Protein AF-A0AAU1T7H5-F1 (afdb_monomer)

Solvent-accessible surface area (backbone atoms only — not comparable to full-atom values): 35877 Å² total; per-residue (Å²): 131,88,78,77,80,84,74,78,75,76,86,79,74,74,98,67,82,86,80,87,73,86,80,72,76,73,95,60,88,75,62,69,75,72,75,48,65,89,85,39,67,64,57,60,46,50,55,52,50,68,73,51,89,50,63,81,63,54,71,76,54,83,81,91,70,89,78,82,84,77,79,57,66,58,42,55,48,49,48,50,42,55,31,32,59,74,33,50,77,49,42,64,56,51,27,52,34,24,74,72,37,68,67,47,19,53,57,41,71,68,42,65,62,46,34,64,58,51,48,47,50,54,64,75,43,34,80,54,32,59,56,52,31,50,54,53,46,36,42,36,14,47,44,72,46,61,45,34,45,39,29,21,41,50,76,46,78,30,30,40,55,43,61,75,84,42,56,42,46,62,67,59,52,52,52,51,49,51,50,52,53,48,50,48,50,52,48,51,51,52,50,49,74,72,50,58,90,84,69,78,69,67,84,86,78,69,88,47,76,68,64,49,54,56,46,52,51,52,53,49,51,52,49,52,51,51,50,66,72,65,65,73,56,67,64,62,57,50,51,54,47,52,54,52,43,53,44,38,34,72,57,53,91,78,71,70,82,79,65,92,84,61,61,64,46,63,52,27,50,24,42,28,51,24,25,48,53,49,30,52,51,43,30,50,55,40,42,54,54,40,52,55,51,50,49,47,50,52,37,32,77,73,73,48,74,73,82,78,83,80,65,100,71,64,84,47,54,81,56,48,76,62,34,50,50,30,48,52,46,29,55,52,25,52,53,48,32,53,50,34,50,51,50,54,50,49,49,58,53,45,77,74,52,74,97,75,90,82,84,88,86,80,84,78,84,77,77,91,72,91,75,77,93,82,70,78,84,80,74,63,38,22,77,67,21,63,61,40,28,80,28,73,37,95,87,71,44,85,34,43,15,38,24,36,36,38,32,18,14,60,79,43,33,66,62,34,76,49,70,40,61,56,70,64,47,55,73,46,58,75,68,47,46,62,52,41,50,51,35,50,48,49,34,43,61,52,58,55,85,41,77,37,92,79,69,73,31,61,76,64,72,72,70,72,52,95,87,61,95,64,82,79,82,74,81,79,50,82,74,88,74,45,69,65,70,70,55,31,76,47,40,36,36,42,48,37,54,42,56,44,74,69,58,65,69,48,88,76,78,52,73,48,60,34,85,41,55,84,88,60,49,60,68,73,38,95,78,67,73,84,73,62,92,84,54,52,63,65,60,53,47,49,53,44,39,14,29,62,69,38,37,57,56,54,60,45,37,63,73,18,35,52,56,46,54,46,41,45,36,65,46,40,45,50,55,45,43,87,47,60,45,63,69,51,38,36,30,51,49,38,48,52,48,38,35,54,42,48,58,52,50,72,70,46,59,68,68,44,49,49,56,24,74,75,103

Mean predicted aligned error: 17.88 Å

Sequence (615 aa):
MEFAPLELLDESMAKGFRRIDRDQQFLLPVDMREWLPQDHVVWTLLEVVDHLDLSTIESRYALGGTGRRAYDPRMMLALLIYAYADGVRSSRQIERLCRTDVAMRVISGLQVADHTAIARFRQLHQDSVKDLFTQVLLVCAKAGLGRLGTIAIDGTKIAANASRFASCRREWLQEQVAAITAEAAAADEAEDATFTAKDAETPHQLRGRQDRERRLRKALEEVLAEEAARGLDATAITAKHEEFLERTRRGDNTVGTRPVGADPVAVAEARLEAAQDRLAREKAAKREQIDAMRERIRLFEAGHGPKPVLGPFSFDENRGREVARARRWVVRAEDELAKARSAQANAKDQATATTVQVIPGGGKRGSRGNSVKGRLPQVRRNVTDPDSRQMQGADGGALQGYNAQLAVGADGLIMACELVQDSNDRRQLKPMMPVTVAAALAVHQARCLRQCPDLGGCCIEAFTSPKGAGILSTSECSQTSCPCTLDWIGTLLFDSGYWSEENLNAPGPDRLIAPGKARDLPQVDHNVKPPPEDADAATRMLYRLATEDGSATYKRRAATVEPVNGQLKDRTRLRRFARRGRTACQSELELAALVLNLRKFCRLDPRLRATALAA

Foldseek 3Di:
DDDDDPPPPPPPDDPDDDDDDPPDDDPDDDDLCVLDDPLDLLVVLLLVLVLDDCVVVVVVDDPDDDDDDAQDPSLLLSLCLVCLLQLHDQLQVSLVCCQVPSSNVSSRVSDRQHSVSSVVSLVVCLVVLLVRLLVLLLLLLLLVDDQQQEKEKDKAWFFAPFDPQQWAFPVVVVVVVVVVVVVVVVVVVVVCVVDDPVPPDDPPPDPDPVVVVVVVVVVVVVVVVVVVVVPPPPVVLVVVLVVLLVCLLCVDPPRDDHDPPRQQLSSLVSNLNNLVVQLVVQLVVLQVVLVVVVVVCVCVVVVHDDDDDDDVRDSDSCDDPSNVVSVVSNVVSVVSNVVSVVVVVVVVVVVVDDDDDDDDDDDDDDDDDDDDDDDDPRDIAGPGFRLWDWAQHPVRDTHTGWMKMFIWGLLQQTQDIATHRDNFCQVVLVVVQVSNQVSQVSSLVSHDPQPFPQPSGQPCVVVPDPPDPDDDPVPRHPPPDGPSNVSHNNEYAYECSNDDLCSLPPGHHHYAYAVHPPVSQADADCPQDQDPPPDRSVVNNSSQCNHPVSVVSNVSNCVHHVVSSVCLCPSSVRSYDPDHYRSSSRSVSSSSSSSVSSVVLSPDDPVSSVSSSVD

Radius of gyration: 40.02 Å; Cα contacts (8 Å, |Δi|>4): 675; chains: 1; bounding box: 100×105×100 Å

pLDDT: mean 78.82, std 17.07, range [28.41, 96.94]

Nearest PDB structures (foldseek):
  7nhk-assembly1_0  TM=4.123E-01  e=9.732E+00  Enterococcus faecalis

Structure (mmCIF, N/CA/C/O backbone):
data_AF-A0AAU1T7H5-F1
#
_entry.id   AF-A0AAU1T7H5-F1
#
loop_
_atom_site.group_PDB
_atom_site.id
_atom_site.type_symbol
_atom_site.label_atom_id
_atom_site.label_alt_id
_atom_site.label_comp_id
_atom_site.label_asym_id
_atom_site.label_entity_id
_atom_site.label_seq_id
_atom_site.pdbx_PDB_ins_code
_atom_site.Cartn_x
_atom_site.Cartn_y
_atom_site.Cartn_z
_atom_site.occupancy
_atom_site.B_iso_or_equiv
_atom_site.auth_seq_id
_atom_site.auth_comp_id
_atom_site.auth_asym_id
_atom_site.auth_atom_id
_atom_site.pdbx_PDB_model_num
ATOM 1 N N . MET A 1 1 ? -52.836 -31.425 -33.448 1.00 40.25 1 MET A N 1
ATOM 2 C CA . MET A 1 1 ? -51.955 -31.959 -32.390 1.00 40.25 1 MET A CA 1
ATOM 3 C C . MET A 1 1 ? -51.704 -30.823 -31.428 1.00 40.25 1 MET A C 1
ATOM 5 O O . MET A 1 1 ? -51.452 -29.719 -31.889 1.00 40.25 1 MET A O 1
ATOM 9 N N . GLU A 1 2 ? -51.965 -31.071 -30.152 1.00 40.12 2 GLU A N 1
ATOM 10 C CA . GLU A 1 2 ? -52.226 -30.081 -29.104 1.00 40.12 2 GLU A CA 1
ATOM 11 C C . GLU A 1 2 ? -51.127 -29.021 -28.968 1.00 40.12 2 GLU A C 1
ATOM 13 O O . GLU A 1 2 ? -49.978 -29.320 -28.654 1.00 40.12 2 GLU A O 1
ATOM 18 N N . PHE A 1 3 ? -51.518 -27.764 -29.177 1.00 39.91 3 PHE A N 1
ATOM 19 C CA . PHE A 1 3 ? -50.788 -26.602 -28.692 1.00 39.91 3 PHE A CA 1
ATOM 20 C C . PHE A 1 3 ? -51.186 -26.399 -27.227 1.00 39.91 3 PHE A C 1
ATOM 22 O O . PHE A 1 3 ? -52.323 -26.021 -26.944 1.00 39.91 3 PHE A O 1
ATOM 29 N N . ALA A 1 4 ? -50.266 -26.670 -26.302 1.00 44.03 4 ALA A N 1
ATOM 30 C CA . ALA A 1 4 ? -50.397 -26.219 -24.921 1.00 44.03 4 ALA A CA 1
ATOM 31 C C . ALA A 1 4 ? -50.389 -24.676 -24.902 1.00 44.03 4 ALA A C 1
ATOM 33 O O . ALA A 1 4 ? -49.576 -24.077 -25.619 1.00 44.03 4 ALA A O 1
ATOM 34 N N . PRO A 1 5 ? -51.264 -24.004 -24.134 1.00 49.88 5 PRO A N 1
ATOM 35 C CA . PRO A 1 5 ? -51.245 -22.552 -24.069 1.00 49.88 5 PRO A CA 1
ATOM 36 C C . PRO A 1 5 ? -49.965 -22.107 -23.360 1.00 49.88 5 PRO A C 1
ATOM 38 O O . PRO A 1 5 ? -49.646 -22.606 -22.282 1.00 49.88 5 PRO A O 1
ATOM 41 N N . LEU A 1 6 ? -49.249 -21.147 -23.955 1.00 46.12 6 LEU A N 1
ATOM 42 C CA . LEU A 1 6 ? -48.311 -20.308 -23.217 1.00 46.12 6 LEU A CA 1
ATOM 43 C C . LEU A 1 6 ? -49.109 -19.584 -22.123 1.00 46.12 6 LEU A C 1
ATOM 45 O O . LEU A 1 6 ? -49.749 -18.565 -22.388 1.00 46.12 6 LEU A O 1
ATOM 49 N N . GLU A 1 7 ? -49.074 -20.105 -20.900 1.00 50.06 7 GLU A N 1
ATOM 50 C CA . GLU A 1 7 ? -49.359 -19.304 -19.719 1.00 50.06 7 GLU A CA 1
ATOM 51 C C . GLU A 1 7 ? -48.282 -18.219 -19.651 1.00 50.06 7 GLU A C 1
ATOM 53 O O . GLU A 1 7 ? -47.129 -18.466 -19.295 1.00 50.06 7 GLU A O 1
ATOM 58 N N . LEU A 1 8 ? -48.661 -17.007 -20.064 1.00 47.88 8 LEU A N 1
ATOM 59 C CA . LEU A 1 8 ? -47.991 -15.790 -19.638 1.00 47.88 8 LEU A CA 1
ATOM 60 C C . LEU A 1 8 ? -47.968 -15.811 -18.108 1.00 47.88 8 LEU A C 1
ATOM 62 O O . LEU A 1 8 ? -48.976 -15.517 -17.465 1.00 47.88 8 LEU A O 1
ATOM 66 N N . LEU A 1 9 ? -46.827 -16.189 -17.533 1.00 51.69 9 LEU A N 1
ATOM 67 C CA . LEU A 1 9 ? -46.554 -15.970 -16.125 1.00 51.69 9 LEU A CA 1
ATOM 68 C C . LEU A 1 9 ? -46.645 -14.463 -15.884 1.00 51.69 9 LEU A C 1
ATOM 70 O O . LEU A 1 9 ? -45.842 -13.670 -16.374 1.00 51.69 9 LEU A O 1
ATOM 74 N N . ASP A 1 10 ? -47.686 -14.090 -15.156 1.00 51.94 10 ASP A N 1
ATOM 75 C CA . ASP A 1 10 ? -47.907 -12.784 -14.560 1.00 51.94 10 ASP A CA 1
ATOM 76 C C . ASP A 1 10 ? -46.806 -12.533 -13.504 1.00 51.94 10 ASP A C 1
ATOM 78 O O . ASP A 1 10 ? -47.009 -12.654 -12.297 1.00 51.94 10 ASP A O 1
ATOM 82 N N . GLU A 1 11 ? -45.573 -12.274 -13.956 1.00 55.88 11 GLU A N 1
ATOM 83 C CA . GLU A 1 11 ? -44.368 -12.173 -13.114 1.00 55.88 11 GLU A CA 1
ATOM 84 C C . GLU A 1 11 ? -44.259 -10.849 -12.327 1.00 55.88 11 GLU A C 1
ATOM 86 O O . GLU A 1 11 ? -43.172 -10.461 -11.899 1.00 55.88 11 GLU A O 1
ATOM 91 N N . SER A 1 12 ? -45.364 -10.135 -12.074 1.00 60.72 12 SER A N 1
ATOM 92 C CA . SER A 1 12 ? -45.313 -8.869 -11.317 1.00 60.72 12 SER A CA 1
ATOM 93 C C . SER A 1 12 ? -46.315 -8.712 -10.171 1.00 60.72 12 SER A C 1
ATOM 95 O O . SER A 1 12 ? -46.511 -7.601 -9.681 1.00 60.72 12 SER A O 1
ATOM 97 N N . MET A 1 13 ? -46.894 -9.800 -9.656 1.00 59.72 13 MET A N 1
ATOM 98 C CA . MET A 1 13 ? -47.844 -9.723 -8.536 1.00 59.72 13 MET A CA 1
ATOM 99 C C . MET A 1 13 ? -47.262 -10.302 -7.238 1.00 59.72 13 MET A C 1
ATOM 101 O O . MET A 1 13 ? -47.417 -11.479 -6.910 1.00 59.72 13 MET A O 1
ATOM 105 N N . ALA A 1 14 ? -46.604 -9.453 -6.443 1.00 66.88 14 ALA A N 1
ATOM 106 C CA . ALA A 1 14 ? -46.238 -9.801 -5.071 1.00 66.88 14 ALA A CA 1
ATOM 107 C C . ALA A 1 14 ? -47.497 -9.838 -4.179 1.00 66.88 14 ALA A C 1
ATOM 109 O O . ALA A 1 14 ? -48.196 -8.835 -4.058 1.00 66.88 14 ALA A O 1
ATOM 110 N N . LYS A 1 15 ? -47.759 -10.962 -3.486 1.00 82.69 15 LYS A N 1
ATOM 111 C CA . LYS A 1 15 ? -48.906 -11.118 -2.551 1.00 82.69 15 LYS A CA 1
ATOM 112 C C . LYS A 1 15 ? -48.931 -10.097 -1.396 1.00 82.69 15 LYS A C 1
ATOM 114 O O . LYS A 1 15 ? -49.948 -9.966 -0.724 1.00 82.69 15 LYS A O 1
ATOM 119 N N . GLY A 1 16 ? -47.821 -9.406 -1.136 1.00 86.00 16 GLY A N 1
ATOM 120 C CA . GLY A 1 16 ? -47.691 -8.377 -0.107 1.00 86.00 16 GLY A CA 1
ATOM 121 C C . GLY A 1 16 ? -46.231 -8.108 0.259 1.00 86.00 16 GLY A C 1
ATOM 122 O O . GLY A 1 16 ? -45.316 -8.767 -0.236 1.00 86.00 16 GLY A O 1
ATOM 123 N N . PHE A 1 17 ? -46.006 -7.145 1.152 1.00 88.56 17 PHE A N 1
ATOM 124 C CA . PHE A 1 17 ? -44.670 -6.826 1.657 1.00 88.56 17 PHE A CA 1
ATOM 125 C C . PHE A 1 17 ? -44.297 -7.710 2.851 1.00 88.56 17 PHE A C 1
ATOM 127 O O . PHE A 1 17 ? -45.099 -7.908 3.766 1.00 88.56 17 PHE A O 1
ATOM 134 N N . ARG A 1 18 ? -43.045 -8.183 2.896 1.00 88.00 18 ARG A N 1
ATOM 135 C CA . ARG A 1 18 ? -42.468 -8.751 4.123 1.00 88.00 18 ARG A CA 1
ATOM 136 C C . ARG A 1 18 ? -42.312 -7.620 5.143 1.00 88.00 18 ARG A C 1
ATOM 138 O O . ARG A 1 18 ? -41.555 -6.681 4.901 1.00 88.00 18 ARG A O 1
ATOM 145 N N . ARG A 1 19 ? -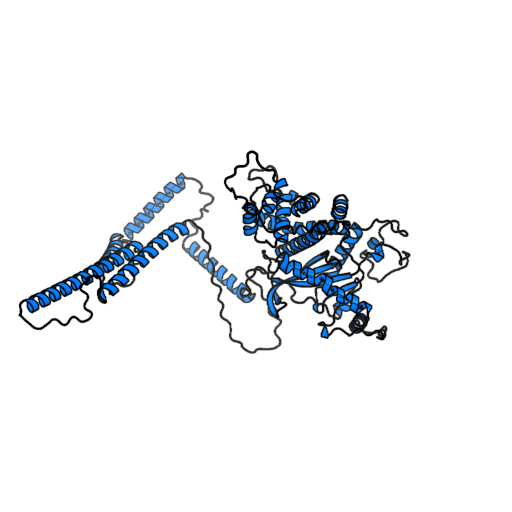43.047 -7.681 6.259 1.00 90.50 19 ARG A N 1
ATOM 146 C CA . ARG A 1 19 ? -42.912 -6.695 7.343 1.00 90.50 19 ARG A CA 1
ATOM 147 C C . ARG A 1 19 ? -41.518 -6.796 7.959 1.00 90.50 19 ARG A C 1
ATOM 149 O O . ARG A 1 19 ? -41.013 -7.892 8.175 1.00 90.50 19 ARG A O 1
ATOM 156 N N . ILE A 1 20 ? -40.911 -5.643 8.222 1.00 92.00 20 ILE A N 1
ATOM 157 C CA . ILE A 1 20 ? -39.599 -5.551 8.860 1.00 92.00 20 ILE A CA 1
ATOM 158 C C . ILE A 1 20 ? -39.832 -5.415 10.361 1.00 92.00 20 ILE A C 1
ATOM 160 O O . ILE A 1 20 ? -40.339 -4.383 10.798 1.00 92.00 20 ILE A O 1
ATOM 164 N N . ASP A 1 21 ? -39.442 -6.429 11.125 1.00 91.69 21 ASP A N 1
ATOM 165 C CA . ASP A 1 21 ? -39.413 -6.384 12.585 1.00 91.69 21 ASP A CA 1
ATOM 166 C C . ASP A 1 21 ? -37.960 -6.234 13.054 1.00 91.69 21 ASP A C 1
ATOM 168 O O . ASP A 1 21 ? -37.114 -7.079 12.761 1.00 91.69 21 ASP A O 1
ATOM 172 N N . ARG A 1 22 ? -37.655 -5.111 13.711 1.00 90.50 22 ARG A N 1
ATOM 173 C CA . ARG A 1 22 ? -36.318 -4.812 14.255 1.00 90.50 22 ARG A CA 1
ATOM 174 C C . ARG A 1 22 ? -36.213 -5.123 15.745 1.00 90.50 22 ARG A C 1
ATOM 176 O O . ARG A 1 22 ? -35.098 -5.162 16.256 1.00 90.50 22 ARG A O 1
ATOM 183 N N . ASP A 1 23 ? -37.349 -5.332 16.403 1.00 92.31 23 ASP A N 1
ATOM 184 C CA . ASP A 1 23 ? -37.444 -5.613 17.833 1.00 92.31 23 ASP A CA 1
ATOM 185 C C . ASP A 1 23 ? -37.504 -7.127 18.103 1.00 92.31 23 ASP A C 1
ATOM 187 O O . ASP A 1 23 ? -37.412 -7.556 19.255 1.00 92.31 23 ASP A O 1
ATOM 191 N N . GLN A 1 24 ? -37.596 -7.946 17.043 1.00 90.00 24 GLN A N 1
ATOM 192 C CA . GLN A 1 24 ? -37.485 -9.402 17.098 1.00 90.00 24 GLN A CA 1
ATOM 193 C C . GLN A 1 24 ? -36.207 -9.828 17.833 1.00 90.00 24 GLN A C 1
ATOM 195 O O . GLN A 1 24 ? -35.086 -9.693 17.339 1.00 90.00 24 GLN A O 1
ATOM 200 N N . GLN A 1 25 ? -36.394 -10.403 19.017 1.00 89.06 25 GLN A N 1
ATOM 201 C CA . GLN A 1 25 ? -35.307 -10.932 19.830 1.00 89.06 25 GLN A CA 1
ATOM 202 C C . GLN A 1 25 ? -34.851 -12.297 19.304 1.00 89.06 25 GLN A C 1
ATOM 204 O O . GLN A 1 25 ? -35.659 -13.099 18.825 1.00 89.06 25 GLN A O 1
ATOM 209 N N . PHE A 1 26 ? -33.552 -12.574 19.424 1.00 85.94 26 PHE A N 1
ATOM 210 C CA . PHE A 1 26 ? -33.007 -13.910 19.202 1.00 85.94 26 PHE A CA 1
ATOM 211 C C . PHE A 1 26 ? -33.243 -14.777 20.444 1.00 85.94 26 PHE A C 1
ATOM 213 O O . PHE A 1 26 ? -32.910 -14.363 21.552 1.00 85.94 26 PHE A O 1
ATOM 220 N N . LEU A 1 27 ? -33.789 -15.986 20.262 1.00 92.62 27 LEU A N 1
ATOM 221 C CA . LEU A 1 27 ? -33.991 -16.943 21.360 1.00 92.62 27 LEU A CA 1
ATOM 222 C C . LEU A 1 27 ? -32.658 -17.502 21.890 1.00 92.62 27 LEU A C 1
ATOM 224 O O . LEU A 1 27 ? -32.509 -17.721 23.089 1.00 92.62 27 LEU A O 1
ATOM 228 N N . LEU A 1 28 ? -31.688 -17.709 20.995 1.00 90.06 28 LEU A N 1
ATOM 229 C CA . LEU A 1 28 ? -30.314 -18.118 21.291 1.00 90.06 28 LEU A CA 1
ATOM 230 C C . LEU A 1 28 ? -29.338 -17.190 20.548 1.00 90.06 28 LEU A C 1
ATOM 232 O O . LEU A 1 28 ? -29.697 -16.690 19.479 1.00 90.06 28 LEU A O 1
ATOM 236 N N . PRO A 1 29 ? -28.114 -16.957 21.061 1.00 85.38 29 PRO A N 1
ATOM 237 C CA . PRO A 1 29 ? -27.096 -16.222 20.319 1.00 85.38 29 PRO A CA 1
ATOM 238 C C . PRO A 1 29 ? -26.821 -16.881 18.961 1.00 85.38 29 PRO A C 1
ATOM 240 O O . PRO A 1 29 ? -26.561 -18.080 18.898 1.00 85.38 29 PRO A O 1
ATOM 243 N N . VAL A 1 30 ? -26.871 -16.092 17.887 1.00 88.38 30 VAL A N 1
ATOM 244 C CA . VAL A 1 30 ? -26.541 -16.559 16.531 1.00 88.38 30 VAL A CA 1
ATOM 245 C C . VAL A 1 30 ? -25.038 -16.813 16.433 1.00 88.38 30 VAL A C 1
ATOM 247 O O . VAL A 1 30 ? -24.250 -15.993 16.916 1.00 88.38 30 VAL A O 1
ATOM 250 N N . ASP A 1 31 ? -24.636 -17.902 15.775 1.00 90.31 31 ASP A N 1
ATOM 251 C CA . ASP A 1 31 ? -23.228 -18.151 15.463 1.00 90.31 31 ASP A CA 1
ATOM 252 C C . ASP A 1 31 ? -22.702 -17.044 14.531 1.00 90.31 31 ASP A C 1
ATOM 254 O O . ASP A 1 31 ? -23.284 -16.741 13.489 1.00 90.31 31 ASP A O 1
ATOM 258 N N . MET A 1 32 ? -21.575 -16.430 14.895 1.00 89.94 32 MET A N 1
ATOM 259 C CA . MET A 1 32 ? -20.915 -15.409 14.077 1.00 89.94 32 MET A CA 1
ATOM 260 C C . MET A 1 32 ? -20.532 -15.922 12.683 1.00 89.94 32 MET A C 1
ATOM 262 O O . MET A 1 32 ? -20.422 -15.127 11.750 1.00 89.94 32 MET A O 1
ATOM 266 N N . ARG A 1 33 ? -20.347 -17.238 12.525 1.00 90.44 33 ARG A N 1
ATOM 267 C CA . ARG A 1 33 ? -20.083 -17.888 11.232 1.00 90.44 33 ARG A CA 1
ATOM 268 C C . ARG A 1 33 ? -21.252 -17.770 10.261 1.00 90.44 33 ARG A C 1
ATOM 270 O O . ARG A 1 33 ? -21.031 -17.787 9.058 1.00 90.44 33 ARG A O 1
ATOM 277 N N . GLU A 1 34 ? -22.470 -17.594 10.766 1.00 90.94 34 GLU A N 1
ATOM 278 C CA . GLU A 1 34 ? -23.676 -17.420 9.950 1.00 90.94 34 GLU A CA 1
ATOM 279 C C . GLU A 1 34 ? -23.907 -15.958 9.539 1.00 90.94 34 GLU A C 1
ATOM 281 O O . GLU A 1 34 ? -24.786 -15.667 8.729 1.00 90.94 34 GLU A O 1
ATOM 286 N N . TRP A 1 35 ? -23.125 -15.010 10.072 1.00 93.50 35 TRP A N 1
ATOM 287 C CA . TRP A 1 35 ? -23.296 -13.584 9.770 1.00 93.50 35 TRP A CA 1
ATOM 288 C C . TRP A 1 35 ? -22.785 -13.202 8.380 1.00 93.50 35 TRP A C 1
ATOM 290 O O . TRP A 1 35 ? -23.175 -12.164 7.842 1.00 93.50 35 TRP A O 1
ATOM 300 N N . LEU A 1 36 ? -21.890 -14.014 7.817 1.00 95.06 36 LEU A N 1
ATOM 301 C CA . LEU A 1 36 ? -21.326 -13.837 6.487 1.00 95.06 36 LEU A CA 1
ATOM 302 C C . LEU A 1 36 ? -21.555 -15.110 5.663 1.00 95.06 36 LEU A C 1
ATOM 304 O O . LEU A 1 36 ? -21.460 -16.207 6.210 1.00 95.06 36 LEU A O 1
ATOM 308 N N . PRO A 1 37 ? -21.778 -14.991 4.345 1.00 93.62 37 PRO A N 1
ATOM 309 C CA . PRO A 1 37 ? -21.763 -16.139 3.442 1.00 93.62 37 PRO A CA 1
ATOM 310 C C . PRO A 1 37 ? -20.461 -16.952 3.547 1.00 93.62 37 PRO A C 1
ATOM 312 O O . PRO A 1 37 ? -19.397 -16.396 3.834 1.00 93.62 37 PRO A O 1
ATOM 315 N N . GLN A 1 38 ? -20.520 -18.260 3.281 1.00 88.69 38 GLN A N 1
ATOM 316 C CA . GLN A 1 38 ? -19.343 -19.146 3.346 1.00 88.69 38 GLN A CA 1
ATOM 317 C C . GLN A 1 38 ? -18.266 -18.789 2.309 1.00 88.69 38 GLN A C 1
ATOM 319 O O . GLN A 1 38 ? -17.082 -19.011 2.539 1.00 88.69 38 GLN A O 1
ATOM 324 N N . ASP A 1 39 ? -18.657 -18.199 1.181 1.00 87.44 39 ASP A N 1
ATOM 325 C CA . ASP A 1 39 ? -17.769 -17.731 0.114 1.00 87.44 39 ASP A CA 1
ATOM 326 C C . ASP A 1 39 ? -17.210 -16.316 0.364 1.00 87.44 39 ASP A C 1
ATOM 328 O O . ASP A 1 39 ? -16.486 -15.764 -0.471 1.00 87.44 39 ASP A O 1
ATOM 332 N N . HIS A 1 40 ? -17.507 -15.713 1.520 1.00 91.56 40 HIS A N 1
ATOM 333 C CA . HIS A 1 40 ? -17.006 -14.390 1.862 1.00 91.56 40 HIS A CA 1
ATOM 334 C C . HIS A 1 40 ? -15.476 -14.386 2.036 1.00 91.56 40 HIS A C 1
ATOM 336 O O . HIS A 1 40 ? -14.896 -15.214 2.736 1.00 91.56 40 HIS A O 1
ATOM 342 N N . VAL A 1 41 ? -14.808 -13.375 1.469 1.00 90.44 41 VAL A N 1
ATOM 343 C CA . VAL A 1 41 ? -13.332 -13.259 1.417 1.00 90.44 41 VAL A CA 1
ATOM 344 C C . VAL A 1 41 ? -12.636 -13.273 2.786 1.00 90.44 41 VAL A C 1
ATOM 346 O O . VAL A 1 41 ? -11.455 -13.598 2.876 1.00 90.44 41 VAL A O 1
ATOM 349 N N . VAL A 1 42 ? -13.357 -12.914 3.851 1.00 93.56 42 VAL A N 1
ATOM 350 C CA . VAL A 1 42 ? -12.844 -12.905 5.231 1.00 93.56 42 VAL A CA 1
ATOM 351 C C . VAL A 1 42 ? -12.405 -14.293 5.672 1.00 93.56 42 VAL A C 1
ATOM 353 O O . VAL A 1 42 ? -11.375 -14.399 6.323 1.00 93.56 42 VAL A O 1
ATOM 356 N N . TRP A 1 43 ? -13.126 -15.347 5.288 1.00 92.38 43 TRP A N 1
ATOM 357 C CA . TRP A 1 43 ? -12.780 -16.709 5.692 1.00 92.38 43 TRP A CA 1
ATOM 358 C C . TRP A 1 43 ? -11.446 -17.140 5.089 1.00 92.38 43 TRP A C 1
ATOM 360 O O . TRP A 1 43 ? -10.541 -17.522 5.821 1.00 92.38 43 TRP A O 1
ATOM 370 N N . THR A 1 44 ? -11.262 -16.915 3.784 1.00 90.12 44 THR A N 1
ATOM 371 C CA . THR A 1 44 ? -9.966 -17.138 3.124 1.00 90.12 44 THR A CA 1
ATOM 372 C C . THR A 1 44 ? -8.861 -16.271 3.730 1.00 90.12 44 THR A C 1
ATOM 374 O O . THR A 1 44 ? -7.726 -16.715 3.851 1.00 90.12 44 THR A O 1
ATOM 377 N N . LEU A 1 45 ? -9.158 -15.026 4.112 1.00 92.38 45 LEU A N 1
ATOM 378 C CA . LEU A 1 45 ? -8.169 -14.167 4.762 1.00 92.38 45 LEU A CA 1
ATOM 379 C C . LEU A 1 45 ? -7.726 -14.728 6.120 1.00 92.38 45 LEU A C 1
ATOM 381 O O . LEU A 1 45 ? -6.531 -14.718 6.399 1.00 92.38 45 LEU A O 1
ATOM 385 N N . LEU A 1 46 ? -8.665 -15.185 6.951 1.00 93.00 46 LEU A N 1
ATOM 386 C CA . LEU A 1 46 ? -8.359 -15.766 8.258 1.00 93.00 46 LEU A CA 1
ATOM 387 C C . LEU A 1 46 ? -7.524 -17.041 8.104 1.00 93.00 46 LEU A C 1
ATOM 389 O O . LEU A 1 46 ? -6.481 -17.138 8.738 1.00 93.00 46 LEU A O 1
ATOM 393 N N . GLU A 1 47 ? -7.902 -17.930 7.181 1.00 90.75 47 GLU A N 1
ATOM 394 C CA . GLU A 1 47 ? -7.114 -19.124 6.839 1.00 90.75 47 GLU A CA 1
ATOM 395 C C . GLU A 1 47 ? -5.682 -18.757 6.431 1.00 90.75 47 GLU A C 1
ATOM 397 O O . GLU A 1 47 ? -4.720 -19.302 6.961 1.00 90.75 47 GLU A O 1
ATOM 402 N N . VAL A 1 48 ? -5.513 -17.788 5.524 1.00 90.00 48 VAL A N 1
ATOM 403 C CA . VAL A 1 48 ? -4.176 -17.360 5.088 1.00 90.00 48 VAL A CA 1
ATOM 404 C C . VAL A 1 48 ? -3.367 -16.799 6.255 1.00 90.00 48 VAL A C 1
ATOM 406 O O . VAL A 1 48 ? -2.205 -17.164 6.404 1.00 90.00 48 VAL A O 1
ATOM 409 N N . VAL A 1 49 ? -3.957 -15.924 7.077 1.00 92.75 49 VAL A N 1
ATOM 410 C CA . VAL A 1 49 ? -3.278 -15.346 8.248 1.00 92.75 49 VAL A CA 1
ATOM 411 C C . VAL A 1 49 ? -2.905 -16.428 9.258 1.00 92.75 49 VAL A C 1
ATOM 413 O O . VAL A 1 49 ? -1.859 -16.307 9.894 1.00 92.75 49 VAL A O 1
ATOM 416 N N . ASP A 1 50 ? -3.692 -17.499 9.361 1.00 91.31 50 ASP A N 1
ATOM 417 C CA . ASP A 1 50 ? -3.381 -18.612 10.249 1.00 91.31 50 ASP A CA 1
ATOM 418 C C . ASP A 1 50 ? -2.124 -19.389 9.839 1.00 91.31 50 ASP A C 1
ATOM 420 O O . ASP A 1 50 ? -1.395 -19.882 10.706 1.00 91.31 50 ASP A O 1
ATOM 424 N N . HIS A 1 51 ? -1.822 -19.413 8.541 1.00 89.56 51 HIS A N 1
ATOM 425 C CA . HIS A 1 51 ? -0.620 -20.028 7.979 1.00 89.56 51 HIS A CA 1
ATOM 426 C C . HIS A 1 51 ? 0.608 -19.102 7.935 1.00 89.56 51 HIS A C 1
ATOM 428 O O . HIS A 1 51 ? 1.697 -19.568 7.600 1.00 89.56 51 HIS A O 1
ATOM 434 N N . LEU A 1 52 ? 0.472 -17.812 8.264 1.00 91.00 52 LEU A N 1
ATOM 435 C CA . LEU A 1 52 ? 1.621 -16.905 8.336 1.00 91.00 52 LEU A CA 1
ATOM 436 C C . LEU A 1 52 ? 2.412 -17.123 9.631 1.00 91.00 52 LEU A C 1
ATOM 438 O O . LEU A 1 52 ? 1.846 -17.267 10.717 1.00 91.00 52 LEU A O 1
ATOM 442 N N . ASP A 1 53 ? 3.738 -17.080 9.522 1.00 91.88 53 ASP A N 1
ATOM 443 C CA . ASP A 1 53 ? 4.625 -17.074 10.678 1.00 91.88 53 ASP A CA 1
ATOM 444 C C . ASP A 1 53 ? 4.648 -15.676 11.308 1.00 91.88 53 ASP A C 1
ATOM 446 O O . ASP A 1 53 ? 5.164 -14.710 10.731 1.00 91.88 53 ASP A O 1
ATOM 450 N N . LEU A 1 54 ? 4.077 -15.586 12.511 1.00 93.69 54 LEU A N 1
ATOM 451 C CA . LEU A 1 54 ? 3.997 -14.372 13.319 1.00 93.69 54 LEU A CA 1
ATOM 452 C C . LEU A 1 54 ? 4.969 -14.376 14.506 1.00 93.69 54 LEU A C 1
ATOM 454 O O . LEU A 1 54 ? 4.906 -13.464 15.331 1.00 93.69 54 LEU A O 1
ATOM 458 N N . SER A 1 55 ? 5.898 -15.334 14.586 1.00 91.94 55 SER A N 1
ATOM 459 C CA . SER A 1 55 ? 6.865 -15.467 15.689 1.00 91.94 55 SER A CA 1
ATOM 460 C C . SER A 1 55 ? 7.635 -14.168 15.977 1.00 91.94 55 SER A C 1
ATOM 462 O O . SER A 1 55 ? 7.807 -13.759 17.129 1.00 91.94 55 SER A O 1
ATOM 464 N N . THR A 1 56 ? 8.031 -13.442 14.927 1.00 90.88 56 THR A N 1
ATOM 465 C CA . THR A 1 56 ? 8.724 -12.147 15.051 1.00 90.88 56 THR A CA 1
ATOM 466 C C . THR A 1 56 ? 7.842 -11.073 15.699 1.00 90.88 56 THR A C 1
ATOM 468 O O . THR A 1 56 ? 8.334 -10.229 16.446 1.00 90.88 56 THR A O 1
ATOM 471 N N . ILE A 1 57 ? 6.531 -11.108 15.458 1.00 92.00 57 ILE A N 1
ATOM 472 C CA . ILE A 1 57 ? 5.562 -10.175 16.047 1.00 92.00 57 ILE A CA 1
ATOM 473 C C . ILE A 1 57 ? 5.250 -10.578 17.491 1.00 92.00 57 ILE A C 1
ATOM 475 O O . ILE A 1 57 ? 5.238 -9.725 18.380 1.00 92.00 57 ILE A O 1
ATOM 479 N N . GLU A 1 58 ? 5.031 -11.870 17.730 1.00 91.38 58 GLU A N 1
ATOM 480 C CA . GLU A 1 58 ? 4.712 -12.443 19.040 1.00 91.38 58 GLU A CA 1
ATOM 481 C C . GLU A 1 58 ? 5.855 -12.247 20.045 1.00 91.38 58 GLU A C 1
ATOM 483 O O . GLU A 1 58 ? 5.611 -11.834 21.178 1.00 91.38 58 GLU A O 1
ATOM 488 N N . SER A 1 59 ? 7.109 -12.427 19.616 1.00 89.69 59 SER A N 1
ATOM 489 C CA . SER A 1 59 ? 8.299 -12.258 20.468 1.00 89.69 59 SER A CA 1
ATOM 490 C C . SER A 1 59 ? 8.486 -10.843 21.029 1.00 89.69 59 SER A C 1
ATOM 492 O O . SER A 1 59 ? 9.183 -10.667 22.029 1.00 89.69 59 SER A O 1
ATOM 494 N N . ARG A 1 60 ? 7.842 -9.820 20.444 1.00 87.19 60 ARG A N 1
ATOM 495 C CA . ARG A 1 60 ? 7.867 -8.447 20.980 1.00 87.19 60 ARG A CA 1
ATOM 496 C C . ARG A 1 60 ? 6.935 -8.242 22.178 1.00 87.19 60 ARG A C 1
ATOM 498 O O . ARG A 1 60 ? 6.959 -7.166 22.778 1.00 87.19 60 ARG A O 1
ATOM 505 N N . TYR A 1 61 ? 6.118 -9.233 22.534 1.00 86.31 61 TYR A N 1
ATOM 506 C CA . TYR A 1 61 ? 5.210 -9.164 23.674 1.00 86.31 61 TYR A CA 1
ATOM 507 C C . TYR A 1 61 ? 5.734 -9.987 24.854 1.00 86.31 61 TYR A C 1
ATOM 509 O O . TYR A 1 61 ? 5.913 -11.196 24.764 1.00 86.31 61 TYR A O 1
ATOM 517 N N . ALA A 1 62 ? 5.901 -9.336 26.007 1.00 80.38 62 ALA A N 1
ATOM 518 C CA . ALA A 1 62 ? 6.130 -10.022 27.274 1.00 80.38 62 ALA A CA 1
ATOM 519 C C . ALA A 1 62 ? 4.781 -10.457 27.872 1.00 80.38 62 ALA A C 1
ATOM 521 O O . ALA A 1 62 ? 4.037 -9.642 28.425 1.00 80.38 62 ALA A O 1
ATOM 522 N N . LEU A 1 63 ? 4.442 -11.738 27.728 1.00 83.62 63 LEU A N 1
ATOM 523 C CA . LEU A 1 63 ? 3.228 -12.324 28.302 1.00 83.62 63 LEU A CA 1
ATOM 524 C C . LEU A 1 63 ? 3.459 -12.705 29.778 1.00 83.62 63 LEU A C 1
ATOM 526 O O . LEU A 1 63 ? 4.550 -13.124 30.148 1.00 83.62 63 LEU A O 1
ATOM 530 N N . GLY A 1 64 ? 2.430 -12.567 30.624 1.00 74.81 64 GLY A N 1
ATOM 531 C CA . GLY A 1 64 ? 2.469 -12.990 32.038 1.00 74.81 64 GLY A CA 1
ATOM 532 C C . GLY A 1 64 ? 2.710 -11.888 33.083 1.00 74.81 64 GLY A C 1
ATOM 533 O O . GLY A 1 64 ? 2.793 -12.194 34.268 1.00 74.81 64 GLY A O 1
ATOM 534 N N . GLY A 1 65 ? 2.800 -10.617 32.671 1.00 75.75 65 GLY A N 1
ATOM 535 C CA . GLY A 1 65 ? 2.914 -9.461 33.574 1.00 75.75 65 GLY A CA 1
ATOM 536 C C . GLY A 1 65 ? 1.573 -8.868 34.042 1.00 75.75 65 GLY A C 1
ATOM 537 O O . GLY A 1 65 ? 0.495 -9.367 33.719 1.00 75.75 65 GLY A O 1
ATOM 538 N N . THR A 1 66 ? 1.636 -7.758 34.785 1.00 69.19 66 THR A N 1
ATOM 539 C CA . THR A 1 66 ? 0.460 -6.968 35.187 1.00 69.19 66 THR A CA 1
ATOM 540 C C . THR A 1 66 ? 0.019 -6.023 34.062 1.00 69.19 66 THR A C 1
ATOM 542 O O . THR A 1 66 ? 0.841 -5.399 33.395 1.00 69.19 66 THR A O 1
ATOM 545 N N . GLY A 1 67 ? -1.291 -5.902 33.832 1.00 77.94 67 GLY A N 1
ATOM 546 C CA . GLY A 1 67 ? -1.853 -5.016 32.807 1.00 77.94 67 GLY A CA 1
ATOM 547 C C . GLY A 1 67 ? -3.000 -5.643 32.017 1.00 77.94 67 GLY A C 1
ATOM 548 O O . GLY A 1 67 ? -3.466 -6.743 32.313 1.00 77.94 67 GLY A O 1
ATOM 549 N N . ARG A 1 68 ? -3.485 -4.921 31.001 1.00 80.81 68 ARG A N 1
ATOM 550 C CA . ARG A 1 68 ? -4.527 -5.419 30.092 1.00 80.81 68 ARG A CA 1
ATOM 551 C C . ARG A 1 68 ? -3.932 -6.460 29.140 1.00 80.81 68 ARG A C 1
ATOM 553 O O . ARG A 1 68 ? -2.833 -6.265 28.628 1.00 80.81 68 ARG A O 1
ATOM 560 N N . ARG A 1 69 ? -4.690 -7.524 28.852 1.00 86.44 69 ARG A N 1
ATOM 561 C CA . ARG A 1 69 ? -4.335 -8.503 27.813 1.00 86.44 69 ARG A CA 1
ATOM 562 C C . ARG A 1 69 ? -4.163 -7.806 26.460 1.00 86.44 69 ARG A C 1
ATOM 564 O O . ARG A 1 69 ? -4.982 -6.960 26.094 1.00 86.44 69 ARG A O 1
ATOM 571 N N . ALA A 1 70 ? -3.103 -8.163 25.742 1.00 88.75 70 ALA A N 1
ATOM 572 C CA . ALA A 1 70 ? -2.891 -7.704 24.377 1.00 88.75 70 ALA A CA 1
ATOM 573 C C . ALA A 1 70 ? -3.934 -8.326 23.433 1.00 88.75 70 ALA A C 1
ATOM 575 O O . ALA A 1 70 ? -4.460 -9.407 23.701 1.00 88.75 70 ALA A O 1
ATOM 576 N N . TYR A 1 71 ? -4.227 -7.629 22.337 1.00 93.06 71 TYR A N 1
ATOM 577 C CA . TYR A 1 71 ? -4.974 -8.213 21.226 1.00 93.06 71 TYR A CA 1
ATOM 578 C C . TYR A 1 71 ? -4.131 -9.286 20.538 1.00 93.06 71 TYR A C 1
ATOM 580 O O . TYR A 1 71 ? -2.910 -9.145 20.454 1.00 93.06 71 TYR A O 1
ATOM 588 N N . ASP A 1 72 ? -4.795 -10.316 20.020 1.00 93.19 72 ASP A N 1
ATOM 589 C CA . ASP A 1 72 ? -4.141 -11.355 19.231 1.00 93.19 72 ASP A CA 1
ATOM 590 C C . ASP A 1 72 ? -3.495 -10.741 17.965 1.00 93.19 72 ASP A C 1
ATOM 592 O O . ASP A 1 72 ? -4.182 -10.030 17.214 1.00 93.19 72 ASP A O 1
ATOM 596 N N . PRO A 1 73 ? -2.191 -10.972 17.709 1.00 94.81 73 PRO A N 1
ATOM 597 C CA . PRO A 1 73 ? -1.517 -10.500 16.505 1.00 94.81 73 PRO A CA 1
ATOM 598 C C . PRO A 1 73 ? -2.169 -10.939 15.190 1.00 94.81 73 PRO A C 1
ATOM 600 O O . PRO A 1 73 ? -2.200 -10.141 14.251 1.00 94.81 73 PRO A O 1
ATOM 603 N N . ARG A 1 74 ? -2.728 -12.157 15.127 1.00 95.44 74 ARG A N 1
ATOM 604 C CA . ARG A 1 74 ? -3.438 -12.700 13.954 1.00 95.44 74 ARG A CA 1
ATOM 605 C C . ARG A 1 74 ? -4.668 -11.861 13.657 1.00 95.44 74 ARG A C 1
ATOM 607 O O . ARG A 1 74 ? -4.841 -11.376 12.541 1.00 95.44 74 ARG A O 1
ATOM 614 N N . MET A 1 75 ? -5.465 -11.591 14.690 1.00 95.62 75 MET A N 1
ATOM 615 C CA . MET A 1 75 ? -6.647 -10.737 14.580 1.00 95.62 75 MET A CA 1
ATOM 616 C C . MET A 1 75 ? -6.273 -9.321 14.130 1.00 95.62 75 MET A C 1
ATOM 618 O O . MET A 1 75 ? -6.871 -8.791 13.194 1.00 95.62 75 MET A O 1
ATOM 622 N N . MET A 1 76 ? -5.251 -8.717 14.746 1.00 96.44 76 MET A N 1
ATOM 623 C CA . MET A 1 76 ? -4.806 -7.363 14.396 1.00 96.44 76 MET A CA 1
ATOM 624 C C . MET A 1 76 ? -4.285 -7.273 12.956 1.00 96.44 76 MET A C 1
ATOM 626 O O . MET A 1 76 ? -4.564 -6.292 12.260 1.00 96.44 76 MET A O 1
ATOM 630 N N . LEU A 1 77 ? -3.553 -8.290 12.493 1.00 96.19 77 LEU A N 1
ATOM 631 C CA . LEU A 1 77 ? -3.057 -8.370 11.123 1.00 96.19 77 LEU A CA 1
ATOM 632 C C . LEU A 1 77 ? -4.204 -8.558 10.123 1.00 96.19 77 LEU A C 1
ATOM 634 O O . LEU A 1 77 ? -4.296 -7.789 9.164 1.00 96.19 77 LEU A O 1
ATOM 638 N N . ALA A 1 78 ? -5.110 -9.509 10.367 1.00 96.81 78 ALA A N 1
ATOM 639 C CA . ALA A 1 78 ? -6.287 -9.742 9.531 1.00 96.81 78 ALA A CA 1
ATOM 640 C C . ALA A 1 78 ? -7.157 -8.480 9.422 1.00 96.81 78 ALA A C 1
ATOM 642 O O . ALA A 1 78 ? -7.568 -8.094 8.326 1.00 96.81 78 ALA A O 1
ATOM 643 N N . LEU A 1 79 ? -7.358 -7.772 10.538 1.00 96.44 79 LEU A N 1
ATOM 644 C CA . LEU A 1 79 ? -8.101 -6.516 10.581 1.00 96.44 79 LEU A CA 1
ATOM 645 C C . LEU A 1 79 ? -7.454 -5.445 9.691 1.00 96.44 79 LEU A C 1
ATOM 647 O O . LEU A 1 79 ? -8.140 -4.779 8.915 1.00 96.44 79 LEU A O 1
ATOM 651 N N . LEU A 1 80 ? -6.129 -5.284 9.773 1.00 95.25 80 LEU A N 1
ATOM 652 C CA . LEU A 1 80 ? -5.390 -4.327 8.949 1.00 95.25 80 LEU A CA 1
ATOM 653 C C . LEU A 1 80 ? -5.432 -4.688 7.463 1.00 95.25 80 LEU A C 1
ATOM 655 O O . LEU A 1 80 ? -5.651 -3.801 6.636 1.00 95.25 80 LEU A O 1
ATOM 659 N N . ILE A 1 81 ? -5.247 -5.965 7.124 1.00 95.94 81 ILE A N 1
ATOM 660 C CA . ILE A 1 81 ? -5.289 -6.439 5.738 1.00 95.94 81 ILE A CA 1
ATOM 661 C C . ILE A 1 81 ? -6.679 -6.198 5.145 1.00 95.94 81 ILE A C 1
ATOM 663 O O . ILE A 1 81 ? -6.787 -5.605 4.069 1.00 95.94 81 ILE A O 1
ATOM 667 N N . TYR A 1 82 ? -7.743 -6.593 5.852 1.00 96.12 82 TYR A N 1
ATOM 668 C CA . TYR A 1 82 ? -9.117 -6.407 5.388 1.00 96.12 82 TYR A CA 1
ATOM 669 C C . TYR A 1 82 ? -9.469 -4.919 5.250 1.00 96.12 82 TYR A C 1
ATOM 671 O O . TYR A 1 82 ? -10.005 -4.498 4.224 1.00 96.12 82 TYR A O 1
ATOM 679 N N . ALA A 1 83 ? -9.072 -4.086 6.218 1.00 93.81 83 ALA A N 1
ATOM 680 C CA . ALA A 1 83 ? -9.286 -2.642 6.147 1.00 93.81 83 ALA A CA 1
ATOM 681 C C . ALA A 1 83 ? -8.578 -2.009 4.944 1.00 93.81 83 ALA A C 1
ATOM 683 O O . ALA A 1 83 ? -9.186 -1.236 4.205 1.00 93.81 83 ALA A O 1
ATOM 684 N N . TYR A 1 84 ? -7.320 -2.371 4.686 1.00 93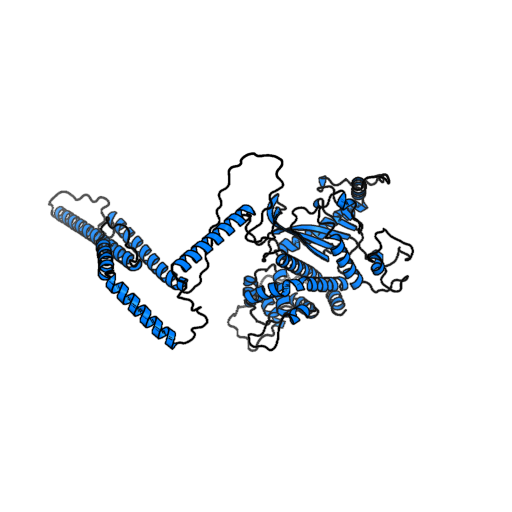.62 84 TYR A N 1
ATOM 685 C CA . TYR A 1 84 ? -6.590 -1.879 3.516 1.00 93.62 84 TYR A CA 1
ATOM 686 C C . TYR A 1 84 ? -7.192 -2.398 2.209 1.00 93.62 84 TYR A C 1
ATOM 688 O O . TYR A 1 84 ? -7.201 -1.665 1.218 1.00 93.62 84 TYR A O 1
ATOM 696 N N . ALA A 1 85 ? -7.725 -3.623 2.201 1.00 93.06 85 ALA A N 1
ATOM 697 C CA . ALA A 1 85 ? -8.405 -4.189 1.044 1.00 93.06 85 ALA A CA 1
ATOM 698 C C . ALA A 1 85 ? -9.674 -3.402 0.683 1.00 93.06 85 ALA A C 1
ATOM 700 O O . ALA A 1 85 ? -9.964 -3.274 -0.507 1.00 93.06 85 ALA A O 1
ATOM 701 N N . ASP A 1 86 ? -10.378 -2.851 1.674 1.00 90.69 86 ASP A N 1
ATOM 702 C CA . ASP A 1 86 ? -11.538 -1.962 1.498 1.00 90.69 86 ASP A CA 1
ATOM 703 C C . ASP A 1 86 ? -11.149 -0.474 1.307 1.00 90.69 86 ASP A C 1
ATOM 705 O O . ASP A 1 86 ? -11.981 0.412 1.109 1.00 90.69 86 ASP A O 1
ATOM 709 N N . GLY A 1 87 ? -9.848 -0.161 1.340 1.00 87.50 87 GLY A N 1
ATOM 710 C CA . GLY A 1 87 ? -9.334 1.205 1.199 1.00 87.50 87 GLY A CA 1
ATOM 711 C C . GLY A 1 87 ? -9.453 2.056 2.470 1.00 87.50 87 GLY A C 1
ATOM 712 O O . GLY A 1 87 ? -9.309 3.283 2.424 1.00 87.50 87 GLY A O 1
ATOM 713 N N . VAL A 1 88 ? -9.691 1.425 3.619 1.00 90.06 88 VAL A N 1
ATOM 714 C CA . VAL A 1 88 ? -9.766 2.051 4.938 1.00 90.06 88 VAL A CA 1
ATOM 715 C C . VAL A 1 88 ? -8.405 1.985 5.630 1.00 90.06 88 VAL A C 1
ATOM 717 O O . VAL A 1 88 ? -7.977 0.949 6.123 1.00 90.06 88 VAL A O 1
ATOM 720 N N . ARG A 1 89 ? -7.715 3.128 5.718 1.00 89.81 89 ARG A N 1
ATOM 721 C CA . ARG A 1 89 ? -6.356 3.209 6.306 1.00 89.81 89 ARG A CA 1
ATOM 722 C C . ARG A 1 89 ? -6.269 3.999 7.612 1.00 89.81 89 ARG A C 1
ATOM 724 O O . ARG A 1 89 ? -5.242 3.976 8.289 1.00 89.81 89 ARG A O 1
ATOM 731 N N . SER A 1 90 ? -7.326 4.730 7.963 1.00 86.81 90 SER A N 1
ATOM 732 C CA . SER A 1 90 ? -7.381 5.516 9.198 1.00 86.81 90 SER A CA 1
ATOM 733 C C . SER A 1 90 ? -7.690 4.615 10.387 1.00 86.81 90 SER A C 1
ATOM 735 O O . SER A 1 90 ? -8.772 4.037 10.435 1.00 86.81 90 SER A O 1
ATOM 737 N N . SER A 1 91 ? -6.808 4.565 11.390 1.00 89.25 91 SER A N 1
ATOM 738 C CA . SER A 1 91 ? -7.033 3.768 12.606 1.00 89.25 91 SER A CA 1
ATOM 739 C C . SER A 1 91 ? -8.356 4.107 13.305 1.00 89.25 91 SER A C 1
ATOM 741 O O . SER A 1 91 ? -9.020 3.217 13.819 1.00 89.25 91 SER A O 1
ATOM 743 N N . ARG A 1 92 ? -8.790 5.378 13.274 1.00 86.56 92 ARG A N 1
ATOM 744 C CA . ARG A 1 92 ? -10.090 5.809 13.833 1.00 86.56 92 ARG A CA 1
ATOM 745 C C . ARG A 1 92 ? -11.278 5.297 13.024 1.00 86.56 92 ARG A C 1
ATOM 747 O O . ARG A 1 92 ? -12.341 5.032 13.573 1.00 86.56 92 ARG A O 1
ATOM 754 N N . GLN A 1 93 ? -11.120 5.201 11.705 1.00 88.00 93 GLN A N 1
ATOM 755 C CA . GLN A 1 93 ? -12.157 4.626 10.857 1.00 88.00 93 GLN A CA 1
ATOM 756 C C . GLN A 1 93 ? -12.236 3.114 11.056 1.00 88.00 93 GLN A C 1
ATOM 758 O O . GLN A 1 93 ? -13.346 2.611 11.158 1.00 88.00 93 GLN A O 1
ATOM 763 N N . ILE A 1 94 ? -11.096 2.430 11.184 1.00 90.19 94 ILE A N 1
ATOM 764 C CA . ILE A 1 94 ? -11.050 0.999 11.504 1.00 90.19 94 ILE A CA 1
ATOM 765 C C . ILE A 1 94 ? -11.747 0.740 12.846 1.00 90.19 94 ILE A C 1
ATOM 767 O O . ILE A 1 94 ? -12.674 -0.055 12.879 1.00 90.19 94 ILE A O 1
ATOM 771 N N . GLU A 1 95 ? -11.416 1.489 13.908 1.00 90.88 95 GLU A N 1
ATOM 772 C CA . GLU A 1 95 ? -12.092 1.376 15.216 1.00 90.88 95 GLU A CA 1
ATOM 773 C C . GLU A 1 95 ? -13.621 1.500 15.097 1.00 90.88 95 GLU A C 1
ATOM 775 O O . GLU A 1 95 ? -14.370 0.718 15.682 1.00 90.88 95 GLU A O 1
ATOM 780 N N . ARG A 1 96 ? -14.103 2.483 14.326 1.00 91.56 96 ARG A N 1
ATOM 781 C CA . ARG A 1 96 ? -15.540 2.669 14.086 1.00 91.56 96 ARG A CA 1
ATOM 782 C C . ARG A 1 96 ? -16.144 1.479 13.337 1.00 91.56 96 ARG A C 1
ATOM 784 O O . ARG A 1 96 ? -17.226 1.036 13.711 1.00 91.56 96 ARG A O 1
ATOM 791 N N . LEU A 1 97 ? -15.459 0.957 12.320 1.00 92.50 97 LEU A N 1
ATOM 792 C CA . LEU A 1 97 ? -15.932 -0.198 11.558 1.00 92.50 97 LEU A CA 1
ATOM 793 C C . LEU A 1 97 ? -15.937 -1.482 12.391 1.00 92.50 97 LEU A C 1
ATOM 795 O O . LEU A 1 97 ? -16.861 -2.267 12.231 1.00 92.50 97 LEU A O 1
ATOM 799 N N . CYS A 1 98 ? -15.038 -1.647 13.365 1.00 93.12 98 CYS A N 1
ATOM 800 C CA . CYS A 1 98 ? -15.115 -2.752 14.329 1.00 93.12 98 CYS A CA 1
ATOM 801 C C . CYS A 1 98 ? -16.429 -2.766 15.135 1.00 93.12 98 CYS A C 1
ATOM 803 O O . CYS A 1 98 ? -16.756 -3.779 15.743 1.00 93.12 98 CYS A O 1
ATOM 805 N N . ARG A 1 99 ? -17.190 -1.660 15.164 1.00 91.94 99 ARG A N 1
ATOM 806 C CA . ARG A 1 99 ? -18.520 -1.595 15.796 1.00 91.94 99 ARG A CA 1
ATOM 807 C C . ARG A 1 99 ? -19.666 -1.823 14.816 1.00 91.94 99 ARG A C 1
ATOM 809 O O . ARG A 1 99 ? -20.700 -2.347 15.216 1.00 91.94 99 ARG A O 1
ATOM 816 N N . THR A 1 100 ? -19.520 -1.387 13.567 1.00 92.81 100 THR A N 1
ATOM 817 C CA . THR A 1 100 ? -20.643 -1.294 12.619 1.00 92.81 100 THR A CA 1
ATOM 818 C C . THR A 1 100 ? -20.591 -2.323 11.501 1.00 92.81 100 THR A C 1
ATOM 820 O O . THR A 1 100 ? -21.638 -2.765 11.043 1.00 92.81 100 THR A O 1
ATOM 823 N N . ASP A 1 101 ? -19.395 -2.680 11.043 1.00 95.75 101 ASP A N 1
ATOM 824 C CA . ASP A 1 101 ? -19.197 -3.572 9.908 1.00 95.75 101 ASP A CA 1
ATOM 825 C C . ASP A 1 101 ? -19.178 -5.034 10.363 1.00 95.75 101 ASP A C 1
ATOM 827 O O . ASP A 1 101 ? -18.458 -5.406 11.292 1.00 95.75 101 ASP A O 1
ATOM 831 N N . VAL A 1 102 ? -19.993 -5.865 9.715 1.00 95.12 102 VAL A N 1
ATOM 832 C CA . VAL A 1 102 ? -20.167 -7.274 10.092 1.00 95.12 102 VAL A CA 1
ATOM 833 C C . VAL A 1 102 ? -18.868 -8.054 9.894 1.00 95.12 102 VAL A C 1
ATOM 835 O O . VAL A 1 102 ? -18.482 -8.819 10.772 1.00 95.12 102 VAL A O 1
ATOM 838 N N . ALA A 1 103 ? -18.146 -7.813 8.799 1.00 95.50 103 ALA A N 1
ATOM 839 C CA . ALA A 1 103 ? -16.896 -8.504 8.507 1.00 95.50 103 ALA A CA 1
ATOM 840 C C . ALA A 1 103 ? -15.783 -8.151 9.501 1.00 95.50 103 ALA A C 1
ATOM 842 O O . ALA A 1 103 ? -15.122 -9.045 10.026 1.00 95.50 103 ALA A O 1
ATOM 843 N N . MET A 1 104 ? -15.625 -6.869 9.839 1.00 95.62 104 MET A N 1
ATOM 844 C CA . MET A 1 104 ? -14.676 -6.432 10.871 1.00 95.62 104 MET A CA 1
ATOM 845 C C . MET A 1 104 ? -15.009 -7.023 12.243 1.00 95.62 104 MET A C 1
ATOM 847 O O . MET A 1 104 ? -14.102 -7.414 12.972 1.00 95.62 104 MET A O 1
ATOM 851 N N . ARG A 1 105 ? -16.302 -7.119 12.584 1.00 95.94 105 ARG A N 1
ATOM 852 C CA . ARG A 1 105 ? -16.773 -7.735 13.835 1.00 95.94 105 ARG A CA 1
ATOM 853 C C . ARG A 1 105 ? -16.505 -9.233 13.891 1.00 95.94 105 ARG 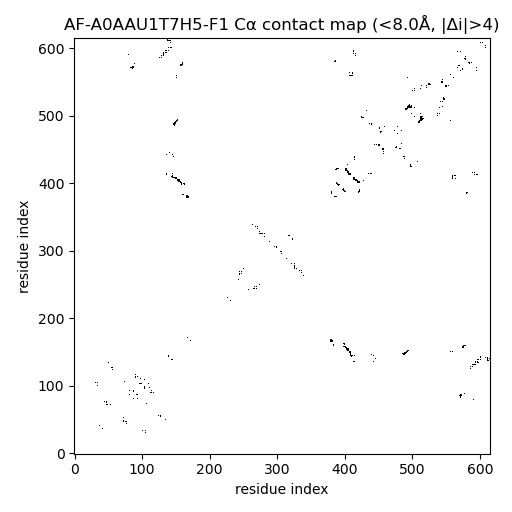A C 1
ATOM 855 O O . ARG A 1 105 ? -16.198 -9.734 14.971 1.00 95.94 105 ARG A O 1
ATOM 862 N N . VAL A 1 106 ? -16.625 -9.930 12.759 1.00 96.19 106 VAL A N 1
ATOM 863 C CA . VAL A 1 106 ? -16.257 -11.347 12.632 1.00 96.19 106 VAL A CA 1
ATOM 864 C C . VAL A 1 106 ? -14.758 -11.524 12.848 1.00 96.19 106 VAL A C 1
ATOM 866 O O . VAL A 1 106 ? -14.374 -12.302 13.715 1.00 96.19 106 VAL A O 1
ATOM 869 N N . ILE A 1 107 ? -13.921 -10.742 12.157 1.00 96.25 107 ILE A N 1
ATOM 870 C CA . ILE A 1 107 ? -12.458 -10.785 12.320 1.00 96.25 107 ILE A CA 1
ATOM 871 C C . ILE A 1 107 ? -12.057 -10.521 13.775 1.00 96.25 107 ILE A C 1
ATOM 873 O O . ILE A 1 107 ? -11.212 -11.221 14.323 1.00 96.25 107 ILE A O 1
ATOM 877 N N . SER A 1 108 ? -12.656 -9.510 14.407 1.00 95.00 108 SER A N 1
ATOM 878 C CA . SER A 1 108 ? -12.290 -9.105 15.763 1.00 95.00 108 SER A CA 1
ATOM 879 C C . SER A 1 108 ? -12.948 -9.928 16.871 1.00 95.00 108 SER A C 1
ATOM 881 O O . SER A 1 108 ? -12.682 -9.670 18.046 1.00 95.00 108 SER A O 1
ATOM 883 N N . GLY A 1 109 ? -13.829 -10.879 16.544 1.00 93.69 109 GLY A N 1
ATOM 884 C CA . GLY A 1 109 ? -14.587 -11.635 17.544 1.00 93.69 109 GLY A CA 1
ATOM 885 C C . GLY A 1 109 ? -15.398 -10.727 18.476 1.00 93.69 109 GLY A C 1
ATOM 886 O O . GLY A 1 109 ? -15.382 -10.915 19.690 1.00 93.69 109 GLY A O 1
ATOM 887 N N . LEU A 1 110 ? -16.040 -9.686 17.927 1.00 92.81 110 LEU A N 1
ATOM 888 C CA . LEU A 1 110 ? -16.757 -8.618 18.654 1.00 92.81 110 LEU A CA 1
ATOM 889 C C . LEU A 1 110 ? -15.894 -7.700 19.527 1.00 92.81 110 LEU A C 1
ATOM 891 O O . LEU A 1 110 ? -16.424 -6.787 20.167 1.00 92.81 110 LEU A O 1
ATOM 895 N N . GLN A 1 111 ? -14.574 -7.871 19.531 1.00 93.31 111 GLN A N 1
ATOM 896 C CA . GLN A 1 111 ? -13.686 -6.937 20.205 1.00 93.31 111 GLN A CA 1
ATOM 897 C C . GLN A 1 111 ? -13.574 -5.637 19.402 1.00 93.31 111 GLN A C 1
ATOM 899 O O . GLN A 1 111 ? -13.535 -5.632 18.171 1.00 93.31 111 GLN A O 1
ATOM 904 N N . VAL A 1 112 ? -13.486 -4.508 20.101 1.00 92.50 112 VAL A N 1
ATOM 905 C CA . VAL A 1 112 ? -13.298 -3.197 19.470 1.00 92.50 112 VAL A CA 1
ATOM 906 C C . VAL A 1 112 ? -11.876 -2.731 19.736 1.00 92.50 112 VAL A C 1
ATOM 908 O O . VAL A 1 112 ? -11.593 -2.117 20.766 1.00 92.50 112 VAL A O 1
ATOM 911 N N . ALA A 1 113 ? -10.984 -3.024 18.790 1.00 89.25 113 ALA A N 1
ATOM 912 C CA . ALA A 1 113 ? -9.632 -2.488 18.798 1.00 89.25 113 ALA A CA 1
ATOM 913 C C . ALA A 1 113 ? -9.685 -0.960 18.666 1.00 89.25 113 ALA A C 1
ATOM 915 O O . ALA A 1 113 ? -10.158 -0.419 17.664 1.00 89.25 113 ALA A O 1
ATOM 916 N N . ASP A 1 114 ? -9.214 -0.261 19.695 1.00 88.31 114 ASP A N 1
ATOM 917 C CA . ASP A 1 114 ? -9.172 1.192 19.692 1.00 88.31 114 ASP A CA 1
ATOM 918 C C . ASP A 1 114 ? -8.103 1.706 18.715 1.00 88.31 114 ASP A C 1
ATOM 920 O O . ASP A 1 114 ? -7.100 1.045 18.421 1.00 88.31 114 ASP A O 1
ATOM 924 N N . HIS A 1 115 ? -8.295 2.922 18.207 1.00 83.38 115 HIS A N 1
ATOM 925 C CA . HIS A 1 115 ? -7.378 3.506 17.233 1.00 83.38 115 HIS A CA 1
ATOM 926 C C . HIS A 1 115 ? -5.938 3.622 17.750 1.00 83.38 115 HIS A C 1
ATOM 928 O O . HIS A 1 115 ? -5.014 3.616 16.930 1.00 83.38 115 HIS A O 1
ATOM 934 N N . THR A 1 116 ? -5.727 3.732 19.069 1.00 87.12 116 THR A N 1
ATOM 935 C CA . THR A 1 116 ? -4.380 3.812 19.647 1.00 87.12 116 THR A CA 1
ATOM 936 C C . THR A 1 116 ? -3.699 2.450 19.641 1.00 87.12 116 THR A C 1
ATOM 938 O O . THR A 1 116 ? -2.531 2.379 19.266 1.00 87.12 116 THR A O 1
ATOM 941 N N . ALA A 1 117 ? -4.421 1.366 19.934 1.00 90.31 117 ALA A N 1
ATOM 942 C CA . ALA A 1 117 ? -3.932 -0.002 19.814 1.00 90.31 117 ALA A CA 1
ATOM 943 C C . ALA A 1 117 ? -3.557 -0.333 18.364 1.00 90.31 117 ALA A C 1
ATOM 945 O O . ALA A 1 117 ? -2.455 -0.817 18.114 1.00 90.31 117 ALA A O 1
ATOM 946 N N . ILE A 1 118 ? -4.408 0.024 17.395 1.00 89.44 118 ILE A N 1
ATOM 947 C CA . ILE A 1 118 ? -4.127 -0.167 15.961 1.00 89.44 118 ILE A CA 1
ATOM 948 C C . ILE A 1 118 ? -2.894 0.638 15.528 1.00 89.44 118 ILE A C 1
ATOM 950 O O . ILE A 1 118 ? -2.017 0.126 14.831 1.00 89.44 118 ILE A O 1
ATOM 954 N N . ALA A 1 119 ? -2.800 1.908 15.935 1.00 88.81 119 ALA A N 1
ATOM 955 C CA . ALA A 1 119 ? -1.652 2.750 15.602 1.00 88.81 119 ALA A CA 1
ATOM 956 C C . ALA A 1 119 ? -0.347 2.223 16.223 1.00 88.81 119 ALA A C 1
ATOM 958 O O . ALA A 1 119 ? 0.666 2.149 15.526 1.00 88.81 119 ALA A O 1
ATOM 959 N N . ARG A 1 120 ? -0.384 1.811 17.497 1.00 89.50 120 ARG A N 1
ATOM 960 C CA . ARG A 1 120 ? 0.759 1.221 18.205 1.00 89.50 120 ARG A CA 1
ATOM 961 C C . ARG A 1 120 ? 1.193 -0.095 17.576 1.00 89.50 120 ARG A C 1
ATOM 963 O O . ARG A 1 120 ? 2.384 -0.266 17.362 1.00 89.50 120 ARG A O 1
ATOM 970 N N . PHE A 1 121 ? 0.257 -0.970 17.206 1.00 92.81 121 PHE A N 1
ATOM 971 C CA . PHE A 1 121 ? 0.564 -2.227 16.519 1.00 92.81 121 PHE A CA 1
ATOM 972 C C . PHE A 1 121 ? 1.314 -1.973 15.205 1.00 92.81 121 PHE A C 1
ATOM 974 O O . PHE A 1 121 ? 2.384 -2.531 14.979 1.00 92.81 121 PHE A O 1
ATOM 981 N N . ARG A 1 122 ? 0.822 -1.042 14.373 1.00 91.62 122 ARG A N 1
ATOM 982 C CA . ARG A 1 122 ? 1.499 -0.660 13.120 1.00 91.62 122 ARG A CA 1
ATOM 983 C C . ARG A 1 122 ? 2.897 -0.092 13.351 1.00 91.62 122 ARG A C 1
ATOM 985 O O . ARG A 1 122 ? 3.776 -0.314 12.526 1.00 91.62 122 ARG A O 1
ATOM 992 N N . GLN A 1 123 ? 3.080 0.711 14.398 1.00 89.69 123 GLN A N 1
ATOM 993 C CA . GLN A 1 123 ? 4.368 1.329 14.719 1.00 89.69 123 GLN A CA 1
ATOM 994 C C . GLN A 1 123 ? 5.366 0.298 15.251 1.00 89.69 123 GLN A C 1
ATOM 996 O O . GLN A 1 123 ? 6.510 0.286 14.810 1.00 89.69 123 GLN A O 1
ATOM 1001 N N . LEU A 1 124 ? 4.925 -0.561 16.170 1.00 90.94 124 LEU A N 1
ATOM 1002 C CA . LEU A 1 124 ? 5.762 -1.564 16.819 1.00 90.94 124 LEU A CA 1
ATOM 1003 C C . LEU A 1 124 ? 6.255 -2.622 15.831 1.00 90.94 124 LEU A C 1
ATOM 1005 O O . LEU A 1 124 ? 7.398 -3.044 15.943 1.00 90.94 124 LEU A O 1
ATOM 1009 N N . HIS A 1 125 ? 5.425 -3.015 14.863 1.00 92.06 125 HIS A N 1
ATOM 1010 C CA . HIS A 1 125 ? 5.708 -4.138 13.957 1.00 92.06 125 HIS A CA 1
ATOM 1011 C C . HIS A 1 125 ? 6.038 -3.708 12.529 1.00 92.06 125 HIS A C 1
ATOM 1013 O O . HIS A 1 125 ? 5.960 -4.510 11.605 1.00 92.06 125 HIS A O 1
ATOM 1019 N N . GLN A 1 126 ? 6.393 -2.437 12.321 1.00 91.56 126 GLN A N 1
ATOM 1020 C CA . GLN A 1 126 ? 6.671 -1.913 10.981 1.00 91.56 126 GLN A CA 1
ATOM 1021 C C . GLN A 1 126 ? 7.824 -2.640 10.274 1.00 91.56 126 GLN A C 1
ATOM 1023 O O . GLN A 1 126 ? 7.775 -2.784 9.058 1.00 91.56 126 GLN A O 1
ATOM 1028 N N . ASP A 1 127 ? 8.816 -3.124 11.026 1.00 90.06 127 ASP A N 1
ATOM 1029 C CA . ASP A 1 127 ? 9.980 -3.819 10.465 1.00 90.06 127 ASP A CA 1
ATOM 1030 C C . ASP A 1 127 ? 9.633 -5.250 10.017 1.00 90.06 127 ASP A C 1
ATOM 1032 O O . ASP A 1 127 ? 10.244 -5.771 9.093 1.00 90.06 127 ASP A O 1
ATOM 1036 N N . SER A 1 128 ? 8.609 -5.862 10.623 1.00 93.12 128 SER A N 1
ATOM 1037 C CA . SER A 1 128 ? 8.168 -7.234 10.333 1.00 93.12 128 SER A CA 1
ATOM 1038 C C . SER A 1 128 ? 7.268 -7.336 9.097 1.00 93.12 128 SER A C 1
ATOM 1040 O O . SER A 1 128 ? 7.019 -8.431 8.600 1.00 93.12 128 SER A O 1
ATOM 1042 N N . VAL A 1 129 ? 6.758 -6.211 8.577 1.00 92.06 129 VAL A N 1
ATOM 1043 C CA . VAL A 1 129 ? 5.849 -6.213 7.414 1.00 92.06 129 VAL A CA 1
ATOM 1044 C C . VAL A 1 129 ? 6.547 -6.732 6.157 1.00 92.06 129 VAL A C 1
ATOM 1046 O O . VAL A 1 129 ? 5.914 -7.417 5.354 1.00 92.06 129 VAL A O 1
ATOM 1049 N N . LYS A 1 130 ? 7.846 -6.462 6.003 1.00 91.75 130 LYS A N 1
ATOM 1050 C CA . LYS A 1 130 ? 8.646 -6.961 4.881 1.00 91.75 130 LYS A CA 1
ATOM 1051 C C . LYS A 1 130 ? 8.717 -8.490 4.859 1.00 91.75 130 LYS A C 1
ATOM 1053 O O . LYS A 1 130 ? 8.581 -9.099 3.794 1.00 91.75 130 LYS A O 1
ATOM 1058 N N . ASP A 1 131 ? 8.874 -9.104 6.026 1.00 92.62 131 ASP A N 1
ATOM 1059 C CA . ASP A 1 131 ? 8.919 -10.560 6.156 1.00 92.62 131 ASP A CA 1
ATOM 1060 C C . ASP A 1 131 ? 7.548 -11.163 5.832 1.00 92.62 131 ASP A C 1
ATOM 1062 O O . ASP A 1 131 ? 7.459 -12.088 5.027 1.00 92.62 131 ASP A O 1
ATOM 1066 N N . LEU A 1 132 ? 6.463 -10.567 6.342 1.00 94.06 132 LEU A N 1
ATOM 1067 C CA . LEU A 1 132 ? 5.092 -10.974 6.001 1.00 94.06 132 LEU A CA 1
ATOM 1068 C C . LEU A 1 132 ? 4.793 -10.836 4.502 1.00 94.06 132 LEU A C 1
ATOM 1070 O O . LEU A 1 132 ? 4.166 -11.713 3.909 1.00 94.06 132 LEU A O 1
ATOM 1074 N N . PHE A 1 133 ? 5.247 -9.750 3.869 1.00 95.06 133 PHE A N 1
ATOM 1075 C CA . PHE A 1 133 ? 5.114 -9.555 2.423 1.00 95.06 133 PHE A CA 1
ATOM 1076 C C . PHE A 1 133 ? 5.826 -10.670 1.655 1.00 95.06 133 PHE A C 1
ATOM 1078 O O . PHE A 1 133 ? 5.262 -11.216 0.706 1.00 95.06 133 PHE A O 1
ATOM 1085 N N . THR A 1 134 ? 7.024 -11.048 2.102 1.00 92.75 134 THR A N 1
ATOM 1086 C CA . THR A 1 134 ? 7.803 -12.139 1.508 1.00 92.75 134 THR A CA 1
ATOM 1087 C C . THR A 1 134 ? 7.090 -13.482 1.671 1.00 92.75 134 THR A C 1
ATOM 1089 O O . THR A 1 134 ? 6.954 -14.213 0.695 1.00 92.75 134 THR A O 1
ATOM 1092 N N . GLN A 1 135 ? 6.550 -13.792 2.853 1.00 93.06 135 GLN A N 1
ATOM 1093 C CA . GLN A 1 135 ? 5.772 -15.019 3.072 1.00 93.06 135 GLN A CA 1
ATOM 1094 C C . GLN A 1 135 ? 4.549 -15.094 2.144 1.00 93.06 135 GLN A C 1
ATOM 1096 O O . GLN A 1 135 ? 4.345 -16.094 1.458 1.00 93.06 135 GLN A O 1
ATOM 1101 N N . VAL A 1 136 ? 3.772 -14.009 2.045 1.00 93.50 136 VAL A N 1
ATOM 1102 C CA . VAL A 1 136 ? 2.612 -13.939 1.141 1.00 93.50 136 VAL A CA 1
ATOM 1103 C C . VAL A 1 136 ? 3.026 -14.087 -0.323 1.00 93.50 136 VAL A C 1
ATOM 1105 O O . VAL A 1 136 ? 2.326 -14.747 -1.093 1.00 93.50 136 VAL A O 1
ATOM 1108 N N . LEU A 1 137 ? 4.158 -13.501 -0.721 1.00 93.12 137 LEU A N 1
ATOM 1109 C CA . LEU A 1 137 ? 4.708 -13.660 -2.066 1.00 93.12 137 LEU A CA 1
ATOM 1110 C C . LEU A 1 137 ? 5.004 -15.136 -2.376 1.00 93.12 137 LEU A C 1
ATOM 1112 O O . LEU A 1 137 ? 4.644 -15.606 -3.454 1.00 93.12 137 LEU A O 1
ATOM 1116 N N . LEU A 1 138 ? 5.592 -15.872 -1.429 1.00 90.88 138 LEU A N 1
ATOM 1117 C CA . LEU A 1 138 ? 5.886 -17.302 -1.575 1.00 90.88 138 LEU A CA 1
ATOM 1118 C C . LEU A 1 138 ? 4.610 -18.150 -1.659 1.00 90.88 138 LEU A C 1
ATOM 1120 O O . LEU A 1 138 ? 4.524 -19.032 -2.511 1.00 90.88 138 LEU A O 1
ATOM 1124 N N . VAL A 1 139 ? 3.591 -17.851 -0.845 1.00 90.69 139 VAL A N 1
ATOM 1125 C CA . VAL A 1 139 ? 2.279 -18.523 -0.926 1.00 90.69 139 VAL A CA 1
ATOM 1126 C C . VAL A 1 139 ? 1.626 -18.276 -2.290 1.00 90.69 139 VAL A C 1
ATOM 1128 O O . VAL A 1 139 ? 1.128 -19.204 -2.927 1.00 90.69 139 VAL A O 1
ATOM 1131 N N . CYS A 1 140 ? 1.683 -17.039 -2.794 1.00 91.69 140 CYS A N 1
ATOM 1132 C CA . CYS A 1 140 ? 1.201 -16.717 -4.138 1.00 91.69 140 CYS A CA 1
ATOM 1133 C C . CYS A 1 140 ? 1.979 -17.492 -5.213 1.00 91.69 140 CYS A C 1
ATOM 1135 O O . CYS A 1 140 ? 1.368 -18.018 -6.143 1.00 91.69 140 CYS A O 1
ATOM 1137 N N . ALA A 1 141 ? 3.304 -17.595 -5.072 1.00 89.44 141 ALA A N 1
ATOM 1138 C CA . ALA A 1 141 ? 4.154 -18.345 -5.990 1.00 89.44 141 ALA A CA 1
ATOM 1139 C C . ALA A 1 141 ? 3.782 -19.835 -6.032 1.00 89.44 141 ALA A C 1
ATOM 1141 O O . ALA A 1 141 ? 3.578 -20.380 -7.117 1.00 89.44 141 ALA A O 1
ATOM 1142 N N . LYS A 1 142 ? 3.597 -20.476 -4.870 1.00 86.81 142 LYS A N 1
ATOM 1143 C CA . LYS A 1 142 ? 3.133 -21.874 -4.777 1.00 86.81 142 LYS A CA 1
ATOM 1144 C C . LYS A 1 142 ? 1.755 -22.086 -5.406 1.00 86.81 142 LYS A C 1
ATOM 1146 O O . LYS A 1 142 ? 1.506 -23.132 -5.995 1.00 86.81 142 LYS A O 1
ATOM 1151 N N . ALA A 1 143 ? 0.882 -21.081 -5.350 1.00 87.81 143 ALA A N 1
ATOM 1152 C CA . ALA A 1 143 ? -0.427 -21.111 -6.004 1.00 87.81 143 ALA A CA 1
ATOM 1153 C C . ALA A 1 143 ? -0.374 -20.926 -7.535 1.00 87.81 143 ALA A C 1
ATOM 1155 O O . ALA A 1 143 ? -1.420 -20.912 -8.186 1.00 87.81 143 ALA A O 1
ATOM 1156 N N . GLY A 1 144 ? 0.820 -20.760 -8.118 1.00 86.69 144 GLY A N 1
ATOM 1157 C CA . GLY A 1 144 ? 1.031 -20.588 -9.557 1.00 86.69 144 GLY A CA 1
ATOM 1158 C C . GLY A 1 144 ? 1.010 -19.135 -10.047 1.00 86.69 144 GLY A C 1
ATOM 1159 O O . GLY A 1 144 ? 0.985 -18.907 -11.259 1.00 86.69 144 GLY A O 1
ATOM 1160 N N . LEU A 1 145 ? 1.020 -18.149 -9.140 1.00 89.19 145 LEU A N 1
ATOM 1161 C CA . LEU A 1 145 ? 1.246 -16.739 -9.483 1.00 89.19 145 LEU A CA 1
ATOM 1162 C C . LEU A 1 145 ? 2.755 -16.438 -9.594 1.00 89.19 145 LEU A C 1
ATOM 1164 O O . LEU A 1 145 ? 3.601 -17.219 -9.170 1.00 89.19 145 LEU A O 1
ATOM 1168 N N . GLY A 1 146 ? 3.107 -15.282 -10.154 1.00 84.56 146 GLY A N 1
ATOM 1169 C CA . GLY A 1 146 ? 4.482 -14.792 -10.241 1.00 84.56 146 GLY A CA 1
ATOM 1170 C C . GLY A 1 146 ? 5.207 -15.245 -11.502 1.00 84.56 146 GLY A C 1
ATOM 1171 O O . GLY A 1 146 ? 6.281 -15.839 -11.430 1.00 84.56 146 GLY A O 1
ATOM 1172 N N . ARG A 1 147 ? 4.638 -14.948 -12.676 1.00 88.38 147 ARG A N 1
ATOM 1173 C CA . ARG A 1 147 ? 5.274 -15.272 -13.966 1.00 88.38 147 ARG A CA 1
ATOM 1174 C C . ARG A 1 147 ? 6.500 -14.379 -14.194 1.00 88.38 147 ARG A C 1
ATOM 1176 O O . ARG A 1 147 ? 6.343 -13.172 -14.385 1.00 88.38 147 ARG A O 1
ATOM 1183 N N . LEU A 1 148 ? 7.698 -14.973 -14.212 1.00 87.31 148 LEU A N 1
ATOM 1184 C CA . LEU A 1 148 ? 8.979 -14.249 -14.292 1.00 87.31 148 LEU A CA 1
ATOM 1185 C C . LEU A 1 148 ? 9.403 -13.868 -15.719 1.00 87.31 148 LEU A C 1
ATOM 1187 O O . LEU A 1 148 ? 10.232 -12.977 -15.881 1.00 87.31 148 LEU A O 1
ATOM 1191 N N . GLY A 1 149 ? 8.804 -14.465 -16.757 1.00 85.69 149 GLY A N 1
ATOM 1192 C CA . GLY A 1 149 ? 9.211 -14.235 -18.151 1.00 85.69 149 GLY A CA 1
ATOM 1193 C C . GLY A 1 149 ? 9.234 -12.758 -18.574 1.00 85.69 149 GLY A C 1
ATOM 1194 O O . GLY A 1 149 ? 10.128 -12.335 -19.299 1.00 85.69 149 GLY A O 1
ATOM 1195 N N . THR A 1 150 ? 8.307 -11.936 -18.076 1.00 90.69 150 THR A N 1
ATOM 1196 C CA . THR A 1 150 ? 8.390 -10.473 -18.216 1.00 90.69 150 THR A CA 1
ATOM 1197 C C . THR A 1 150 ? 8.051 -9.798 -16.899 1.00 90.69 150 THR A C 1
ATOM 1199 O O . THR A 1 150 ? 6.961 -10.023 -16.365 1.00 90.69 150 THR A O 1
ATOM 1202 N N . ILE A 1 151 ? 8.937 -8.926 -16.420 1.00 94.38 151 ILE A N 1
ATOM 1203 C CA . ILE A 1 151 ? 8.724 -8.142 -15.199 1.00 94.38 151 ILE A CA 1
ATOM 1204 C C . ILE A 1 151 ? 8.776 -6.665 -15.570 1.00 94.38 151 ILE A C 1
ATOM 1206 O O . ILE A 1 151 ? 9.730 -6.203 -16.186 1.00 94.38 151 ILE A O 1
ATOM 1210 N N . ALA A 1 152 ? 7.750 -5.910 -15.198 1.00 95.44 152 ALA A N 1
ATOM 1211 C CA . ALA A 1 152 ? 7.712 -4.470 -15.400 1.00 95.44 152 ALA A CA 1
ATOM 1212 C C . ALA A 1 152 ? 8.104 -3.748 -14.108 1.00 95.44 152 ALA A C 1
ATOM 1214 O O . ALA A 1 152 ? 7.556 -4.044 -13.044 1.00 95.44 152 ALA A O 1
ATOM 1215 N N . ILE A 1 153 ? 9.036 -2.799 -14.210 1.00 94.81 153 ILE A N 1
ATOM 1216 C CA . ILE A 1 153 ? 9.442 -1.929 -13.107 1.00 94.81 153 ILE A CA 1
ATOM 1217 C C . ILE A 1 153 ? 8.986 -0.508 -13.413 1.00 94.81 153 ILE A C 1
ATOM 1219 O O . ILE A 1 153 ? 9.244 0.022 -14.497 1.00 94.81 153 ILE A O 1
ATOM 1223 N N . ASP A 1 154 ? 8.285 0.095 -12.458 1.00 92.88 154 ASP A N 1
ATOM 1224 C CA . ASP A 1 154 ? 7.753 1.443 -12.615 1.00 92.88 154 ASP A CA 1
ATOM 1225 C C . ASP A 1 154 ? 7.727 2.227 -11.306 1.00 92.88 154 ASP A C 1
ATOM 1227 O O . ASP A 1 154 ? 7.496 1.674 -10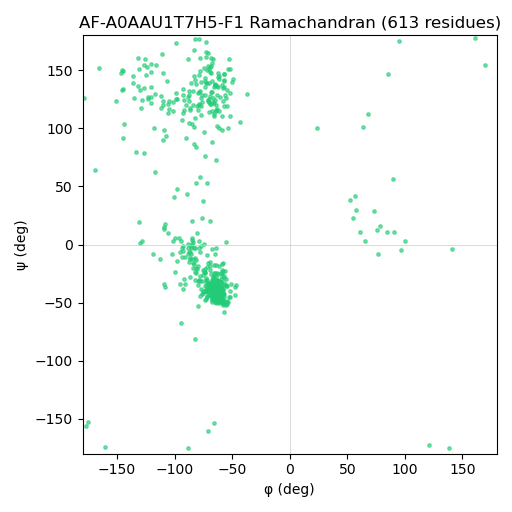.225 1.00 92.88 154 ASP A O 1
ATOM 1231 N N . GLY A 1 155 ? 7.922 3.538 -11.433 1.00 91.25 155 GLY A N 1
ATOM 1232 C CA . GLY A 1 155 ? 7.863 4.491 -10.337 1.00 91.25 155 GLY A CA 1
ATOM 1233 C C . GLY A 1 155 ? 6.511 5.190 -10.260 1.00 91.25 155 GLY A C 1
ATOM 1234 O O . GLY A 1 155 ? 6.067 5.849 -11.196 1.00 91.25 155 GLY A O 1
ATOM 1235 N N . THR A 1 156 ? 5.858 5.134 -9.103 1.00 92.31 156 THR A N 1
ATOM 1236 C CA . THR A 1 156 ? 4.600 5.836 -8.845 1.00 92.31 156 THR A CA 1
ATOM 1237 C C . THR A 1 156 ? 4.754 6.805 -7.677 1.00 92.31 156 THR A C 1
ATOM 1239 O O . THR A 1 156 ? 5.108 6.436 -6.558 1.00 92.31 156 THR A O 1
ATOM 1242 N N . LYS A 1 157 ? 4.494 8.098 -7.913 1.00 93.00 157 LYS A N 1
ATOM 1243 C CA . LYS A 1 157 ? 4.614 9.117 -6.857 1.00 93.00 157 LYS A CA 1
ATOM 1244 C C . LYS A 1 157 ? 3.397 9.070 -5.922 1.00 93.00 157 LYS A C 1
ATOM 1246 O O . LYS A 1 157 ? 2.252 9.065 -6.393 1.00 93.00 157 LYS A O 1
ATOM 1251 N N . ILE A 1 158 ? 3.645 9.073 -4.611 1.00 93.19 158 ILE A N 1
ATOM 1252 C CA . ILE A 1 158 ? 2.638 9.014 -3.539 1.00 93.19 158 ILE A CA 1
ATOM 1253 C C . ILE A 1 158 ? 2.869 10.176 -2.567 1.00 93.19 158 ILE A C 1
ATOM 1255 O O . ILE A 1 158 ? 4.001 10.461 -2.170 1.00 93.19 158 ILE A O 1
ATOM 1259 N N . ALA A 1 159 ? 1.797 10.869 -2.173 1.00 92.12 159 ALA A N 1
ATOM 1260 C CA . ALA A 1 159 ? 1.899 12.017 -1.275 1.00 92.12 159 ALA A CA 1
ATOM 1261 C C . ALA A 1 159 ? 2.339 11.594 0.139 1.00 92.12 159 ALA A C 1
ATOM 1263 O O . ALA A 1 159 ? 1.842 10.609 0.686 1.00 92.12 159 ALA A O 1
ATOM 1264 N N . ALA A 1 160 ? 3.199 12.380 0.777 1.00 90.50 160 ALA A N 1
ATOM 1265 C CA . ALA A 1 160 ? 3.496 12.223 2.199 1.00 90.50 160 ALA A CA 1
ATOM 1266 C C . ALA A 1 160 ? 2.372 12.832 3.054 1.00 90.50 160 ALA A C 1
ATOM 1268 O O . ALA A 1 160 ? 1.621 13.701 2.593 1.00 90.50 160 ALA A O 1
ATOM 1269 N N . ASN A 1 161 ? 2.279 12.436 4.327 1.00 85.69 161 ASN A N 1
ATOM 1270 C CA . ASN A 1 161 ? 1.433 13.121 5.309 1.00 85.69 161 ASN A CA 1
ATOM 1271 C C . ASN A 1 161 ? 2.098 14.421 5.802 1.00 85.69 161 ASN A C 1
ATOM 1273 O O . ASN A 1 161 ? 2.384 14.585 6.992 1.00 85.69 161 ASN A O 1
ATOM 1277 N N . ALA A 1 162 ? 2.389 15.317 4.858 1.00 82.44 162 ALA A N 1
ATOM 1278 C CA . ALA A 1 162 ? 3.210 16.500 5.057 1.00 82.44 162 ALA A CA 1
ATOM 1279 C C . ALA A 1 162 ? 2.595 17.735 4.391 1.00 82.44 162 ALA A C 1
ATOM 1281 O O . ALA A 1 162 ? 2.010 17.660 3.307 1.00 82.44 162 ALA A O 1
ATOM 1282 N N . SER A 1 163 ? 2.761 18.900 5.020 1.00 78.31 163 SER A N 1
ATOM 1283 C CA . SER A 1 163 ? 2.325 20.170 4.436 1.00 78.31 163 SER A CA 1
ATOM 1284 C C . SER A 1 163 ? 3.296 20.621 3.351 1.00 78.31 163 SER A C 1
ATOM 1286 O O . SER A 1 163 ? 4.492 20.753 3.598 1.00 78.31 163 SER A O 1
ATOM 1288 N N . ARG A 1 164 ? 2.795 20.954 2.158 1.00 70.69 164 ARG A N 1
ATOM 1289 C CA . ARG A 1 164 ? 3.622 21.486 1.055 1.00 70.69 164 ARG A CA 1
ATOM 1290 C C . ARG A 1 164 ? 4.327 22.796 1.423 1.00 70.69 164 ARG A C 1
ATOM 1292 O O . ARG A 1 164 ? 5.416 23.066 0.923 1.00 70.69 164 ARG A O 1
ATOM 1299 N N . PHE A 1 165 ? 3.717 23.589 2.302 1.00 66.62 165 PHE A N 1
ATOM 1300 C CA . PHE A 1 165 ? 4.207 24.911 2.697 1.00 66.62 165 PHE A CA 1
ATOM 1301 C C . PHE A 1 165 ? 5.213 24.869 3.851 1.00 66.62 165 PHE A C 1
ATOM 1303 O O . PHE A 1 165 ? 5.905 25.851 4.079 1.00 66.62 165 PHE A O 1
ATOM 1310 N N . ALA A 1 166 ? 5.355 23.728 4.528 1.00 69.56 166 ALA A N 1
ATOM 1311 C CA . ALA A 1 166 ? 6.294 23.548 5.636 1.00 69.56 166 ALA A CA 1
ATOM 1312 C C . ALA A 1 166 ? 7.717 23.176 5.172 1.00 69.56 166 ALA A C 1
ATOM 1314 O O . ALA A 1 166 ? 8.488 22.602 5.934 1.00 69.56 166 ALA A O 1
ATOM 1315 N N . SER A 1 167 ? 8.063 23.445 3.907 1.00 69.19 167 SER A N 1
ATOM 1316 C CA . SER A 1 167 ? 9.401 23.179 3.366 1.00 69.19 167 SER A CA 1
ATOM 1317 C C . SER A 1 167 ? 10.320 24.368 3.626 1.00 69.19 167 SER A C 1
ATOM 1319 O O . SER A 1 167 ? 10.234 25.384 2.933 1.00 69.19 167 SER A O 1
ATOM 1321 N N . CYS A 1 168 ? 11.212 24.231 4.599 1.00 65.75 168 CYS A N 1
ATOM 1322 C CA . CYS A 1 168 ? 12.125 25.275 5.044 1.00 65.75 168 CYS A CA 1
ATOM 1323 C C . CYS A 1 168 ? 13.584 24.961 4.677 1.00 65.75 168 CYS A C 1
ATOM 1325 O O . CYS A 1 168 ? 13.948 23.845 4.284 1.00 65.75 168 CYS A O 1
ATOM 1327 N N . ARG A 1 169 ? 14.425 25.995 4.747 1.00 72.00 169 ARG A N 1
ATOM 1328 C CA . ARG A 1 169 ? 15.871 25.898 4.511 1.00 72.00 169 ARG A CA 1
ATOM 1329 C C . ARG A 1 169 ? 16.590 25.554 5.811 1.00 72.00 169 ARG A C 1
ATOM 1331 O O . ARG A 1 169 ? 16.058 25.802 6.889 1.00 72.00 169 ARG A O 1
ATOM 1338 N N . ARG A 1 170 ? 17.811 25.019 5.697 1.00 65.69 170 ARG A N 1
ATOM 1339 C CA . ARG A 1 170 ? 18.656 24.729 6.865 1.00 65.69 170 ARG A CA 1
ATOM 1340 C C . ARG A 1 170 ? 18.978 25.990 7.666 1.00 65.69 170 ARG A C 1
ATOM 1342 O O . ARG A 1 170 ? 18.853 25.947 8.875 1.00 65.69 170 ARG A O 1
ATOM 1349 N N . GLU A 1 171 ? 19.323 27.080 6.987 1.00 69.00 171 GLU A N 1
ATOM 1350 C CA . GLU A 1 171 ? 19.630 28.382 7.606 1.00 69.00 171 GLU A CA 1
ATOM 1351 C C . GLU A 1 171 ? 18.471 28.858 8.489 1.00 69.00 171 GLU A C 1
ATOM 1353 O O . GLU A 1 171 ? 18.654 29.058 9.679 1.00 69.00 171 GLU A O 1
ATOM 1358 N N . TRP A 1 172 ? 17.249 28.878 7.946 1.00 71.50 172 TRP A N 1
ATOM 1359 C CA . TRP A 1 172 ? 16.049 29.227 8.710 1.00 71.50 172 TRP A CA 1
ATOM 1360 C C . TRP A 1 172 ? 15.807 28.287 9.902 1.00 71.50 172 TRP A C 1
ATOM 1362 O O . TRP A 1 172 ? 15.434 28.738 10.974 1.00 71.50 172 TRP A O 1
ATOM 1372 N N . LEU A 1 173 ? 16.034 26.974 9.752 1.00 64.62 173 LEU A N 1
ATOM 1373 C CA . LEU A 1 173 ? 15.931 26.043 10.885 1.00 64.62 173 LEU A CA 1
ATOM 1374 C C . LEU A 1 173 ? 16.967 26.351 11.970 1.00 64.62 173 LEU A C 1
ATOM 1376 O O . LEU A 1 173 ? 16.641 26.268 13.145 1.00 64.62 173 LEU A O 1
ATOM 1380 N N . GLN A 1 174 ? 18.197 26.690 11.582 1.00 72.00 174 GLN A N 1
ATOM 1381 C CA . GLN A 1 174 ? 19.259 27.060 12.515 1.00 72.00 174 GLN A CA 1
ATOM 1382 C C . GLN A 1 174 ? 18.939 28.377 13.225 1.00 72.00 174 GLN A C 1
ATOM 1384 O O . GLN A 1 174 ? 19.125 28.449 14.431 1.00 72.00 174 GLN A O 1
ATOM 1389 N N . GLU A 1 175 ? 18.396 29.367 12.513 1.00 76.31 175 GLU A N 1
ATOM 1390 C CA . GLU A 1 175 ? 17.899 30.619 13.097 1.00 76.31 175 GLU A CA 1
ATOM 1391 C C . GLU A 1 175 ? 16.772 30.363 14.103 1.00 76.31 175 GLU A C 1
ATOM 1393 O O . GLU A 1 175 ? 16.812 30.887 15.210 1.00 76.31 175 GLU A O 1
ATOM 1398 N N . GLN A 1 176 ? 15.797 29.511 13.767 1.00 75.75 176 GLN A N 1
ATOM 1399 C CA . GLN A 1 176 ? 14.713 29.170 14.692 1.00 75.75 176 GLN A CA 1
ATOM 1400 C C . GLN A 1 176 ? 15.206 28.387 15.910 1.00 75.75 176 GLN A C 1
ATOM 1402 O O . GLN A 1 176 ? 14.738 28.644 17.012 1.00 75.75 176 GLN A O 1
ATOM 1407 N N . VAL A 1 177 ? 16.134 27.439 15.731 1.00 73.19 177 VAL A N 1
ATOM 1408 C CA . VAL A 1 177 ? 16.748 26.722 16.858 1.00 73.19 177 VAL A CA 1
ATOM 1409 C C . VAL A 1 177 ? 17.507 27.705 17.737 1.00 73.19 177 VAL A C 1
ATOM 1411 O O . VAL A 1 177 ? 17.286 27.687 18.938 1.00 73.19 177 VAL A O 1
ATOM 1414 N N . ALA A 1 178 ? 18.319 28.589 17.149 1.00 75.88 178 ALA A N 1
ATOM 1415 C CA . ALA A 1 178 ? 19.053 29.617 17.880 1.00 75.88 178 ALA A CA 1
ATOM 1416 C C . ALA A 1 178 ? 18.109 30.541 18.663 1.00 75.88 178 ALA A C 1
ATOM 1418 O O . ALA A 1 178 ? 18.375 30.830 19.825 1.00 75.88 178 ALA A O 1
ATOM 1419 N N . ALA A 1 179 ? 16.988 30.950 18.061 1.00 77.94 179 ALA A N 1
ATOM 1420 C CA . ALA A 1 179 ? 15.966 31.754 18.721 1.00 77.94 179 ALA A CA 1
ATOM 1421 C C . ALA A 1 179 ? 15.310 31.008 19.894 1.00 77.94 179 ALA A C 1
ATOM 1423 O O . ALA A 1 179 ? 15.223 31.570 20.977 1.00 77.94 179 ALA A O 1
ATOM 1424 N N . ILE A 1 180 ? 14.920 29.740 19.715 1.00 74.62 180 ILE A N 1
ATOM 1425 C CA . ILE A 1 180 ? 14.332 28.917 20.787 1.00 74.62 180 ILE A CA 1
ATOM 1426 C C . ILE A 1 180 ? 15.345 28.676 21.910 1.00 74.62 180 ILE A C 1
ATOM 1428 O O . ILE A 1 180 ? 14.988 28.755 23.077 1.00 74.62 180 ILE A O 1
ATOM 1432 N N . THR A 1 181 ? 16.609 28.392 21.586 1.00 72.62 181 THR A N 1
ATOM 1433 C CA . THR A 1 181 ? 17.651 28.200 22.604 1.00 72.62 181 THR A CA 1
ATOM 1434 C C . THR A 1 181 ? 17.988 29.496 23.327 1.00 72.62 181 THR A C 1
ATOM 1436 O O . THR A 1 181 ? 18.289 29.448 24.509 1.00 72.62 181 THR A O 1
ATOM 1439 N N . ALA A 1 182 ? 17.928 30.642 22.644 1.00 77.06 182 ALA A N 1
ATOM 1440 C CA . ALA A 1 182 ? 18.123 31.947 23.268 1.00 77.06 182 ALA A CA 1
ATOM 1441 C C . ALA A 1 182 ? 16.934 32.324 24.163 1.00 77.06 182 ALA A C 1
ATOM 1443 O O . ALA A 1 182 ? 17.141 32.856 25.243 1.00 77.06 182 ALA A O 1
ATOM 1444 N N . GLU A 1 183 ? 15.704 32.017 23.744 1.00 75.25 183 GLU A N 1
ATOM 1445 C CA . GLU A 1 183 ? 14.499 32.185 24.563 1.00 75.25 183 GLU A CA 1
ATOM 1446 C C . GLU A 1 183 ? 14.538 31.280 25.801 1.00 75.25 183 GLU A C 1
ATOM 1448 O O . GLU A 1 183 ? 14.271 31.754 26.899 1.00 75.25 183 GLU A O 1
ATOM 1453 N N . ALA A 1 184 ? 14.935 30.013 25.643 1.00 59.84 184 ALA A N 1
ATOM 1454 C CA . ALA A 1 184 ? 15.128 29.090 26.758 1.00 59.84 184 ALA A CA 1
ATOM 1455 C C . ALA A 1 184 ? 16.235 29.571 27.708 1.00 59.84 184 ALA A C 1
ATOM 1457 O O . ALA A 1 184 ? 16.003 29.633 28.904 1.00 59.84 184 ALA A O 1
ATOM 1458 N N . ALA A 1 185 ? 17.390 29.999 27.187 1.00 69.25 185 ALA A N 1
ATOM 1459 C CA . ALA A 1 185 ? 18.471 30.539 28.010 1.00 69.25 185 ALA A CA 1
ATOM 1460 C C . ALA A 1 185 ? 18.061 31.827 28.743 1.00 69.25 185 ALA A C 1
ATOM 1462 O O . ALA A 1 185 ? 18.420 32.006 29.896 1.00 69.25 185 ALA A O 1
ATOM 1463 N N . ALA A 1 186 ? 17.282 32.706 28.106 1.00 73.31 186 ALA A N 1
ATOM 1464 C CA . ALA A 1 186 ? 16.755 33.905 28.754 1.00 73.31 186 ALA A CA 1
ATOM 1465 C C . ALA A 1 186 ? 15.708 33.575 29.831 1.00 73.31 186 ALA A C 1
ATOM 1467 O O . ALA A 1 186 ? 15.623 34.284 30.831 1.00 73.31 186 ALA A O 1
ATOM 1468 N N . ALA A 1 187 ? 14.912 32.518 29.635 1.00 67.31 187 ALA A N 1
ATOM 1469 C CA . ALA A 1 187 ? 14.004 32.005 30.655 1.00 67.31 187 ALA A CA 1
ATOM 1470 C C . ALA A 1 187 ? 14.783 31.400 31.833 1.00 67.31 187 ALA A C 1
ATOM 1472 O O . ALA A 1 187 ? 14.503 31.772 32.967 1.00 67.31 187 ALA A O 1
ATOM 1473 N N . ASP A 1 188 ? 15.796 30.571 31.568 1.00 67.25 188 ASP A N 1
ATOM 1474 C CA . ASP A 1 188 ? 16.679 29.990 32.587 1.00 67.25 188 ASP A CA 1
ATOM 1475 C C . ASP A 1 188 ? 17.426 31.093 33.366 1.00 67.25 188 ASP A C 1
ATOM 1477 O O . ASP A 1 188 ? 17.430 31.081 34.590 1.00 67.25 188 ASP A O 1
ATOM 1481 N N . GLU A 1 189 ? 17.982 32.109 32.691 1.00 69.69 189 GLU A N 1
ATOM 1482 C CA . GLU A 1 189 ? 18.632 33.262 33.339 1.00 69.69 189 GLU A CA 1
ATOM 1483 C C . GLU A 1 189 ? 17.650 34.092 34.177 1.00 69.69 189 GLU A C 1
ATOM 1485 O O . GLU A 1 189 ? 18.009 34.580 35.250 1.00 69.69 189 GLU A O 1
ATOM 1490 N N . ALA A 1 190 ? 16.412 34.272 33.706 1.00 71.25 190 ALA A N 1
ATOM 1491 C CA . ALA A 1 190 ? 15.375 34.940 34.481 1.00 71.25 190 ALA A CA 1
ATOM 1492 C C . ALA A 1 190 ? 14.986 34.108 35.711 1.00 71.25 190 ALA A C 1
ATOM 1494 O O . ALA A 1 190 ? 14.835 34.672 36.794 1.00 71.25 190 ALA A O 1
ATOM 1495 N N . GLU A 1 191 ? 14.863 32.787 35.578 1.00 60.91 191 GLU A N 1
ATOM 1496 C CA . GLU A 1 191 ? 14.615 31.871 36.693 1.00 60.91 191 GLU A CA 1
ATOM 1497 C C . GLU A 1 191 ? 15.777 31.902 37.700 1.00 60.91 191 GLU A C 1
ATOM 1499 O O . GLU A 1 191 ? 15.537 32.158 38.878 1.00 60.91 191 GLU A O 1
ATOM 1504 N N . ASP A 1 192 ? 17.029 31.789 37.256 1.00 69.56 192 ASP A N 1
ATOM 1505 C CA . ASP A 1 192 ? 18.237 31.867 38.093 1.00 69.56 192 ASP A CA 1
ATOM 1506 C C . ASP A 1 192 ? 18.399 33.238 38.778 1.00 69.56 192 ASP A C 1
ATOM 1508 O O . ASP A 1 192 ? 18.839 33.333 39.925 1.00 69.56 192 ASP A O 1
ATOM 1512 N N . ALA A 1 193 ? 18.012 34.332 38.113 1.00 69.12 193 ALA A N 1
ATOM 1513 C CA . ALA A 1 193 ? 17.980 35.660 38.727 1.00 69.12 193 ALA A CA 1
ATOM 1514 C C . ALA A 1 193 ? 16.887 35.783 39.803 1.00 69.12 193 ALA A C 1
ATOM 1516 O O . ALA A 1 193 ? 17.009 36.600 40.720 1.00 69.12 193 ALA A O 1
ATOM 1517 N N . THR A 1 194 ? 15.830 34.974 39.703 1.00 60.38 194 THR A N 1
ATOM 1518 C CA . THR A 1 194 ? 14.739 34.916 40.683 1.00 60.38 194 THR A CA 1
ATOM 1519 C C . THR A 1 194 ? 15.061 33.951 41.835 1.00 60.38 194 THR A C 1
ATOM 1521 O O . THR A 1 194 ? 14.613 34.177 42.959 1.00 60.38 194 THR A O 1
ATOM 1524 N N . PHE A 1 195 ? 15.876 32.917 41.593 1.00 49.94 195 PHE A N 1
ATOM 1525 C CA . PHE A 1 195 ? 16.252 31.876 42.555 1.00 49.94 195 PHE A CA 1
ATOM 1526 C C . PHE A 1 195 ? 17.768 31.877 42.829 1.00 49.94 195 PHE A C 1
ATOM 1528 O O . PHE A 1 195 ? 18.566 31.335 42.073 1.00 49.94 195 PHE A O 1
ATOM 1535 N N . THR A 1 196 ? 18.203 32.461 43.953 1.00 49.09 196 THR A N 1
ATOM 1536 C CA . THR A 1 196 ? 19.635 32.469 44.319 1.00 49.09 196 THR A CA 1
ATOM 1537 C C . THR A 1 196 ? 20.139 31.088 44.764 1.00 49.09 196 THR A C 1
ATOM 1539 O O . THR A 1 196 ? 19.419 30.331 45.409 1.00 49.09 196 THR A O 1
ATOM 1542 N N . ALA A 1 197 ? 21.427 30.795 44.536 1.00 53.00 197 ALA A N 1
ATOM 1543 C CA . ALA A 1 197 ? 22.112 29.523 44.844 1.00 53.00 197 ALA A CA 1
ATOM 1544 C C . ALA A 1 197 ? 22.052 29.018 46.313 1.00 53.00 197 ALA A C 1
ATOM 1546 O O . ALA A 1 197 ? 22.644 27.987 46.635 1.00 53.00 197 ALA A O 1
ATOM 1547 N N . LYS A 1 198 ? 21.359 29.720 47.220 1.00 47.34 198 LYS A N 1
ATOM 1548 C CA . LYS A 1 198 ? 21.020 29.224 48.563 1.00 47.34 198 LYS A CA 1
ATOM 1549 C C . LYS A 1 198 ? 19.778 28.328 48.592 1.00 47.34 198 LYS A C 1
ATOM 1551 O O . LYS A 1 198 ? 19.606 27.619 49.579 1.00 47.34 198 LYS A O 1
ATOM 1556 N N . ASP A 1 199 ? 19.002 28.264 47.514 1.00 49.25 199 ASP A N 1
ATOM 1557 C CA . ASP A 1 199 ? 17.847 27.366 47.385 1.00 49.25 199 ASP A CA 1
ATOM 1558 C C . ASP A 1 199 ? 18.248 26.000 46.796 1.00 49.25 199 ASP A C 1
ATOM 1560 O O . ASP A 1 199 ? 17.587 25.427 45.933 1.00 49.25 199 ASP A O 1
ATOM 1564 N N . ALA A 1 200 ? 19.367 25.451 47.277 1.00 46.28 200 ALA A N 1
ATOM 1565 C CA . ALA A 1 200 ? 19.948 24.182 46.837 1.00 46.28 200 ALA A CA 1
ATOM 1566 C C . ALA A 1 200 ? 19.201 22.936 47.366 1.00 46.28 200 ALA A C 1
ATOM 1568 O O . ALA A 1 200 ? 19.821 21.921 47.678 1.00 46.28 200 ALA A O 1
ATOM 1569 N N . GLU A 1 201 ? 17.871 22.973 47.462 1.00 44.50 201 GLU A N 1
ATOM 1570 C CA . GLU A 1 201 ? 17.062 21.775 47.702 1.00 44.50 201 GLU A CA 1
ATOM 1571 C C . GLU A 1 201 ? 16.288 21.417 46.435 1.00 44.50 201 GLU A C 1
ATOM 1573 O O . GLU A 1 201 ? 15.216 21.944 46.138 1.00 44.50 201 GLU A O 1
ATOM 1578 N N . THR A 1 202 ? 16.824 20.466 45.671 1.00 45.50 202 THR A N 1
ATOM 1579 C CA . THR A 1 202 ? 16.114 19.935 44.506 1.00 45.50 202 THR A CA 1
ATOM 1580 C C . THR A 1 202 ? 14.824 19.204 44.943 1.00 45.50 202 THR A C 1
ATOM 1582 O O . THR A 1 202 ? 14.851 18.406 45.887 1.00 45.50 202 THR A O 1
ATOM 1585 N N . PRO A 1 203 ? 13.678 19.373 44.244 1.00 47.50 203 PRO A N 1
ATOM 1586 C CA . PRO A 1 203 ? 12.348 18.942 44.720 1.00 47.50 203 PRO A CA 1
ATOM 1587 C C . PRO A 1 203 ? 12.130 17.431 44.913 1.00 47.50 203 PRO A C 1
ATOM 1589 O O . PRO A 1 203 ? 11.050 17.001 45.333 1.00 47.50 203 PRO A O 1
ATOM 1592 N N . HIS A 1 204 ? 13.116 16.594 44.590 1.00 47.06 204 HIS A N 1
ATOM 1593 C CA . HIS A 1 204 ? 12.994 15.143 44.680 1.00 47.06 204 HIS A CA 1
ATOM 1594 C C . HIS A 1 204 ? 13.326 14.579 46.074 1.00 47.06 204 HIS A C 1
ATOM 1596 O O . HIS A 1 204 ? 12.964 13.433 46.339 1.00 47.06 204 HIS A O 1
ATOM 1602 N N . GLN A 1 205 ? 13.905 15.376 46.986 1.00 49.06 205 GLN A N 1
ATOM 1603 C CA . GLN A 1 205 ? 14.289 14.933 48.340 1.00 49.06 205 GLN A CA 1
ATOM 1604 C C . GLN A 1 205 ? 13.320 15.358 49.466 1.00 49.06 205 GLN A C 1
ATOM 1606 O O . GLN A 1 205 ? 13.518 15.007 50.623 1.00 49.06 205 GLN A O 1
ATOM 1611 N N . LEU A 1 206 ? 12.204 16.024 49.149 1.00 53.19 206 LEU A N 1
ATOM 1612 C CA . LEU A 1 206 ? 11.275 16.584 50.145 1.00 53.19 206 LEU A CA 1
ATOM 1613 C C . LEU A 1 206 ? 9.872 15.954 50.081 1.00 53.19 206 LEU A C 1
ATOM 1615 O O . LEU A 1 206 ? 8.870 16.618 49.787 1.00 53.19 206 LEU A O 1
ATOM 1619 N N . ARG A 1 207 ? 9.783 14.644 50.340 1.00 52.72 207 ARG A N 1
ATOM 1620 C CA . ARG A 1 207 ? 8.533 13.855 50.257 1.00 52.72 207 ARG A CA 1
ATOM 1621 C C . ARG A 1 207 ? 7.852 13.586 51.612 1.00 52.72 207 ARG A C 1
ATOM 1623 O O . ARG A 1 207 ? 7.309 12.507 51.822 1.00 52.72 207 ARG A O 1
ATOM 1630 N N . GLY A 1 208 ? 7.808 14.574 52.507 1.00 57.00 208 GLY A N 1
ATOM 1631 C CA . GLY A 1 208 ? 6.964 14.540 53.711 1.00 57.00 208 GLY A CA 1
ATOM 1632 C C . GLY A 1 208 ? 5.691 15.381 53.549 1.00 57.00 208 GLY A C 1
ATOM 1633 O O . GLY A 1 208 ? 5.774 16.582 53.295 1.00 57.00 208 GLY A O 1
ATOM 1634 N N . ARG A 1 209 ? 4.497 14.785 53.716 1.00 49.91 209 ARG A N 1
ATOM 1635 C CA . ARG A 1 209 ? 3.196 15.499 53.653 1.00 49.91 209 ARG A CA 1
ATOM 1636 C C . ARG A 1 209 ? 3.106 16.634 54.686 1.00 49.91 209 ARG A C 1
ATOM 1638 O O . ARG A 1 209 ? 2.619 17.711 54.359 1.00 49.91 209 ARG A O 1
ATOM 1645 N N . GLN A 1 210 ? 3.628 16.409 55.892 1.00 56.94 210 GLN A N 1
ATOM 1646 C CA . GLN A 1 210 ? 3.592 17.379 56.994 1.00 56.94 210 GLN A CA 1
ATOM 1647 C C . GLN A 1 210 ? 4.556 18.563 56.786 1.00 56.94 210 GLN A C 1
ATOM 1649 O O . GLN A 1 210 ? 4.223 19.697 57.126 1.00 56.94 210 GLN A O 1
ATOM 1654 N N . ASP A 1 211 ? 5.707 18.345 56.140 1.00 54.97 211 ASP A N 1
ATOM 1655 C CA . ASP A 1 211 ? 6.654 19.424 55.819 1.00 54.97 211 ASP A CA 1
ATOM 1656 C C . ASP A 1 211 ? 6.188 20.316 54.662 1.00 54.97 211 ASP A C 1
ATOM 1658 O O . ASP A 1 211 ? 6.602 21.472 54.567 1.00 54.97 211 ASP A O 1
ATOM 1662 N N . ARG A 1 212 ? 5.319 19.811 53.773 1.00 56.88 212 ARG A N 1
ATOM 1663 C CA . ARG A 1 212 ? 4.647 20.642 52.757 1.00 56.88 212 ARG A CA 1
ATOM 1664 C C . ARG A 1 212 ? 3.594 21.546 53.376 1.00 56.88 212 ARG A C 1
ATOM 1666 O O . ARG A 1 212 ? 3.548 22.722 53.043 1.00 56.88 212 ARG A O 1
ATOM 1673 N N . GLU A 1 213 ? 2.783 21.017 54.285 1.00 60.34 213 GLU A N 1
ATOM 1674 C CA . GLU A 1 213 ? 1.697 21.771 54.916 1.00 60.34 213 GLU A CA 1
ATOM 1675 C C . GLU A 1 213 ? 2.226 22.920 55.785 1.00 60.34 213 GLU A C 1
ATOM 1677 O O . GLU A 1 213 ? 1.736 24.045 55.693 1.00 60.34 213 GLU A O 1
ATOM 1682 N N . ARG A 1 214 ? 3.299 22.675 56.553 1.00 69.38 214 ARG A N 1
ATOM 1683 C CA . ARG A 1 214 ? 3.946 23.715 57.368 1.00 69.38 214 ARG A CA 1
ATOM 1684 C C . ARG A 1 214 ? 4.545 24.839 56.515 1.00 69.38 214 ARG A C 1
ATOM 1686 O O . ARG A 1 214 ? 4.436 26.004 56.884 1.00 69.38 214 ARG A O 1
ATOM 1693 N N . ARG A 1 215 ? 5.150 24.502 55.369 1.00 63.12 215 ARG A N 1
ATOM 1694 C CA . ARG A 1 215 ? 5.733 25.487 54.439 1.00 63.12 215 ARG A CA 1
ATOM 1695 C C . ARG A 1 215 ? 4.677 26.265 53.671 1.00 63.12 215 ARG A C 1
ATOM 1697 O O . ARG A 1 215 ? 4.818 27.471 53.544 1.00 63.12 215 ARG A O 1
ATOM 1704 N N . LEU A 1 216 ? 3.611 25.599 53.229 1.00 60.12 216 LEU A N 1
ATOM 1705 C CA . LEU A 1 216 ? 2.471 26.262 52.599 1.00 60.12 216 LEU A CA 1
ATOM 1706 C C . LEU A 1 216 ? 1.828 27.270 53.550 1.00 60.12 216 LEU A C 1
ATOM 1708 O O . LEU A 1 216 ? 1.544 28.378 53.124 1.00 60.12 216 LEU A O 1
ATOM 1712 N N . ARG A 1 217 ? 1.662 26.931 54.836 1.00 69.88 217 ARG A N 1
ATOM 1713 C CA . ARG A 1 217 ? 1.166 27.890 55.836 1.00 69.88 217 ARG A CA 1
ATOM 1714 C C . ARG A 1 217 ? 2.097 29.082 56.023 1.00 69.88 217 ARG A C 1
ATOM 1716 O O . ARG A 1 217 ? 1.620 30.205 55.991 1.00 69.88 217 ARG A O 1
ATOM 1723 N N . LYS A 1 218 ? 3.401 28.842 56.168 1.00 73.94 218 LYS A N 1
ATOM 1724 C CA . LYS A 1 218 ? 4.378 29.917 56.379 1.00 73.94 218 LYS A CA 1
ATOM 1725 C C . LYS A 1 218 ? 4.509 30.839 55.158 1.00 73.94 218 LYS A C 1
ATOM 1727 O O . LYS A 1 218 ? 4.489 32.049 55.314 1.00 73.94 218 LYS A O 1
ATOM 1732 N N . ALA A 1 219 ? 4.569 30.272 53.952 1.00 65.06 219 ALA A N 1
ATOM 1733 C CA . ALA A 1 219 ? 4.587 31.042 52.709 1.00 65.06 219 ALA A CA 1
ATOM 1734 C C . ALA A 1 219 ? 3.271 31.810 52.502 1.00 65.06 219 ALA A C 1
ATOM 1736 O O . ALA A 1 219 ? 3.290 32.938 52.028 1.00 65.06 219 ALA A O 1
ATOM 1737 N N . LEU A 1 220 ? 2.131 31.228 52.895 1.00 65.69 220 LEU A N 1
ATOM 1738 C CA . LEU A 1 220 ? 0.845 31.922 52.865 1.00 65.69 220 LEU A CA 1
ATOM 1739 C C . LEU A 1 220 ? 0.810 33.078 53.876 1.00 65.69 220 LEU A C 1
ATOM 1741 O O . LEU A 1 220 ? 0.320 34.144 53.536 1.00 65.69 220 LEU A O 1
ATOM 1745 N N . GLU A 1 221 ? 1.358 32.910 55.081 1.00 73.12 221 GLU A N 1
ATOM 1746 C CA . GLU A 1 221 ? 1.482 33.993 56.069 1.00 73.12 221 GLU A CA 1
ATOM 1747 C C . GLU A 1 221 ? 2.412 35.119 55.591 1.00 73.12 221 GLU A C 1
ATOM 1749 O O . GLU A 1 221 ? 2.079 36.288 55.765 1.00 73.12 221 GLU A O 1
ATOM 1754 N N . GLU A 1 222 ? 3.537 34.793 54.949 1.00 71.50 222 GLU A N 1
ATOM 1755 C CA . GLU A 1 222 ? 4.475 35.776 54.385 1.00 71.50 222 GLU A CA 1
ATOM 1756 C C . GLU A 1 222 ? 3.860 36.540 53.199 1.00 71.50 222 GLU A C 1
ATOM 1758 O O . GLU A 1 222 ? 3.968 37.764 53.142 1.00 71.50 222 GLU A O 1
ATOM 1763 N N . VAL A 1 223 ? 3.132 35.852 52.310 1.00 60.66 223 VAL A N 1
ATOM 1764 C CA . VAL A 1 223 ? 2.376 36.484 51.213 1.00 60.66 223 VAL A CA 1
ATOM 1765 C C . VAL A 1 223 ? 1.266 37.380 51.758 1.00 60.66 223 VAL A C 1
ATOM 1767 O O . VAL A 1 223 ? 1.159 38.526 51.335 1.00 60.66 223 VAL A O 1
ATOM 1770 N N . LEU A 1 224 ? 0.491 36.918 52.744 1.00 62.03 224 LEU A N 1
ATOM 1771 C CA . LEU A 1 224 ? -0.569 37.720 53.367 1.00 62.03 224 LEU A CA 1
ATOM 1772 C C . LEU A 1 224 ? -0.006 38.950 54.103 1.00 62.03 224 LEU A C 1
ATOM 1774 O O . LEU A 1 224 ? -0.633 40.009 54.105 1.00 62.03 224 LEU A O 1
ATOM 1778 N N . ALA A 1 225 ? 1.183 38.840 54.703 1.00 64.56 225 ALA A N 1
ATOM 1779 C CA . ALA A 1 225 ? 1.869 39.959 55.344 1.00 64.56 225 ALA A CA 1
ATOM 1780 C C . ALA A 1 225 ? 2.435 40.966 54.323 1.00 64.56 225 ALA A C 1
ATOM 1782 O O . ALA A 1 225 ? 2.325 42.175 54.538 1.00 64.56 225 ALA A O 1
ATOM 1783 N N . GLU A 1 226 ? 2.987 40.502 53.195 1.00 56.31 226 GLU A N 1
ATOM 1784 C CA . GLU A 1 226 ? 3.401 41.372 52.085 1.00 56.31 226 GLU A CA 1
ATOM 1785 C C . GLU A 1 226 ? 2.209 42.054 51.395 1.00 56.31 226 GLU A C 1
ATOM 1787 O O . GLU A 1 226 ? 2.295 43.230 51.040 1.00 56.31 226 GLU A O 1
ATOM 1792 N N . GLU A 1 227 ? 1.089 41.350 51.226 1.00 50.84 227 GLU A N 1
ATOM 1793 C CA . GLU A 1 227 ? -0.159 41.889 50.674 1.00 50.84 227 GLU A CA 1
ATOM 1794 C C . GLU A 1 227 ? -0.768 42.957 51.595 1.00 50.84 227 GLU A C 1
ATOM 1796 O O . GLU A 1 227 ? -1.185 44.016 51.116 1.00 50.84 227 GLU A O 1
ATOM 1801 N N . ALA A 1 228 ? -0.733 42.742 52.916 1.00 52.97 228 ALA A N 1
ATOM 1802 C CA . ALA A 1 228 ? -1.147 43.735 53.908 1.00 52.97 228 ALA A CA 1
ATOM 1803 C C . ALA A 1 228 ? -0.225 44.971 53.929 1.00 52.97 228 ALA A C 1
ATOM 1805 O O . ALA A 1 228 ? -0.702 46.092 54.108 1.00 52.97 228 ALA A O 1
ATOM 1806 N N . ALA A 1 229 ? 1.083 44.793 53.703 1.00 52.44 229 ALA A N 1
ATOM 1807 C CA . ALA A 1 229 ? 2.062 45.881 53.657 1.00 52.44 229 ALA A CA 1
ATOM 1808 C C . ALA A 1 229 ? 2.045 46.679 52.337 1.00 52.44 229 ALA A C 1
ATOM 1810 O O . ALA A 1 229 ? 2.395 47.859 52.330 1.00 52.44 229 ALA A O 1
ATOM 1811 N N . ARG A 1 230 ? 1.636 46.064 51.216 1.00 52.66 230 ARG A N 1
ATOM 1812 C CA . ARG A 1 230 ? 1.580 46.703 49.886 1.00 52.66 230 ARG A CA 1
ATOM 1813 C C . ARG A 1 230 ? 0.269 47.430 49.577 1.00 52.66 230 ARG A C 1
ATOM 1815 O O . ARG A 1 230 ? 0.184 48.044 48.516 1.00 52.66 230 ARG A O 1
ATOM 1822 N N . GLY A 1 231 ? -0.727 47.401 50.466 1.00 53.31 231 GLY A N 1
ATOM 1823 C CA . GLY A 1 231 ? -1.921 48.251 50.359 1.00 53.31 231 GLY A CA 1
ATOM 1824 C C . GLY A 1 231 ? -2.638 48.172 49.004 1.00 53.31 231 GLY A C 1
ATOM 1825 O O . GLY A 1 231 ? -3.092 49.192 48.487 1.00 53.31 231 GLY A O 1
ATOM 1826 N N . LEU A 1 232 ? -2.724 46.983 48.397 1.00 51.00 232 LEU A N 1
ATOM 1827 C CA . LEU A 1 232 ? -3.568 46.760 47.222 1.00 51.00 232 LEU A CA 1
ATOM 1828 C C . LEU A 1 232 ? -4.998 46.536 47.706 1.00 51.00 232 LEU A C 1
ATOM 1830 O O . LEU A 1 232 ? -5.447 45.416 47.930 1.00 51.00 232 LEU A O 1
ATOM 1834 N N . ASP A 1 233 ? -5.681 47.648 47.932 1.00 51.06 233 ASP A N 1
ATOM 1835 C CA . ASP A 1 233 ? -7.019 47.698 48.493 1.00 51.06 233 ASP A CA 1
ATOM 1836 C C . ASP A 1 233 ? -8.024 46.970 47.576 1.00 51.06 233 ASP A C 1
ATOM 1838 O O . ASP A 1 233 ? -8.476 47.497 46.553 1.00 51.06 233 ASP A O 1
ATOM 1842 N N . ALA A 1 234 ? -8.376 45.727 47.923 1.00 53.75 234 ALA A N 1
ATOM 1843 C CA . ALA A 1 234 ? -9.394 44.937 47.225 1.00 53.75 234 ALA A CA 1
ATOM 1844 C C . ALA A 1 234 ? -10.753 45.666 47.176 1.00 53.75 234 ALA A C 1
ATOM 1846 O O . ALA A 1 234 ? -11.561 45.424 46.271 1.00 53.75 234 ALA A O 1
ATOM 1847 N N . THR A 1 235 ? -10.979 46.609 48.098 1.00 57.72 235 THR A N 1
ATOM 1848 C CA . THR A 1 235 ? -12.162 47.476 48.124 1.00 57.72 235 THR A CA 1
ATOM 1849 C C . THR A 1 235 ? -12.148 48.529 47.003 1.00 57.72 235 THR A C 1
ATOM 1851 O O . THR A 1 235 ? -13.193 48.845 46.440 1.00 57.72 235 THR A O 1
ATOM 1854 N N . ALA A 1 236 ? -10.975 49.000 46.563 1.00 59.47 236 ALA A N 1
ATOM 1855 C CA . ALA A 1 236 ? -10.859 49.998 45.495 1.00 59.47 236 ALA A CA 1
ATOM 1856 C C . ALA A 1 236 ? -11.085 49.410 44.087 1.00 59.47 236 ALA A C 1
ATOM 1858 O O . ALA A 1 236 ? -11.585 50.096 43.191 1.00 59.47 236 ALA A O 1
ATOM 1859 N N . ILE A 1 237 ? -10.733 48.137 43.871 1.00 59.28 237 ILE A N 1
ATOM 1860 C CA . ILE A 1 237 ? -10.973 47.433 42.596 1.00 59.28 237 ILE A CA 1
ATOM 1861 C C . ILE A 1 237 ? -12.449 47.032 42.476 1.00 59.28 237 ILE A C 1
ATOM 1863 O O . ILE A 1 237 ? -13.055 47.226 41.420 1.00 59.28 237 ILE A O 1
ATOM 1867 N N . THR A 1 238 ? -13.046 46.527 43.560 1.00 63.66 238 THR A N 1
ATOM 1868 C CA . THR A 1 238 ? -14.480 46.192 43.609 1.00 63.66 238 THR A CA 1
ATOM 1869 C C . THR A 1 238 ? -15.358 47.431 43.443 1.00 63.66 238 THR A C 1
ATOM 1871 O O . THR A 1 238 ? -16.263 47.399 42.611 1.00 63.66 238 THR A O 1
ATOM 1874 N N . ALA A 1 239 ? -15.017 48.556 44.083 1.00 70.06 239 ALA A N 1
ATOM 1875 C CA . ALA A 1 239 ? -15.723 49.826 43.894 1.00 70.06 239 ALA A CA 1
ATOM 1876 C C . ALA A 1 239 ? -15.722 50.297 42.425 1.00 70.06 239 ALA A C 1
ATOM 1878 O O . ALA A 1 239 ? -16.765 50.673 41.892 1.00 70.06 239 ALA A O 1
ATOM 1879 N N . LYS A 1 240 ? -14.583 50.203 41.718 1.00 69.06 240 LYS A N 1
ATOM 1880 C CA . LYS A 1 240 ? -14.505 50.553 40.284 1.00 69.06 240 LYS A CA 1
ATOM 1881 C C . LYS A 1 240 ? -15.297 49.598 39.387 1.00 69.06 240 LYS A C 1
ATOM 1883 O O . LYS A 1 240 ? -15.801 50.012 38.341 1.00 69.06 240 LYS A O 1
ATOM 1888 N N . HIS A 1 241 ? -15.391 48.321 39.757 1.00 71.62 241 HIS A N 1
ATOM 1889 C CA . HIS A 1 241 ? -16.208 47.344 39.034 1.00 71.62 241 HIS A CA 1
ATOM 1890 C C . HIS A 1 241 ? -17.707 47.606 39.220 1.00 71.62 241 HIS A C 1
ATOM 1892 O O . HIS A 1 241 ? -18.449 47.571 38.237 1.00 71.62 241 HIS A O 1
ATOM 1898 N N . GLU A 1 242 ? -18.146 47.906 40.442 1.00 75.31 242 GLU A N 1
ATOM 1899 C CA . GLU A 1 242 ? -19.543 48.241 40.736 1.00 75.31 242 GLU A CA 1
ATOM 1900 C C . GLU A 1 242 ? -19.968 49.546 40.059 1.00 75.31 242 GLU A C 1
ATOM 1902 O O . GLU A 1 242 ? -20.994 49.569 39.376 1.00 75.31 242 GLU A O 1
ATOM 1907 N N . GLU A 1 243 ? -19.135 50.589 40.127 1.00 79.00 243 GLU A N 1
ATOM 1908 C CA . GLU A 1 243 ? -19.389 51.866 39.450 1.00 79.00 243 GLU A CA 1
ATOM 1909 C C . GLU A 1 243 ? -19.560 51.675 37.929 1.00 79.00 243 GLU A C 1
ATOM 1911 O O . GLU A 1 243 ? -20.472 52.230 37.308 1.00 79.00 243 GLU A O 1
ATOM 1916 N N . PHE A 1 244 ? -18.728 50.831 37.310 1.00 79.81 244 PHE A N 1
ATOM 1917 C CA . PHE A 1 244 ? -18.829 50.509 35.886 1.00 79.81 244 PHE A CA 1
ATOM 1918 C C . PHE A 1 244 ? -20.134 49.775 35.533 1.00 79.81 244 PHE A C 1
ATOM 1920 O O . PHE A 1 244 ? -20.777 50.095 34.523 1.00 79.81 244 PHE A O 1
ATOM 1927 N N . LEU A 1 245 ? -20.540 48.792 36.345 1.00 79.56 245 LEU A N 1
ATOM 1928 C CA . LEU A 1 245 ? -21.781 48.043 36.130 1.00 79.56 245 LEU A CA 1
ATOM 1929 C C . LEU A 1 245 ? -23.004 48.950 36.273 1.00 79.56 245 LEU A C 1
ATOM 1931 O O . LEU A 1 245 ? -23.908 48.893 35.439 1.00 79.56 245 LEU A O 1
ATOM 1935 N N . GLU A 1 246 ? -23.015 49.833 37.269 1.00 79.69 246 GLU A N 1
ATOM 1936 C CA . GLU A 1 246 ? -24.139 50.735 37.509 1.00 79.69 246 GLU A CA 1
ATOM 1937 C C . GLU A 1 246 ? -24.293 51.779 36.393 1.00 79.69 246 GLU A C 1
ATOM 1939 O O . GLU A 1 246 ? -25.400 52.011 35.900 1.00 79.69 246 GLU A O 1
ATOM 1944 N N . ARG A 1 247 ? -23.183 52.339 35.892 1.00 79.12 247 ARG A N 1
ATOM 1945 C CA . ARG A 1 247 ? -23.204 53.218 34.708 1.00 79.12 247 ARG A CA 1
ATOM 1946 C C . ARG A 1 247 ? -23.700 52.497 33.455 1.00 79.12 247 ARG A C 1
ATOM 1948 O O . ARG A 1 247 ? -24.431 53.083 32.655 1.00 79.12 247 ARG A O 1
ATOM 1955 N N . THR A 1 248 ? -23.346 51.221 33.307 1.00 80.25 248 THR A N 1
ATOM 1956 C CA . THR A 1 248 ? -23.803 50.388 32.187 1.00 80.25 248 THR A CA 1
ATOM 1957 C C . THR A 1 248 ? -25.312 50.128 32.259 1.00 80.25 248 THR A C 1
ATOM 1959 O O . THR A 1 248 ? -25.984 50.280 31.239 1.00 80.25 248 THR A O 1
ATOM 1962 N N . ARG A 1 249 ? -25.868 49.831 33.447 1.00 79.50 249 ARG A N 1
ATOM 1963 C CA . ARG A 1 249 ? -27.327 49.679 33.651 1.00 79.50 249 ARG A CA 1
ATOM 1964 C C . ARG A 1 249 ? -28.101 50.948 33.299 1.00 79.50 249 ARG A C 1
ATOM 1966 O O . ARG A 1 249 ? -29.166 50.886 32.697 1.00 79.50 249 ARG A O 1
ATOM 1973 N N . ARG A 1 250 ? -27.534 52.121 33.601 1.00 77.00 250 ARG A N 1
ATOM 1974 C CA . ARG A 1 250 ? -28.144 53.421 33.266 1.00 77.00 250 ARG A CA 1
ATOM 1975 C C . ARG A 1 250 ? -28.111 53.748 31.764 1.00 77.00 250 ARG A C 1
ATOM 1977 O O . ARG A 1 250 ? -28.760 54.705 31.343 1.00 77.00 250 ARG A O 1
ATOM 1984 N N . GLY A 1 251 ? -27.405 52.959 30.946 1.00 68.50 251 GLY A N 1
ATOM 1985 C CA . GLY A 1 251 ? -27.348 53.128 29.492 1.00 68.50 251 GLY A CA 1
ATOM 1986 C C . GLY A 1 251 ? -26.518 54.331 29.032 1.00 68.50 251 GLY A C 1
ATOM 1987 O O . GLY A 1 251 ? -26.817 54.916 27.991 1.00 68.50 251 GLY A O 1
ATOM 1988 N N . ASP A 1 252 ? -25.505 54.721 29.809 1.00 69.06 252 ASP A N 1
ATOM 1989 C CA . ASP A 1 252 ? -24.597 55.821 29.477 1.00 69.06 252 ASP A CA 1
ATOM 1990 C C . ASP A 1 252 ? -23.678 55.431 28.297 1.00 69.06 252 ASP A C 1
ATOM 1992 O O . ASP A 1 252 ? -22.953 54.437 28.343 1.00 69.06 252 ASP A O 1
ATOM 1996 N N . ASN A 1 253 ? -23.699 56.209 27.211 1.00 55.31 253 ASN A N 1
ATOM 1997 C CA . ASN A 1 253 ? -22.943 55.911 25.985 1.00 55.31 253 ASN A CA 1
ATOM 1998 C C . ASN A 1 253 ? -21.450 56.283 26.084 1.00 55.31 253 ASN A C 1
ATOM 2000 O O . ASN A 1 253 ? -20.704 56.065 25.130 1.00 55.31 253 ASN A O 1
ATOM 2004 N N . THR A 1 254 ? -21.015 56.868 27.205 1.00 55.19 254 THR A N 1
ATOM 2005 C CA . THR A 1 254 ? -19.625 57.300 27.442 1.00 55.19 254 THR A CA 1
ATOM 2006 C C . THR A 1 254 ? -18.789 56.276 28.212 1.00 55.19 254 THR A C 1
ATOM 2008 O O . THR A 1 254 ? -17.644 56.548 28.578 1.00 55.19 254 THR A O 1
ATOM 2011 N N . VAL A 1 255 ? -19.347 55.090 28.472 1.00 60.16 255 VAL A N 1
ATOM 2012 C CA . VAL A 1 255 ? -18.651 54.024 29.193 1.00 60.16 255 VAL A CA 1
ATOM 2013 C C . VAL A 1 255 ? -17.472 53.537 28.343 1.00 60.16 255 VAL A C 1
ATOM 2015 O O . VAL A 1 255 ? -17.650 52.954 27.274 1.00 60.16 255 VAL A O 1
ATOM 2018 N N . GLY A 1 256 ? -16.259 53.841 28.811 1.00 59.69 256 GLY A N 1
ATOM 2019 C CA . GLY A 1 256 ? -15.002 53.473 28.165 1.00 59.69 256 GLY A CA 1
ATOM 2020 C C . GLY A 1 256 ? -14.694 51.975 28.243 1.00 59.69 256 GLY A C 1
ATOM 2021 O O . GLY A 1 256 ? -15.565 51.130 28.455 1.00 59.69 256 GLY A O 1
ATOM 2022 N N . THR A 1 257 ? -13.422 51.629 28.055 1.00 58.62 257 THR A N 1
ATOM 2023 C CA . THR A 1 257 ? -12.964 50.236 28.043 1.00 58.62 257 THR A CA 1
ATOM 2024 C C . THR A 1 257 ? -13.311 49.520 29.351 1.00 58.62 257 THR A C 1
ATOM 2026 O O . THR A 1 257 ? -13.100 50.052 30.439 1.00 58.62 257 THR A O 1
ATOM 2029 N N . ARG A 1 258 ? -13.829 48.291 29.237 1.00 67.44 258 ARG A N 1
ATOM 2030 C CA . ARG A 1 258 ? -14.156 47.425 30.378 1.00 67.44 258 ARG A CA 1
ATOM 2031 C C . ARG A 1 258 ? -12.935 47.245 31.304 1.00 67.44 258 ARG A C 1
ATOM 2033 O O . ARG A 1 258 ? -11.867 46.909 30.786 1.00 67.44 258 ARG A O 1
ATOM 2040 N N . PRO A 1 259 ? -13.089 47.391 32.636 1.00 70.44 259 PRO A N 1
ATOM 2041 C CA . PRO A 1 259 ? -12.026 47.115 33.599 1.00 70.44 259 PRO A CA 1
ATOM 2042 C C . PRO A 1 259 ? -11.497 45.680 33.486 1.00 70.44 259 PRO A C 1
ATOM 2044 O O . PRO A 1 259 ? -12.263 44.732 33.272 1.00 70.44 259 PRO A O 1
ATOM 2047 N N . VAL A 1 260 ? -10.181 45.517 33.631 1.00 59.50 260 VAL A N 1
ATOM 2048 C CA . VAL A 1 260 ? -9.520 44.207 33.587 1.00 59.50 260 VAL A CA 1
ATOM 2049 C C . VAL A 1 260 ? -10.023 43.359 34.760 1.00 59.50 260 VAL A C 1
ATOM 2051 O O . VAL A 1 260 ? -9.870 43.747 35.910 1.00 59.50 260 VAL A O 1
ATOM 2054 N N . GLY A 1 261 ? -10.636 42.208 34.467 1.00 67.06 261 GLY A N 1
ATOM 2055 C CA . GLY A 1 261 ? -11.153 41.277 35.481 1.00 67.06 261 GLY A CA 1
ATOM 2056 C C . GLY A 1 261 ? -12.648 41.396 35.815 1.00 67.06 261 GLY A C 1
ATOM 2057 O O . GLY A 1 261 ? -13.152 40.547 36.544 1.00 67.06 261 GLY A O 1
ATOM 2058 N N . ALA A 1 262 ? -13.388 42.369 35.267 1.00 71.62 262 ALA A N 1
ATOM 2059 C CA . ALA A 1 262 ? -14.849 42.431 35.443 1.00 71.62 262 ALA A CA 1
ATOM 2060 C C . ALA A 1 262 ? -15.537 41.179 34.857 1.00 71.62 262 ALA A C 1
ATOM 2062 O O . ALA A 1 262 ? -15.093 40.693 33.820 1.00 71.62 262 ALA A O 1
ATOM 2063 N N . ASP A 1 263 ? -16.621 40.669 35.450 1.00 80.25 263 ASP A N 1
ATOM 2064 C CA . ASP A 1 263 ? -17.326 39.471 34.956 1.00 80.25 263 ASP A CA 1
ATOM 2065 C C . ASP A 1 263 ? -18.055 39.755 33.619 1.00 80.25 263 ASP A C 1
ATOM 2067 O O . ASP A 1 263 ? -18.905 40.650 33.556 1.00 80.25 263 ASP A O 1
ATOM 2071 N N . PRO A 1 264 ? -17.744 39.026 32.523 1.00 80.50 264 PRO A N 1
ATOM 2072 C CA . PRO A 1 264 ? -18.395 39.235 31.228 1.00 80.50 264 PRO A CA 1
ATOM 2073 C C . PRO A 1 264 ? -19.909 39.011 31.259 1.00 80.50 264 PRO A C 1
ATOM 2075 O O . PRO A 1 264 ? -20.616 39.658 30.485 1.00 80.50 264 PRO A O 1
ATOM 2078 N N . VAL A 1 265 ? -20.399 38.110 32.113 1.00 86.12 265 VAL A N 1
ATOM 2079 C CA . VAL A 1 265 ? -21.829 37.802 32.208 1.00 86.12 265 VAL A CA 1
ATOM 2080 C C . VAL A 1 265 ? -22.559 38.946 32.905 1.00 86.12 265 VAL A C 1
ATOM 2082 O O . VAL A 1 265 ? -23.515 39.468 32.337 1.00 86.12 265 VAL A O 1
ATOM 2085 N N . ALA A 1 266 ? -22.046 39.430 34.039 1.00 83.62 266 ALA A N 1
ATOM 2086 C CA . ALA A 1 266 ? -22.635 40.555 34.771 1.00 83.62 266 ALA A CA 1
ATOM 2087 C C . ALA A 1 266 ? -22.730 41.843 33.925 1.00 83.62 266 ALA A C 1
ATOM 2089 O O . ALA A 1 266 ? -23.725 42.567 33.985 1.00 83.62 266 ALA A O 1
ATOM 2090 N N . VAL A 1 267 ? -21.726 42.123 33.081 1.00 83.62 267 VAL A N 1
ATOM 2091 C CA . VAL A 1 267 ? -21.759 43.278 32.161 1.00 83.62 267 VAL A CA 1
ATOM 2092 C C . VAL A 1 267 ? -22.819 43.100 31.069 1.00 83.62 267 VAL A C 1
ATOM 2094 O O . VAL A 1 267 ? -23.501 44.062 30.711 1.00 83.62 267 VAL A O 1
ATOM 2097 N N . ALA A 1 268 ? -22.968 41.891 30.522 1.00 85.06 268 ALA A N 1
ATOM 2098 C CA . ALA A 1 268 ? -23.987 41.606 29.515 1.00 85.06 268 ALA A CA 1
ATOM 2099 C C . ALA A 1 268 ? -25.409 41.683 30.102 1.00 85.06 268 ALA A C 1
ATOM 2101 O O . ALA A 1 268 ? -26.306 42.216 29.450 1.00 85.06 268 ALA A O 1
ATOM 2102 N N . GLU A 1 269 ? -25.601 41.237 31.347 1.00 87.38 269 GLU A N 1
ATOM 2103 C CA . GLU A 1 269 ? -26.868 41.377 32.080 1.00 87.38 269 GLU A CA 1
ATOM 2104 C C . GLU A 1 269 ? -27.225 42.853 32.304 1.00 87.38 269 GLU A C 1
ATOM 2106 O O . GLU A 1 269 ? -28.334 43.266 31.970 1.00 87.38 269 GLU A O 1
ATOM 2111 N N . ALA A 1 270 ? -26.264 43.678 32.734 1.00 86.31 270 ALA A N 1
ATOM 2112 C CA . ALA A 1 270 ? -26.468 45.120 32.893 1.00 86.31 270 ALA A CA 1
ATOM 2113 C C . ALA A 1 270 ? -26.870 45.825 31.580 1.00 86.31 270 ALA A C 1
ATOM 2115 O O . ALA A 1 270 ? -27.688 46.745 31.581 1.00 86.31 270 ALA A O 1
ATOM 2116 N N . ARG A 1 271 ? -26.322 45.397 30.433 1.00 85.19 271 ARG A N 1
ATOM 2117 C CA . ARG A 1 271 ? -26.702 45.937 29.112 1.00 85.19 271 ARG A CA 1
ATOM 2118 C C . ARG A 1 271 ? -28.090 45.496 28.667 1.00 85.19 271 ARG A C 1
ATOM 2120 O O . ARG A 1 271 ? -28.787 46.272 28.013 1.00 85.19 271 ARG A O 1
ATOM 2127 N N . LEU A 1 272 ? -28.474 44.260 28.984 1.00 89.00 272 LEU A N 1
ATOM 2128 C CA . LEU A 1 272 ? -29.810 43.750 28.697 1.00 89.00 272 LEU A CA 1
ATOM 2129 C C . LEU A 1 272 ? -30.864 44.540 29.476 1.00 89.00 272 LEU A C 1
ATOM 2131 O O . LEU A 1 272 ? -31.847 44.974 28.879 1.00 89.00 272 LEU A O 1
ATOM 2135 N N . GLU A 1 273 ? -30.606 44.802 30.757 1.00 88.19 273 GLU A N 1
ATOM 2136 C CA . GLU A 1 273 ? -31.447 45.643 31.613 1.00 88.19 273 GLU A CA 1
ATOM 2137 C C . GLU A 1 273 ? -31.615 47.051 31.015 1.00 88.19 273 GLU A C 1
ATOM 2139 O O . GLU A 1 273 ? -32.732 47.480 30.725 1.00 88.19 273 GLU A O 1
ATOM 2144 N N . ALA A 1 274 ? -30.510 47.717 30.655 1.00 87.62 274 ALA A N 1
ATOM 2145 C CA . ALA A 1 274 ? -30.550 49.036 30.017 1.00 87.62 274 ALA A CA 1
ATOM 2146 C C . ALA A 1 274 ? -31.350 49.051 28.693 1.00 87.62 274 ALA A C 1
ATOM 2148 O O . ALA A 1 274 ? -32.054 50.018 28.371 1.00 87.62 274 ALA A O 1
ATOM 2149 N N . ALA A 1 275 ? -31.242 47.983 27.894 1.00 87.38 275 ALA A N 1
ATOM 2150 C CA . ALA A 1 275 ? -31.975 47.843 26.639 1.00 87.38 275 ALA A CA 1
ATOM 2151 C C . ALA A 1 275 ? -33.481 47.617 26.865 1.00 87.38 275 ALA A C 1
ATOM 2153 O O . ALA A 1 275 ? -34.299 48.172 26.121 1.00 87.38 275 ALA A O 1
ATOM 2154 N N . GLN A 1 276 ? -33.850 46.837 27.885 1.00 90.31 276 GLN A N 1
ATOM 2155 C CA . GLN A 1 276 ? -35.240 46.598 28.282 1.00 90.31 276 GLN A CA 1
ATOM 2156 C C . GLN A 1 276 ? -35.891 47.880 28.809 1.00 90.31 276 GLN A C 1
ATOM 2158 O O . GLN A 1 276 ? -36.978 48.239 28.350 1.00 90.31 276 GLN A O 1
ATOM 2163 N N . ASP A 1 277 ? -35.186 48.633 29.652 1.00 89.19 277 ASP A N 1
ATOM 2164 C CA . ASP A 1 277 ? -35.637 49.932 30.153 1.00 89.19 277 ASP A CA 1
ATOM 2165 C C . ASP A 1 277 ? -35.868 50.931 29.022 1.00 89.19 277 ASP A C 1
ATOM 2167 O O . ASP A 1 277 ? -36.871 51.651 28.987 1.00 89.19 277 ASP A O 1
ATOM 2171 N N . ARG A 1 278 ? -34.962 50.959 28.039 1.00 87.31 278 ARG A N 1
ATOM 2172 C CA . ARG A 1 278 ? -35.147 51.791 26.850 1.00 87.31 278 ARG A CA 1
ATOM 2173 C C . ARG A 1 278 ? -36.398 51.385 26.074 1.00 87.31 278 ARG A C 1
ATOM 2175 O O . ARG A 1 278 ? -37.161 52.257 25.669 1.00 87.31 278 ARG A O 1
ATOM 2182 N N . LEU A 1 279 ? -36.622 50.088 25.861 1.00 90.25 279 LEU A N 1
ATOM 2183 C CA . LEU A 1 279 ? -37.824 49.607 25.182 1.00 90.25 279 LEU A CA 1
ATOM 2184 C C . LEU A 1 279 ? -39.098 49.987 25.953 1.00 90.25 279 LEU A C 1
ATOM 2186 O O . LEU A 1 279 ? -40.079 50.385 25.325 1.00 90.25 279 LEU A O 1
ATOM 2190 N N . ALA A 1 280 ? -39.079 49.910 27.285 1.00 89.31 280 ALA A N 1
ATOM 2191 C CA . ALA A 1 280 ? -40.194 50.324 28.130 1.00 89.31 280 ALA A CA 1
ATOM 2192 C C . ALA A 1 280 ? -40.497 51.826 27.982 1.00 89.31 280 ALA A C 1
ATOM 2194 O O . ALA A 1 280 ? -41.654 52.188 27.758 1.00 89.31 280 ALA A O 1
ATOM 2195 N N . ARG A 1 281 ? -39.469 52.689 28.000 1.00 87.81 281 ARG A N 1
ATOM 2196 C CA . ARG A 1 281 ? -39.622 54.141 27.782 1.00 87.81 281 ARG A CA 1
ATOM 2197 C C . ARG A 1 281 ? -40.213 54.471 26.411 1.00 87.81 281 ARG A C 1
ATOM 2199 O O . ARG A 1 281 ? -41.146 55.262 26.325 1.00 87.81 281 ARG A O 1
ATOM 2206 N N . GLU A 1 282 ? -39.723 53.835 25.346 1.00 89.75 282 GLU A N 1
ATOM 2207 C CA . GLU A 1 282 ? -40.239 54.063 23.986 1.00 89.75 282 GLU A CA 1
ATOM 2208 C C . GLU A 1 282 ? -41.697 53.599 23.833 1.00 89.75 282 GLU A C 1
ATOM 2210 O O . GLU A 1 282 ? -42.495 54.256 23.162 1.00 89.75 282 GLU A O 1
ATOM 2215 N N . LYS A 1 283 ? -42.079 52.486 24.476 1.00 90.06 283 LYS A N 1
ATOM 2216 C CA . LYS A 1 283 ? -43.480 52.038 24.510 1.00 90.06 283 LYS A CA 1
ATOM 2217 C C . LYS A 1 283 ? -44.369 53.002 25.295 1.00 90.06 283 LYS A C 1
ATOM 2219 O O . LYS A 1 283 ? -45.467 53.299 24.835 1.00 90.06 283 LYS A O 1
ATOM 2224 N N . ALA A 1 284 ? -43.902 53.508 26.437 1.00 88.31 284 ALA A N 1
ATOM 2225 C CA . ALA A 1 284 ? -44.635 54.491 27.235 1.00 88.31 284 ALA A CA 1
ATOM 2226 C C . ALA A 1 284 ? -44.864 55.795 26.451 1.00 88.31 284 ALA A C 1
ATOM 2228 O O . ALA A 1 284 ? -46.004 56.229 26.314 1.00 88.31 284 ALA A O 1
ATOM 2229 N N . ALA A 1 285 ? -43.823 56.338 25.811 1.00 87.62 285 ALA A N 1
ATOM 2230 C CA . ALA A 1 285 ? -43.951 57.511 24.945 1.00 87.62 285 ALA A CA 1
ATOM 2231 C C . ALA A 1 285 ? -44.925 57.266 23.777 1.00 87.62 285 ALA A C 1
ATOM 2233 O O . ALA A 1 285 ? -45.685 58.150 23.375 1.00 87.62 285 ALA A O 1
ATOM 2234 N N . LYS A 1 286 ? -44.947 56.043 23.228 1.00 86.38 286 LYS A N 1
ATOM 2235 C CA . LYS A 1 286 ? -45.907 55.676 22.183 1.00 86.38 286 LYS A CA 1
ATOM 2236 C C . LYS A 1 286 ? -47.346 55.607 22.708 1.00 86.38 286 LYS A C 1
ATOM 2238 O O . LYS A 1 286 ? -48.243 56.042 21.986 1.00 86.38 286 LYS A O 1
ATOM 2243 N N . ARG A 1 287 ? -47.567 55.106 23.931 1.00 87.38 287 ARG A N 1
ATOM 2244 C CA . ARG A 1 287 ? -48.881 55.113 24.607 1.00 87.38 287 ARG A CA 1
ATOM 2245 C C . ARG A 1 287 ? -49.396 56.535 24.801 1.00 87.38 287 ARG A C 1
ATOM 2247 O O . ARG A 1 287 ? -50.512 56.820 24.391 1.00 87.38 287 ARG A O 1
ATOM 2254 N N . GLU A 1 288 ? -48.556 57.449 25.279 1.00 88.19 288 GLU A N 1
ATOM 2255 C CA . GLU A 1 288 ? -48.938 58.860 25.437 1.00 88.19 288 GLU A CA 1
ATOM 2256 C C . GLU A 1 288 ? -49.342 59.506 24.103 1.00 88.19 288 GLU A C 1
ATOM 2258 O O . GLU A 1 288 ? -50.353 60.202 24.023 1.00 88.19 288 GLU A O 1
ATOM 2263 N N . GLN A 1 289 ? -48.612 59.228 23.015 1.00 85.19 289 GLN A N 1
ATOM 2264 C CA . GLN A 1 289 ? -49.001 59.696 21.677 1.00 85.19 289 GLN A CA 1
ATOM 2265 C C . GLN A 1 289 ? -50.344 59.118 21.220 1.00 85.19 289 GLN A C 1
ATOM 2267 O O . GLN A 1 289 ? -51.108 59.797 20.532 1.00 85.19 289 GLN A O 1
ATOM 2272 N N . ILE A 1 290 ? -50.608 57.852 21.547 1.00 87.50 290 ILE A N 1
ATOM 2273 C CA . ILE A 1 290 ? -51.871 57.177 21.240 1.00 87.50 290 ILE A CA 1
ATOM 2274 C C . ILE A 1 290 ? -53.018 57.838 22.005 1.00 87.50 290 ILE A C 1
ATOM 2276 O O . ILE A 1 290 ? -54.037 58.152 21.392 1.00 87.50 290 ILE A O 1
ATOM 2280 N N . ASP A 1 291 ? -52.839 58.103 23.296 1.00 87.94 291 ASP A N 1
ATOM 2281 C CA . ASP A 1 291 ? -53.864 58.711 24.142 1.00 87.94 291 ASP A CA 1
ATOM 2282 C C . ASP A 1 291 ? -54.134 60.166 23.743 1.00 87.94 291 ASP A C 1
ATOM 2284 O O . ASP A 1 291 ? -55.290 60.553 23.575 1.00 87.94 291 ASP A O 1
ATOM 2288 N N . ALA A 1 292 ? -53.093 60.945 23.434 1.00 86.75 292 ALA A N 1
ATOM 2289 C CA . ALA A 1 292 ? -53.248 62.294 22.889 1.00 86.75 292 ALA A CA 1
ATOM 2290 C C . ALA A 1 292 ? -53.975 62.295 21.530 1.00 86.75 292 ALA A C 1
ATOM 2292 O O . ALA A 1 292 ? -54.786 63.180 21.248 1.00 86.75 292 ALA A O 1
ATOM 2293 N N . MET A 1 293 ? -53.714 61.301 20.672 1.00 84.25 293 MET A N 1
ATOM 2294 C CA . MET A 1 293 ? -54.423 61.160 19.398 1.00 84.25 293 MET A CA 1
ATOM 2295 C C . MET A 1 293 ? -55.890 60.755 19.606 1.00 84.25 293 MET A C 1
ATOM 2297 O O . MET A 1 293 ? -56.762 61.288 18.922 1.00 84.25 293 MET A O 1
ATOM 2301 N N . ARG A 1 294 ? -56.178 59.857 20.559 1.00 86.81 294 ARG A N 1
ATOM 2302 C CA . ARG A 1 294 ? -57.550 59.475 20.939 1.00 86.81 294 ARG A CA 1
ATOM 2303 C C . ARG A 1 294 ? -58.338 60.670 21.457 1.00 86.81 294 ARG A C 1
ATOM 2305 O O . ARG A 1 294 ? -59.466 60.873 21.022 1.00 86.81 294 ARG A O 1
ATOM 2312 N N . GLU A 1 295 ? -57.733 61.493 22.306 1.00 85.75 295 GLU A N 1
ATOM 2313 C CA . GLU A 1 295 ? -58.394 62.686 22.833 1.00 85.75 295 GLU A CA 1
ATOM 2314 C C . GLU A 1 295 ? -58.646 63.729 21.735 1.00 85.75 295 GLU A C 1
ATOM 2316 O O . GLU A 1 295 ? -59.721 64.320 21.673 1.00 85.75 295 GLU A O 1
ATOM 2321 N N . ARG A 1 296 ? -57.723 63.893 20.777 1.00 83.88 296 ARG A N 1
ATOM 2322 C CA . ARG A 1 296 ? -57.967 64.736 19.590 1.00 83.88 296 ARG A CA 1
ATOM 2323 C C . ARG A 1 296 ? -59.128 64.235 18.732 1.00 83.88 296 ARG A C 1
ATOM 2325 O O . ARG A 1 296 ? -59.873 65.056 18.205 1.00 83.88 296 ARG A O 1
ATOM 2332 N N . ILE A 1 297 ? -59.270 62.918 18.569 1.00 84.12 297 ILE A N 1
ATOM 2333 C CA . ILE A 1 297 ? -60.417 62.322 17.867 1.00 84.12 297 ILE A CA 1
ATOM 2334 C C . ILE A 1 297 ? -61.704 62.608 18.645 1.00 84.12 297 ILE A C 1
ATOM 2336 O O . ILE A 1 297 ? -62.662 63.090 18.051 1.00 84.12 297 ILE A O 1
ATOM 2340 N N . ARG A 1 298 ? -61.693 62.415 19.968 1.00 86.12 298 ARG A N 1
ATOM 2341 C CA . ARG A 1 298 ? -62.839 62.684 20.845 1.00 86.12 298 ARG A CA 1
ATOM 2342 C C . ARG A 1 298 ? -63.304 64.141 20.782 1.00 86.12 298 ARG A C 1
ATOM 2344 O O . ARG A 1 298 ? -64.496 64.396 20.649 1.00 86.12 298 ARG A O 1
ATOM 2351 N N . LEU A 1 299 ? -62.377 65.098 20.851 1.00 85.38 299 LEU A N 1
ATOM 2352 C CA . LEU A 1 299 ? -62.688 66.530 20.755 1.00 85.38 299 LEU A CA 1
ATOM 2353 C C . LEU A 1 299 ? -63.267 66.895 19.382 1.00 85.38 299 LEU A C 1
ATOM 2355 O O . LEU A 1 299 ? -64.238 67.648 19.309 1.00 85.38 299 LEU A O 1
ATOM 2359 N N . PHE A 1 300 ? -62.729 66.309 18.307 1.00 84.25 300 PHE A N 1
ATOM 2360 C CA . PHE A 1 300 ? -63.267 66.482 16.958 1.00 84.25 300 PHE A CA 1
ATOM 2361 C C . PHE A 1 300 ? -64.683 65.896 16.817 1.00 84.25 300 PHE A C 1
ATOM 2363 O O . PHE A 1 300 ? -65.553 66.554 16.252 1.00 84.25 300 PHE A O 1
ATOM 2370 N N . GLU A 1 301 ? -64.942 64.701 17.362 1.00 82.62 301 GLU A N 1
ATOM 2371 C CA . GLU A 1 301 ? -66.282 64.086 17.398 1.00 82.62 301 GLU A CA 1
ATOM 2372 C C . GLU A 1 301 ? -67.288 64.923 18.206 1.00 82.62 301 GLU A C 1
ATOM 2374 O O . GLU A 1 301 ? -68.462 64.980 17.851 1.00 82.62 301 GLU A O 1
ATOM 2379 N N . ALA A 1 302 ? -66.824 65.637 19.237 1.00 82.62 302 ALA A N 1
ATOM 2380 C CA . ALA A 1 302 ? -67.615 66.599 20.007 1.00 82.62 302 ALA A CA 1
ATOM 2381 C C . ALA A 1 302 ? -67.802 67.968 19.309 1.00 82.62 302 ALA A C 1
ATOM 2383 O O . ALA A 1 302 ? -68.398 68.873 19.889 1.00 82.62 302 ALA A O 1
ATOM 2384 N N . GLY A 1 303 ? -67.306 68.142 18.077 1.00 75.94 303 GLY A N 1
ATOM 2385 C CA . GLY A 1 303 ? -67.467 69.369 17.286 1.00 75.94 303 GLY A CA 1
ATOM 2386 C C . GLY A 1 303 ? -66.447 70.475 17.583 1.00 75.94 303 GLY A C 1
ATOM 2387 O O . GLY A 1 303 ? -66.600 71.596 17.094 1.00 75.94 303 GLY A O 1
ATOM 2388 N N . HIS A 1 304 ? -65.393 70.184 18.350 1.00 71.44 304 HIS A N 1
ATOM 2389 C CA . HIS A 1 304 ? -64.358 71.145 18.724 1.00 71.44 304 HIS A CA 1
ATOM 2390 C C . HIS A 1 304 ? -63.005 70.812 18.067 1.00 71.44 304 HIS A C 1
ATOM 2392 O O . HIS A 1 304 ? -62.379 69.792 18.348 1.00 71.44 304 HIS A O 1
ATOM 2398 N N . GLY A 1 305 ? -62.506 71.724 17.225 1.00 75.69 305 GLY A N 1
ATOM 2399 C CA . GLY A 1 305 ? -61.164 71.658 16.629 1.00 75.69 305 GLY A CA 1
ATOM 2400 C C . GLY A 1 305 ? -61.085 71.015 15.230 1.00 75.69 305 GLY A C 1
ATOM 2401 O O . GLY A 1 305 ? -62.085 70.551 14.685 1.00 75.69 305 GLY A O 1
ATOM 2402 N N . PRO A 1 306 ? -59.896 71.028 14.594 1.00 75.38 306 PRO A N 1
ATOM 2403 C CA . PRO A 1 306 ? -59.701 70.522 13.233 1.00 7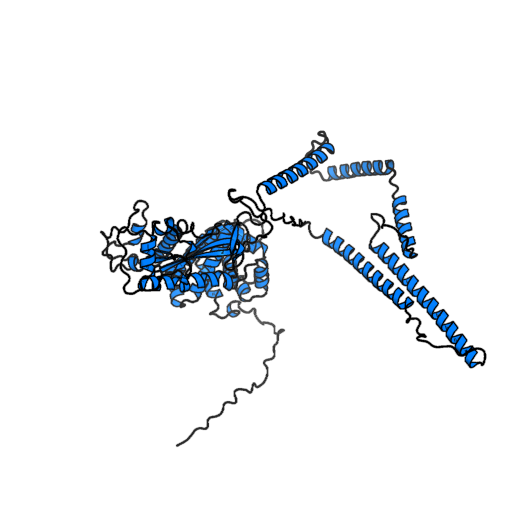5.38 306 PRO A CA 1
ATOM 2404 C C . PRO A 1 306 ? -59.632 68.986 13.168 1.00 75.38 306 PRO A C 1
ATOM 2406 O O . PRO A 1 306 ? -59.106 68.338 14.075 1.00 75.38 306 PRO A O 1
ATOM 2409 N N . LYS A 1 307 ? -60.083 68.401 12.045 1.00 77.50 307 LYS A N 1
ATOM 2410 C CA . LYS A 1 307 ? -60.050 66.947 11.794 1.00 77.50 307 LYS A CA 1
ATOM 2411 C C . LYS A 1 307 ? -58.624 66.385 11.935 1.00 77.50 307 LYS A C 1
ATOM 2413 O O . LYS A 1 307 ? -57.718 66.877 11.257 1.00 77.50 307 LYS A O 1
ATOM 2418 N N . PRO A 1 308 ? -58.392 65.346 12.761 1.00 77.50 308 PRO A N 1
ATOM 2419 C CA . PRO A 1 308 ? -57.065 64.760 12.908 1.00 77.50 308 PRO A CA 1
ATOM 2420 C C . PRO A 1 308 ? -56.617 64.062 11.614 1.00 77.50 308 PRO A C 1
ATOM 2422 O O . PRO A 1 308 ? -57.347 63.264 11.027 1.00 77.50 308 PRO A O 1
ATOM 2425 N N . VAL A 1 309 ? -55.392 64.359 11.168 1.00 73.56 309 VAL A N 1
ATOM 2426 C CA . VAL A 1 309 ? -54.776 63.721 9.996 1.00 73.56 309 VAL A CA 1
ATOM 2427 C C . VAL A 1 309 ? -54.126 62.411 10.433 1.00 73.56 309 VAL A C 1
ATOM 2429 O O . VAL A 1 309 ? -53.052 62.397 11.036 1.00 73.56 309 VAL A O 1
ATOM 2432 N N . LEU A 1 310 ? -54.783 61.298 10.121 1.00 66.06 310 LEU A N 1
ATOM 2433 C CA . LEU A 1 310 ? -54.258 59.955 10.339 1.00 66.06 310 LEU A CA 1
ATOM 2434 C C . LEU A 1 310 ? -53.340 59.592 9.164 1.00 66.06 310 LEU A C 1
ATOM 2436 O O . LEU A 1 310 ? -53.778 59.020 8.171 1.00 66.06 310 LEU A O 1
ATOM 2440 N N . GLY A 1 311 ? -52.060 59.963 9.248 1.00 69.06 311 GLY A N 1
ATOM 2441 C CA . GLY A 1 311 ? -51.028 59.379 8.381 1.00 69.06 311 GLY A CA 1
ATOM 2442 C C . GLY A 1 311 ? -50.834 57.876 8.675 1.00 69.06 311 GLY A C 1
ATOM 2443 O O . GLY A 1 311 ? -51.728 57.234 9.225 1.00 69.06 311 GLY A O 1
ATOM 2444 N N . PRO A 1 312 ? -49.654 57.281 8.416 1.00 68.94 312 PRO A N 1
ATOM 2445 C CA . PRO A 1 312 ? -49.335 55.912 8.844 1.00 68.94 312 PRO A CA 1
ATOM 2446 C C . PRO A 1 312 ? -49.112 55.826 10.374 1.00 68.94 312 PRO A C 1
ATOM 2448 O O . PRO A 1 312 ? -48.072 55.372 10.853 1.00 68.94 312 PRO A O 1
ATOM 2451 N N . PHE A 1 313 ? -50.069 56.318 11.163 1.00 76.50 313 PHE A N 1
ATOM 2452 C CA . PHE A 1 313 ? -50.058 56.299 12.617 1.00 76.50 313 PHE A CA 1
ATOM 2453 C C . PHE A 1 313 ? -50.728 55.016 13.113 1.00 76.50 313 PHE A C 1
ATOM 2455 O O . PHE A 1 313 ? -51.894 54.754 12.836 1.00 76.50 313 PHE A O 1
ATOM 2462 N N . SER A 1 314 ? -49.972 54.209 13.852 1.00 78.56 314 SER A N 1
ATOM 2463 C CA . SER A 1 314 ? -50.478 52.991 14.484 1.00 78.56 314 SER A CA 1
ATOM 2464 C C . SER A 1 314 ? -50.949 53.276 15.907 1.00 78.56 314 SER A C 1
ATOM 2466 O O . SER A 1 314 ? -50.208 53.892 16.679 1.00 78.56 314 SER A O 1
ATOM 2468 N N . PHE A 1 315 ? -52.132 52.759 16.247 1.00 82.25 315 PHE A N 1
ATOM 2469 C CA . PHE A 1 315 ? -52.672 52.708 17.611 1.00 82.25 315 PHE A CA 1
ATOM 2470 C C . PHE A 1 315 ? -52.186 51.493 18.423 1.00 82.25 315 PHE A C 1
ATOM 2472 O O . PHE A 1 315 ? -52.563 51.331 19.577 1.00 82.25 315 PHE A O 1
ATOM 2479 N N . ASP A 1 316 ? -51.339 50.645 17.836 1.00 80.94 316 ASP A N 1
ATOM 2480 C CA . ASP A 1 316 ? -50.611 49.594 18.552 1.00 80.94 316 ASP A CA 1
ATOM 2481 C C . ASP A 1 316 ? -49.303 50.162 19.125 1.00 80.94 316 ASP A C 1
ATOM 2483 O O . ASP A 1 316 ? -48.417 50.582 18.374 1.00 80.94 316 ASP A O 1
ATOM 2487 N N . GLU A 1 317 ? -49.180 50.144 20.453 1.00 80.69 317 GLU A N 1
ATOM 2488 C CA . GLU A 1 317 ? -48.000 50.573 21.218 1.00 80.69 317 GLU A CA 1
ATOM 2489 C C . GLU A 1 317 ? -46.722 49.796 20.869 1.00 80.69 317 GLU A C 1
ATOM 2491 O O . GLU A 1 317 ? -45.611 50.282 21.080 1.00 80.69 317 GLU A O 1
ATOM 2496 N N . ASN A 1 318 ? -46.859 48.594 20.302 1.00 81.31 318 ASN A N 1
ATOM 2497 C CA . ASN A 1 318 ? -45.735 47.764 19.884 1.00 81.31 318 ASN A CA 1
ATOM 2498 C C . ASN A 1 318 ? -45.249 48.099 18.465 1.00 81.31 318 ASN A C 1
ATOM 2500 O O . ASN A 1 318 ? -44.223 47.566 18.029 1.00 81.31 318 ASN A O 1
ATOM 2504 N N . ARG A 1 319 ? -45.955 48.977 17.736 1.00 76.75 319 ARG A N 1
ATOM 2505 C CA . ARG A 1 319 ? -45.633 49.376 16.360 1.00 76.75 319 ARG A CA 1
ATOM 2506 C C . ARG A 1 319 ? -45.136 50.821 16.295 1.00 76.75 319 ARG A C 1
ATOM 2508 O O . ARG A 1 319 ? -45.841 51.778 16.602 1.00 76.75 319 ARG A O 1
ATOM 2515 N N . GLY A 1 320 ? -43.911 50.984 15.802 1.00 80.75 320 GLY A N 1
ATOM 2516 C CA . GLY A 1 320 ? -43.276 52.281 15.574 1.00 80.75 320 GLY A CA 1
ATOM 2517 C C . GLY A 1 320 ? -41.792 52.118 15.257 1.00 80.75 320 GLY A C 1
ATOM 2518 O O . GLY A 1 320 ? -41.182 51.125 15.651 1.00 80.75 320 GLY A O 1
ATOM 2519 N N . ARG A 1 321 ? -41.197 53.080 14.537 1.00 82.88 321 ARG A N 1
ATOM 2520 C CA . ARG A 1 321 ? -39.772 53.009 14.156 1.00 82.88 321 ARG A CA 1
ATOM 2521 C C . ARG A 1 321 ? -38.851 52.918 15.375 1.00 82.88 321 ARG A C 1
ATOM 2523 O O . ARG A 1 321 ? -37.945 52.086 15.367 1.00 82.88 321 ARG A O 1
ATOM 2530 N N . GLU A 1 322 ? -39.112 53.709 16.415 1.00 85.00 322 GLU A N 1
ATOM 2531 C CA . GLU A 1 322 ? -38.278 53.733 17.626 1.00 85.00 322 GLU A CA 1
ATOM 2532 C C . GLU A 1 322 ? -38.505 52.518 18.530 1.00 85.00 322 GLU A C 1
ATOM 2534 O O . GLU A 1 322 ? -37.533 51.875 18.919 1.00 85.00 322 GLU A O 1
ATOM 2539 N N . VAL A 1 323 ? -39.756 52.082 18.726 1.00 87.19 323 VAL A N 1
ATOM 2540 C CA . VAL A 1 323 ? -40.066 50.825 19.438 1.00 87.19 323 VAL A CA 1
ATOM 2541 C C . VAL A 1 323 ? -39.408 49.624 18.744 1.00 87.19 323 VAL A C 1
ATOM 2543 O O . VAL A 1 323 ? -38.790 48.782 19.395 1.00 87.19 323 VAL A O 1
ATOM 2546 N N . ALA A 1 324 ? -39.446 49.564 17.406 1.00 86.38 324 ALA A N 1
ATOM 2547 C CA . ALA A 1 324 ? -38.763 48.520 16.640 1.00 86.38 324 ALA A CA 1
ATOM 2548 C C . ALA A 1 324 ? -37.230 48.608 16.754 1.00 86.38 324 ALA A C 1
ATOM 2550 O O . ALA A 1 324 ? -36.553 47.579 16.771 1.00 86.38 324 ALA A O 1
ATOM 2551 N N . ARG A 1 325 ? -36.663 49.820 16.834 1.00 86.56 325 ARG A N 1
ATOM 2552 C CA . ARG A 1 325 ? -35.223 50.038 17.037 1.00 86.56 325 ARG A CA 1
ATOM 2553 C C . ARG A 1 325 ? -34.787 49.576 18.425 1.00 86.56 325 ARG A C 1
ATOM 2555 O O . ARG A 1 325 ? -33.829 48.813 18.505 1.00 86.56 325 ARG A O 1
ATOM 2562 N N . ALA A 1 326 ? -35.511 49.961 19.475 1.00 88.12 326 ALA A N 1
ATOM 2563 C CA . ALA A 1 326 ? -35.249 49.534 20.847 1.00 88.12 326 ALA A CA 1
ATOM 2564 C C . ALA A 1 326 ? -35.389 48.011 21.004 1.00 88.12 326 ALA A C 1
ATOM 2566 O O . ALA A 1 326 ? -34.542 47.371 21.619 1.00 88.12 326 ALA A O 1
ATOM 2567 N N . ARG A 1 327 ? -36.375 47.390 20.344 1.00 89.50 327 ARG A N 1
ATOM 2568 C CA . ARG A 1 327 ? -36.540 45.929 20.372 1.00 89.50 327 ARG A CA 1
ATOM 2569 C C . ARG A 1 327 ? -35.363 45.185 19.733 1.00 89.50 327 ARG A C 1
ATOM 2571 O O . ARG A 1 327 ? -34.946 44.160 20.255 1.00 89.50 327 ARG A O 1
ATOM 2578 N N . ARG A 1 328 ? -34.774 45.718 18.653 1.00 88.88 328 ARG A N 1
ATOM 2579 C CA . ARG A 1 328 ? -33.533 45.160 18.076 1.00 88.88 328 ARG A CA 1
ATOM 2580 C C . ARG A 1 328 ? -32.347 45.241 19.037 1.00 88.88 328 ARG A C 1
ATOM 2582 O O . ARG A 1 328 ? -31.460 44.399 18.960 1.00 88.88 328 ARG A O 1
ATOM 2589 N N . TRP A 1 329 ? -32.309 46.250 19.908 1.00 86.50 329 TRP A N 1
ATOM 2590 C CA . TRP A 1 329 ? -31.244 46.385 20.903 1.00 86.50 329 TRP A CA 1
ATOM 2591 C C . TRP A 1 329 ? -31.380 45.330 22.001 1.00 86.50 329 TRP A C 1
ATOM 2593 O O . TRP A 1 329 ? -30.372 44.736 22.362 1.00 86.50 329 TRP A O 1
ATOM 2603 N N . VAL A 1 330 ? -32.608 45.036 22.448 1.00 90.38 330 VAL A N 1
ATOM 2604 C CA . VAL A 1 330 ? -32.879 43.938 23.395 1.00 90.38 330 VAL A CA 1
ATOM 2605 C C . VAL A 1 330 ? -32.418 42.600 22.818 1.00 90.38 330 VAL A C 1
ATOM 2607 O O . VAL A 1 330 ? -31.613 41.929 23.447 1.00 90.38 330 VAL A O 1
ATOM 2610 N N . VAL A 1 331 ? -32.811 42.271 21.581 1.00 89.94 331 VAL A N 1
ATOM 2611 C CA . VAL A 1 331 ? -32.384 41.019 20.920 1.00 89.94 331 VAL A CA 1
ATOM 2612 C C . VAL A 1 331 ? -30.858 40.924 20.823 1.00 89.94 331 VAL A C 1
ATOM 2614 O O . VAL A 1 331 ? -30.274 39.884 21.107 1.00 89.94 331 VAL A O 1
ATOM 2617 N N . ARG A 1 332 ? -30.178 42.025 20.473 1.00 87.94 332 ARG A N 1
ATOM 2618 C CA . ARG A 1 332 ? -28.709 42.050 20.436 1.00 87.94 332 ARG A CA 1
ATOM 2619 C C . ARG A 1 332 ? -28.095 41.811 21.822 1.00 87.94 332 ARG A C 1
ATOM 2621 O O . ARG A 1 332 ? -27.088 41.117 21.909 1.00 87.94 332 ARG A O 1
ATOM 2628 N N . ALA A 1 333 ? -28.669 42.386 22.877 1.00 88.19 333 ALA A N 1
ATOM 2629 C CA . ALA A 1 333 ? -28.186 42.196 24.242 1.00 88.19 333 ALA A CA 1
ATOM 2630 C C . ALA A 1 333 ? -28.438 40.762 24.753 1.00 88.19 333 ALA A C 1
ATOM 2632 O O . ALA A 1 333 ? -27.572 40.195 25.415 1.00 88.19 333 ALA A O 1
ATOM 2633 N N . GLU A 1 334 ? -29.564 40.141 24.386 1.00 89.25 334 GLU A N 1
ATOM 2634 C CA . GLU A 1 334 ? -29.848 38.722 24.657 1.00 89.25 334 GLU A CA 1
ATOM 2635 C C . GLU A 1 334 ? -28.816 37.809 23.977 1.00 89.25 334 GLU A C 1
ATOM 2637 O O . GLU A 1 334 ? -28.260 36.914 24.619 1.00 89.25 334 GLU A O 1
ATOM 2642 N N . ASP A 1 335 ? -28.483 38.086 22.711 1.00 87.31 335 ASP A N 1
ATOM 2643 C CA . ASP A 1 335 ? -27.426 37.376 21.982 1.00 87.31 335 ASP A CA 1
ATOM 2644 C C . ASP A 1 335 ? -26.043 37.561 22.634 1.00 87.31 335 ASP A C 1
ATOM 2646 O O . ASP A 1 335 ? -25.247 36.618 22.689 1.00 87.31 335 ASP A O 1
ATOM 2650 N N . GLU A 1 336 ? -25.720 38.767 23.118 1.00 86.62 336 GLU A N 1
ATOM 2651 C CA . GLU A 1 336 ? -24.472 39.042 23.847 1.00 86.62 336 GLU A CA 1
ATOM 2652 C C . GLU A 1 336 ? -24.392 38.239 25.152 1.00 86.62 336 GLU A C 1
ATOM 2654 O O . GLU A 1 336 ? -23.362 37.616 25.423 1.00 86.62 336 GLU A O 1
ATOM 2659 N N . LEU A 1 337 ? -25.481 38.187 25.924 1.00 89.19 337 LEU A N 1
ATOM 2660 C CA . LEU A 1 337 ? -25.555 37.417 27.164 1.00 89.19 337 LEU A CA 1
ATOM 2661 C C . LEU A 1 337 ? -25.432 35.908 26.913 1.00 89.19 337 LEU A C 1
ATOM 2663 O O . LEU A 1 337 ? -24.684 35.222 27.613 1.00 89.19 337 LEU A O 1
ATOM 2667 N N . ALA A 1 338 ? -26.108 35.387 25.886 1.00 88.00 338 ALA A N 1
ATOM 2668 C CA . ALA A 1 338 ? -26.001 33.983 25.496 1.00 88.00 338 ALA A CA 1
ATOM 2669 C C . ALA A 1 338 ? -24.559 33.616 25.110 1.00 88.00 338 ALA A C 1
ATOM 2671 O O . ALA A 1 338 ? -24.025 32.601 25.569 1.00 88.00 338 ALA A O 1
ATOM 2672 N N . LYS A 1 339 ? -23.885 34.479 24.335 1.00 87.25 339 LYS A N 1
ATOM 2673 C CA . LYS A 1 339 ? -22.467 34.310 23.990 1.00 87.25 339 LYS A CA 1
ATOM 2674 C C . LYS A 1 339 ? -21.581 34.336 25.232 1.00 87.25 339 LYS A C 1
ATOM 2676 O O . LYS A 1 339 ? -20.754 33.439 25.377 1.00 87.25 339 LYS A O 1
ATOM 2681 N N . ALA A 1 340 ? -21.773 35.293 26.142 1.00 86.38 340 ALA A N 1
ATOM 2682 C CA . ALA A 1 340 ? -20.994 35.392 27.376 1.00 86.38 340 ALA A CA 1
ATOM 2683 C C . ALA A 1 340 ? -21.132 34.135 28.256 1.00 86.38 340 ALA A C 1
ATOM 2685 O O . ALA A 1 340 ? -20.122 33.582 28.690 1.00 86.38 340 ALA A O 1
ATOM 2686 N N . ARG A 1 341 ? -22.357 33.622 28.441 1.00 86.38 341 ARG A N 1
ATOM 2687 C CA . ARG A 1 341 ? -22.615 32.381 29.194 1.00 86.38 341 ARG A CA 1
ATOM 2688 C C . ARG A 1 341 ? -22.010 31.155 28.513 1.00 86.38 341 ARG A C 1
ATOM 2690 O O . ARG A 1 341 ? -21.388 30.334 29.181 1.00 86.38 341 ARG A O 1
ATOM 2697 N N . SER A 1 342 ? -22.122 31.053 27.187 1.00 81.62 342 SER A N 1
ATOM 2698 C CA . SER A 1 342 ? -21.493 29.959 26.435 1.00 81.62 342 SER A CA 1
ATOM 2699 C C . SER A 1 342 ? -19.963 30.000 26.515 1.00 81.62 342 SER A C 1
ATOM 2701 O O . SER A 1 342 ? -19.333 28.961 26.658 1.00 81.62 342 SER A O 1
ATOM 2703 N N . ALA A 1 343 ? -19.354 31.190 26.489 1.00 81.12 343 ALA A N 1
ATOM 2704 C CA . ALA A 1 343 ? -17.913 31.358 26.635 1.00 81.12 343 ALA A CA 1
ATOM 2705 C C . ALA A 1 343 ? -17.444 30.996 28.050 1.00 81.12 343 ALA A C 1
ATOM 2707 O O . ALA A 1 343 ? -16.407 30.359 28.197 1.00 81.12 343 ALA A O 1
ATOM 2708 N N . GLN A 1 344 ? -18.220 31.343 29.081 1.00 78.00 344 GLN A N 1
ATOM 2709 C CA . GLN A 1 344 ? -17.936 30.963 30.465 1.00 78.00 344 GLN A CA 1
ATOM 2710 C C . GLN A 1 344 ? -18.069 29.445 30.686 1.00 78.00 344 GLN A C 1
ATOM 2712 O O . GLN A 1 344 ? -17.232 28.858 31.370 1.00 78.00 344 GLN A O 1
ATOM 2717 N N . ALA A 1 345 ? -19.062 28.797 30.065 1.00 75.38 345 ALA A N 1
ATOM 2718 C CA . ALA A 1 345 ? -19.201 27.339 30.056 1.00 75.38 345 ALA A CA 1
ATOM 2719 C C . ALA A 1 345 ? -18.036 26.669 29.306 1.00 75.38 345 ALA A C 1
ATOM 2721 O O . ALA A 1 345 ? -17.345 25.831 29.874 1.00 75.38 345 ALA A O 1
ATOM 2722 N N . ASN A 1 346 ? -17.721 27.138 28.094 1.00 73.19 346 ASN A N 1
ATOM 2723 C CA . ASN A 1 346 ? -16.602 26.638 27.295 1.00 73.19 346 ASN A CA 1
ATOM 2724 C C . ASN A 1 346 ? -15.244 26.856 27.974 1.00 73.19 346 ASN A C 1
ATOM 2726 O O . ASN A 1 346 ? -14.356 26.035 27.801 1.00 73.19 346 ASN A O 1
ATOM 2730 N N . ALA A 1 347 ? -15.053 27.936 28.738 1.00 66.31 347 ALA A N 1
ATOM 2731 C CA . ALA A 1 347 ? -13.834 28.156 29.517 1.00 66.31 347 ALA A CA 1
ATOM 2732 C C . ALA A 1 347 ? -13.723 27.167 30.691 1.00 66.31 347 ALA A C 1
ATOM 2734 O O . ALA A 1 347 ? -12.632 26.674 30.971 1.00 66.31 347 ALA A O 1
ATOM 2735 N N . LYS A 1 348 ? -14.847 26.818 31.335 1.00 58.75 348 LYS A N 1
ATOM 2736 C CA . LYS A 1 348 ? -14.919 25.733 32.331 1.00 58.75 348 LYS A CA 1
ATOM 2737 C C . LYS A 1 348 ? -14.626 24.360 31.707 1.00 58.75 348 LYS A C 1
ATOM 2739 O O . LYS A 1 348 ? -13.909 23.559 32.308 1.00 58.75 348 LYS A O 1
ATOM 2744 N N . ASP A 1 349 ? -15.103 24.134 30.486 1.00 53.25 349 ASP A N 1
ATOM 2745 C CA . ASP A 1 349 ? -14.904 22.889 29.736 1.00 53.25 349 ASP A CA 1
ATOM 2746 C C . ASP A 1 349 ? -13.494 22.794 29.103 1.00 53.25 349 ASP A C 1
ATOM 2748 O O . ASP A 1 349 ? -12.915 21.715 29.013 1.00 53.25 349 ASP A O 1
ATOM 2752 N N . GLN A 1 350 ? -12.871 23.917 28.722 1.00 52.31 350 GLN A N 1
ATOM 2753 C CA . GLN A 1 350 ? -11.488 23.981 28.216 1.00 52.31 350 GLN A CA 1
ATOM 2754 C C . GLN A 1 350 ? -10.444 23.922 29.336 1.00 52.31 350 GLN A C 1
ATOM 2756 O O . GLN A 1 350 ? -9.380 23.340 29.137 1.00 52.31 350 GLN A O 1
ATOM 2761 N N . ALA A 1 351 ? -10.750 24.428 30.536 1.00 46.97 351 ALA A N 1
ATOM 2762 C CA . ALA A 1 351 ? -9.916 24.215 31.721 1.00 46.97 351 ALA A CA 1
ATOM 2763 C C . ALA A 1 351 ? -9.877 22.734 32.159 1.00 46.97 351 ALA A C 1
ATOM 2765 O O . ALA A 1 351 ? -8.962 22.325 32.871 1.00 46.97 351 ALA A O 1
ATOM 2766 N N . THR A 1 352 ? -10.832 21.916 31.701 1.00 48.88 352 THR A N 1
ATOM 2767 C CA . THR A 1 352 ? -10.874 20.463 31.929 1.00 48.88 352 THR A CA 1
ATOM 2768 C C . THR A 1 352 ? -10.416 19.628 30.721 1.00 48.88 352 THR A C 1
ATOM 2770 O O . THR A 1 352 ? -10.175 18.431 30.875 1.00 48.88 352 THR A O 1
ATOM 2773 N N . ALA A 1 353 ? -10.183 20.236 29.549 1.00 38.88 353 ALA A N 1
ATOM 2774 C CA . ALA A 1 353 ? -9.781 19.546 28.321 1.00 38.88 353 ALA A CA 1
ATOM 2775 C C . ALA A 1 353 ? -8.607 20.238 27.592 1.00 38.88 353 ALA A C 1
ATOM 2777 O O . ALA A 1 353 ? -8.769 20.884 26.564 1.00 38.88 353 ALA A O 1
ATOM 2778 N N . THR A 1 354 ? -7.400 19.987 28.103 1.00 31.34 354 THR A N 1
ATOM 2779 C CA . THR A 1 354 ? -6.155 19.824 27.326 1.00 31.34 354 THR A CA 1
ATOM 2780 C C . THR A 1 354 ? -5.564 21.038 26.584 1.00 31.34 354 THR A C 1
ATOM 2782 O O . THR A 1 354 ? -5.983 21.444 25.503 1.00 31.34 354 THR A O 1
ATOM 2785 N N . THR A 1 355 ? -4.402 21.448 27.094 1.00 38.56 355 THR A N 1
ATOM 2786 C CA . THR A 1 355 ? -3.272 22.078 26.398 1.00 38.56 355 THR A CA 1
ATOM 2787 C C . THR A 1 355 ? -2.940 21.401 25.060 1.00 38.56 355 THR A C 1
ATOM 2789 O O . THR A 1 355 ? -2.302 20.351 25.040 1.00 38.56 355 THR A O 1
ATOM 2792 N N . VAL A 1 356 ? -3.292 22.029 23.934 1.00 28.41 356 VAL A N 1
ATOM 2793 C CA . VAL A 1 356 ? -2.593 21.865 22.643 1.00 28.41 356 VAL A CA 1
ATOM 2794 C C . VAL A 1 356 ? -2.597 23.214 21.917 1.00 28.41 356 VAL A C 1
ATOM 2796 O O . VAL A 1 356 ? -3.608 23.621 21.348 1.00 28.41 356 VAL A O 1
ATOM 2799 N N . GLN A 1 357 ? -1.461 23.915 21.918 1.00 30.62 357 GLN A N 1
ATOM 2800 C CA . GLN A 1 357 ? -1.256 25.096 21.077 1.00 30.62 357 GLN A CA 1
ATOM 2801 C C . GLN A 1 357 ? -0.919 24.689 19.635 1.00 30.62 357 GLN A C 1
ATOM 2803 O O . GLN A 1 357 ? -0.035 23.872 19.381 1.00 30.62 357 GLN A O 1
ATOM 2808 N N . VAL A 1 358 ? -1.619 25.309 18.683 1.00 29.25 358 VAL A N 1
ATOM 2809 C CA . VAL A 1 358 ? -1.308 25.315 17.249 1.00 29.25 358 VAL A CA 1
ATOM 2810 C C . VAL A 1 358 ? -0.579 26.622 16.930 1.00 29.25 358 VAL A C 1
ATOM 2812 O O . VAL A 1 358 ? -1.107 27.698 17.194 1.00 29.25 358 VAL A O 1
ATOM 2815 N N . ILE A 1 359 ? 0.611 26.536 16.332 1.00 33.16 359 ILE A N 1
ATOM 2816 C CA . ILE A 1 359 ? 1.383 27.693 15.848 1.00 33.16 359 ILE A CA 1
ATOM 2817 C C . ILE A 1 359 ? 0.889 28.088 14.435 1.00 33.16 359 ILE A C 1
ATOM 2819 O O . ILE A 1 359 ? 0.783 27.205 13.575 1.00 33.16 359 ILE A O 1
ATOM 2823 N N . PRO A 1 360 ? 0.616 29.376 14.130 1.00 36.94 360 PRO A N 1
ATOM 2824 C CA . PRO A 1 360 ? 0.185 29.811 12.800 1.00 36.94 360 PRO A CA 1
ATOM 2825 C C . PRO A 1 360 ? 1.358 29.857 11.808 1.00 36.94 360 PRO A C 1
ATOM 2827 O O . PRO A 1 360 ? 2.336 30.575 12.000 1.00 36.94 360 PRO A O 1
ATOM 2830 N N . GLY A 1 361 ? 1.246 29.118 10.701 1.00 29.39 361 GLY A N 1
ATOM 2831 C CA . GLY A 1 361 ? 2.175 29.192 9.573 1.00 29.39 361 GLY A CA 1
ATOM 2832 C C . GLY A 1 361 ? 1.765 30.268 8.564 1.00 29.39 361 GLY A C 1
ATOM 2833 O O . GLY A 1 361 ? 0.674 30.204 8.002 1.00 29.39 361 GLY A O 1
ATOM 2834 N N . GLY A 1 362 ? 2.657 31.221 8.282 1.00 30.38 362 GLY A N 1
ATOM 2835 C CA . GLY A 1 362 ? 2.405 32.273 7.293 1.00 30.38 362 GLY A CA 1
ATOM 2836 C C . GLY A 1 362 ? 3.635 33.105 6.924 1.00 30.38 362 GLY A C 1
ATOM 2837 O O . GLY A 1 362 ? 3.665 34.304 7.175 1.00 30.38 362 GLY A O 1
ATOM 2838 N N . GLY A 1 363 ? 4.652 32.497 6.308 1.00 32.66 363 GLY A N 1
ATOM 2839 C CA . GLY A 1 363 ? 5.776 33.235 5.716 1.00 32.66 363 GLY A CA 1
ATOM 2840 C C . GLY A 1 363 ? 5.408 33.844 4.356 1.00 32.66 363 GLY A C 1
ATOM 2841 O O . GLY A 1 363 ? 5.055 33.120 3.422 1.00 32.66 363 GLY A O 1
ATOM 2842 N N . LYS A 1 364 ? 5.489 35.177 4.244 1.00 32.31 364 LYS A N 1
ATOM 2843 C CA . LYS A 1 364 ? 5.223 35.970 3.029 1.00 32.31 364 LYS A CA 1
ATOM 2844 C C . LYS A 1 364 ? 6.099 35.533 1.843 1.00 32.31 364 LYS A C 1
ATOM 2846 O O . LYS A 1 364 ? 7.286 35.252 1.987 1.00 32.31 364 LYS A O 1
ATOM 2851 N N . ARG A 1 365 ? 5.510 35.535 0.639 1.00 33.12 365 ARG A N 1
ATOM 2852 C CA . ARG A 1 365 ? 6.220 35.350 -0.638 1.00 33.12 365 ARG A CA 1
ATOM 2853 C C . ARG A 1 365 ? 7.190 36.514 -0.862 1.00 33.12 365 ARG A C 1
ATOM 2855 O O . ARG A 1 365 ? 6.752 37.641 -1.065 1.00 33.12 365 ARG A O 1
ATOM 2862 N N . GLY A 1 366 ? 8.489 36.221 -0.877 1.00 32.50 366 GLY A N 1
ATOM 2863 C CA . GLY A 1 366 ? 9.494 37.127 -1.427 1.00 32.50 366 GLY A CA 1
ATOM 2864 C C . GLY A 1 366 ? 9.256 37.354 -2.924 1.00 32.50 366 GLY A C 1
ATOM 2865 O O . GLY A 1 366 ? 8.966 36.412 -3.666 1.00 32.50 366 GLY A O 1
ATOM 2866 N N . SER A 1 367 ? 9.346 38.619 -3.328 1.00 30.39 367 SER A N 1
ATOM 2867 C CA . SER A 1 367 ? 9.284 39.108 -4.707 1.00 30.39 367 SER A CA 1
ATOM 2868 C C . SER A 1 367 ? 10.229 38.334 -5.640 1.00 30.39 367 SER A C 1
ATOM 2870 O O . SER A 1 367 ? 11.336 37.951 -5.255 1.00 30.39 367 SER A O 1
ATOM 2872 N N . ARG A 1 368 ? 9.776 38.090 -6.879 1.00 34.06 368 ARG A N 1
ATOM 2873 C CA . ARG A 1 368 ? 10.571 37.493 -7.961 1.00 34.06 368 ARG A CA 1
ATOM 2874 C C . ARG A 1 368 ? 11.671 38.471 -8.386 1.00 34.06 368 ARG A C 1
ATOM 2876 O O . ARG A 1 368 ? 11.489 39.250 -9.312 1.00 34.06 368 ARG A O 1
ATOM 2883 N N . GLY A 1 369 ? 12.817 38.386 -7.721 1.00 29.69 369 GLY A N 1
ATOM 2884 C CA . GLY A 1 369 ? 14.085 38.895 -8.231 1.00 29.69 369 GLY A CA 1
ATOM 2885 C C . GLY A 1 369 ? 14.681 37.893 -9.214 1.00 29.69 369 GLY A C 1
ATOM 2886 O O . GLY A 1 369 ? 14.935 36.742 -8.861 1.00 29.69 369 GLY A O 1
ATOM 2887 N N . ASN A 1 370 ? 14.870 38.328 -10.454 1.00 42.34 370 ASN A N 1
ATOM 2888 C CA . ASN A 1 370 ? 15.567 37.589 -11.496 1.00 42.34 370 ASN A CA 1
ATOM 2889 C C . ASN A 1 370 ? 17.037 37.411 -11.069 1.00 42.34 370 ASN A C 1
ATOM 2891 O O . ASN A 1 370 ? 17.733 38.411 -10.901 1.00 42.34 370 ASN A O 1
ATOM 2895 N N . SER A 1 371 ? 17.521 36.185 -10.843 1.00 38.03 371 SER A N 1
ATOM 2896 C CA . SER A 1 371 ? 18.955 35.977 -10.608 1.00 38.03 371 SER A CA 1
ATOM 2897 C C . SER A 1 371 ? 19.485 34.603 -11.036 1.00 38.03 371 SER A C 1
ATOM 2899 O O . SER A 1 371 ? 19.046 33.549 -10.588 1.00 38.03 371 SER A O 1
ATOM 2901 N N . VAL A 1 372 ? 20.496 34.698 -11.906 1.00 34.53 372 VAL A N 1
ATOM 2902 C CA . VAL A 1 372 ? 21.798 34.019 -11.834 1.00 34.53 372 VAL A CA 1
ATOM 2903 C C . VAL A 1 372 ? 21.789 32.485 -11.921 1.00 34.53 372 VAL A C 1
ATOM 2905 O O . VAL A 1 372 ? 21.611 31.758 -10.944 1.00 34.53 372 VAL A O 1
ATOM 2908 N N . LYS A 1 373 ? 22.120 31.997 -13.126 1.00 41.56 373 LYS A N 1
ATOM 2909 C CA . LYS A 1 373 ? 22.651 30.647 -13.366 1.00 41.56 373 LYS A CA 1
ATOM 2910 C C . LYS A 1 373 ? 23.940 30.470 -12.551 1.00 41.56 373 LYS A C 1
ATOM 2912 O O . LYS A 1 373 ? 24.866 31.253 -12.721 1.00 41.56 373 LYS A O 1
ATOM 2917 N N . GLY A 1 374 ? 23.999 29.445 -11.697 1.00 37.88 374 GLY A N 1
ATOM 2918 C CA . GLY A 1 374 ? 25.253 29.016 -11.059 1.00 37.88 374 GLY A CA 1
ATOM 2919 C C . GLY A 1 374 ? 25.183 28.587 -9.592 1.00 37.88 374 GLY A C 1
ATOM 2920 O O . GLY A 1 374 ? 26.190 28.13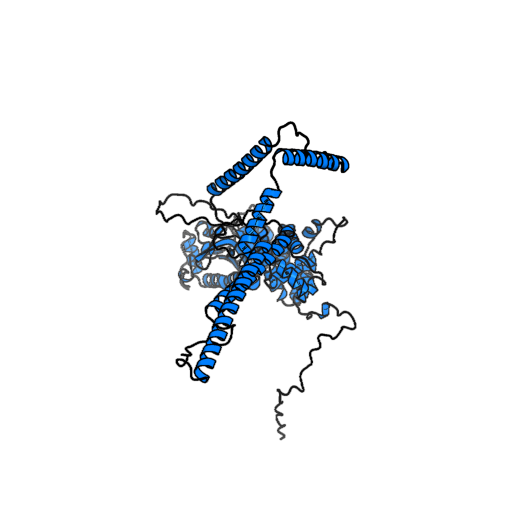5 -9.062 1.00 37.88 374 GLY A O 1
ATOM 2921 N N . ARG A 1 375 ? 24.036 28.681 -8.905 1.00 37.59 375 ARG A N 1
ATOM 2922 C CA . ARG A 1 375 ? 23.925 28.180 -7.523 1.00 37.59 375 ARG A CA 1
ATOM 2923 C C . ARG A 1 375 ? 23.428 26.729 -7.533 1.00 37.59 375 ARG A C 1
ATOM 2925 O O . ARG A 1 375 ? 22.375 26.455 -8.108 1.00 37.59 375 ARG A O 1
ATOM 2932 N N . LEU A 1 376 ? 24.174 25.808 -6.907 1.00 38.94 376 LEU A N 1
ATOM 2933 C CA . LEU A 1 376 ? 23.713 24.432 -6.666 1.00 38.94 376 LEU A CA 1
ATOM 2934 C C . LEU A 1 376 ? 22.312 24.470 -6.025 1.00 38.94 376 LEU A C 1
ATOM 2936 O O . LEU A 1 376 ? 22.053 25.347 -5.189 1.00 38.94 376 LEU A O 1
ATOM 2940 N N . PRO A 1 377 ? 21.392 23.568 -6.413 1.00 49.59 377 PRO A N 1
ATOM 2941 C CA . PRO A 1 377 ? 20.022 23.593 -5.921 1.00 49.59 377 PRO A CA 1
ATOM 2942 C C . PRO A 1 377 ? 20.011 23.503 -4.391 1.00 49.59 377 PRO A C 1
ATOM 2944 O O . PRO A 1 377 ? 20.502 22.544 -3.801 1.00 49.59 377 PRO A O 1
ATOM 2947 N N . GLN A 1 378 ? 19.461 24.529 -3.739 1.00 55.34 378 GLN A N 1
ATOM 2948 C CA . GLN A 1 378 ? 19.418 24.591 -2.280 1.00 55.34 378 GLN A CA 1
ATOM 2949 C C . GLN A 1 378 ? 18.512 23.486 -1.723 1.00 55.34 378 GLN A C 1
ATOM 2951 O O . GLN A 1 378 ? 17.320 23.431 -2.043 1.00 55.34 378 GLN A O 1
ATOM 2956 N N . VAL A 1 379 ? 19.067 22.632 -0.858 1.00 59.97 379 VAL A N 1
ATOM 2957 C CA . VAL A 1 379 ? 18.338 21.527 -0.223 1.00 59.97 379 VAL A CA 1
ATOM 2958 C C . VAL A 1 379 ? 17.301 22.088 0.752 1.00 59.97 379 VAL A C 1
ATOM 2960 O O . VAL A 1 379 ? 17.633 22.801 1.700 1.00 59.97 379 VAL A O 1
ATOM 2963 N N . ARG A 1 380 ? 16.028 21.755 0.526 1.00 66.19 380 ARG A N 1
ATOM 2964 C CA . ARG A 1 380 ? 14.909 22.087 1.418 1.00 66.19 380 ARG A CA 1
ATOM 2965 C C . ARG A 1 380 ? 14.449 20.832 2.149 1.00 66.19 380 ARG A C 1
ATOM 2967 O O . ARG A 1 380 ? 14.382 19.766 1.540 1.00 66.19 380 ARG A O 1
ATOM 2974 N N . ARG A 1 381 ? 14.100 20.961 3.430 1.00 73.62 381 ARG A N 1
ATOM 2975 C CA . ARG A 1 381 ? 13.506 19.881 4.233 1.00 73.62 381 ARG A CA 1
ATOM 2976 C C . ARG A 1 381 ? 12.138 20.303 4.738 1.00 73.62 381 ARG A C 1
ATOM 2978 O O . ARG A 1 381 ? 11.887 21.486 4.943 1.00 73.62 381 ARG A O 1
ATOM 2985 N N . ASN A 1 382 ? 11.243 19.339 4.894 1.00 79.44 382 ASN A N 1
ATOM 2986 C CA . ASN A 1 382 ? 9.900 19.603 5.382 1.00 79.44 382 ASN A CA 1
ATOM 2987 C C . ASN A 1 382 ? 9.844 19.425 6.900 1.00 79.44 382 ASN A C 1
ATOM 2989 O O . ASN A 1 382 ? 10.251 18.382 7.396 1.00 79.44 382 ASN A O 1
ATOM 2993 N N . VAL A 1 383 ? 9.319 20.407 7.632 1.00 78.06 383 VAL A N 1
ATOM 2994 C CA . VAL A 1 383 ? 9.217 20.341 9.102 1.00 78.06 383 VAL A CA 1
ATOM 2995 C C . VAL A 1 383 ? 8.255 19.237 9.552 1.00 78.06 383 VAL A C 1
ATOM 2997 O O . VAL A 1 383 ? 8.473 18.600 10.575 1.00 78.06 383 VAL A O 1
ATOM 3000 N N . THR A 1 384 ? 7.192 18.983 8.782 1.00 79.12 384 THR A N 1
ATOM 3001 C CA . THR A 1 384 ? 6.165 17.995 9.156 1.00 79.12 384 THR A CA 1
ATOM 3002 C C . THR A 1 384 ? 6.544 16.555 8.814 1.00 79.12 384 THR A C 1
ATOM 3004 O O . THR A 1 384 ? 6.129 15.652 9.532 1.00 79.12 384 THR A O 1
ATOM 3007 N N . ASP A 1 385 ? 7.328 16.337 7.753 1.00 84.62 385 ASP A N 1
ATOM 3008 C CA . ASP A 1 385 ? 7.908 15.032 7.397 1.00 84.62 385 ASP A CA 1
ATOM 3009 C C . ASP A 1 385 ? 9.312 15.231 6.788 1.00 84.62 385 ASP A C 1
ATOM 3011 O O . ASP A 1 385 ? 9.422 15.435 5.570 1.00 84.62 385 ASP A O 1
ATOM 3015 N N . PRO A 1 386 ? 10.382 15.196 7.605 1.00 80.19 386 PRO A N 1
ATOM 3016 C CA . PRO A 1 386 ? 11.748 15.541 7.189 1.00 80.19 386 PRO A CA 1
ATOM 3017 C C . PRO A 1 386 ? 12.298 14.723 6.017 1.00 80.19 386 PRO A C 1
ATOM 3019 O O . PRO A 1 386 ? 13.142 15.212 5.255 1.00 80.19 386 PRO A O 1
ATOM 3022 N N . ASP A 1 387 ? 11.802 13.501 5.844 1.00 85.50 387 ASP A N 1
ATOM 3023 C CA . ASP A 1 387 ? 12.240 12.567 4.809 1.00 85.50 387 ASP A CA 1
ATOM 3024 C C . ASP A 1 387 ? 11.552 12.807 3.460 1.00 85.50 387 ASP A C 1
ATOM 3026 O O . ASP A 1 387 ? 12.080 12.431 2.414 1.00 85.50 387 ASP A O 1
ATOM 3030 N N . SER A 1 388 ? 10.408 13.488 3.448 1.00 88.94 388 SER A N 1
ATOM 3031 C CA . SER A 1 388 ? 9.667 13.754 2.215 1.00 88.94 388 SER A CA 1
ATOM 3032 C C . SER A 1 388 ? 10.393 14.761 1.310 1.00 88.94 388 SER A C 1
ATOM 3034 O O . SER A 1 388 ? 11.119 15.652 1.774 1.00 88.94 388 SER A O 1
ATOM 3036 N N . ARG A 1 389 ? 10.189 14.655 -0.008 1.00 87.19 389 ARG A N 1
ATOM 3037 C CA . ARG A 1 389 ? 10.764 15.574 -1.009 1.00 87.19 389 ARG A CA 1
ATOM 3038 C C . ARG A 1 389 ? 9.685 16.168 -1.908 1.00 87.19 389 ARG A C 1
ATOM 3040 O O . ARG A 1 389 ? 8.587 15.628 -2.019 1.00 87.19 389 ARG A O 1
ATOM 3047 N N . GLN A 1 390 ? 10.001 17.294 -2.549 1.00 86.25 390 GLN A N 1
ATOM 3048 C CA . GLN A 1 390 ? 9.164 17.825 -3.622 1.00 86.25 390 GLN A CA 1
ATOM 3049 C C . GLN A 1 390 ? 9.399 17.017 -4.896 1.00 86.25 390 GLN A C 1
ATOM 3051 O O . GLN A 1 390 ? 10.529 16.863 -5.352 1.00 86.25 390 GLN A O 1
ATOM 3056 N N . MET A 1 391 ? 8.314 16.517 -5.462 1.00 87.06 391 MET A N 1
ATOM 3057 C CA . MET A 1 391 ? 8.271 15.680 -6.648 1.00 87.06 391 MET A CA 1
ATOM 3058 C C . MET A 1 391 ? 7.309 16.293 -7.657 1.00 87.06 391 MET A C 1
ATOM 3060 O O . MET A 1 391 ? 6.381 17.012 -7.288 1.00 87.06 391 MET A O 1
ATOM 3064 N N . GLN A 1 392 ? 7.514 16.008 -8.935 1.00 82.19 392 GLN A N 1
ATOM 3065 C CA . GLN A 1 392 ? 6.537 16.350 -9.957 1.00 82.19 392 GLN A CA 1
ATOM 3066 C C . GLN A 1 392 ? 5.488 15.235 -10.002 1.00 82.19 392 GLN A C 1
ATOM 3068 O O . GLN A 1 392 ? 5.820 14.066 -10.183 1.00 82.19 392 GLN A O 1
ATOM 3073 N N . GLY A 1 393 ? 4.230 15.583 -9.748 1.00 73.25 393 GLY A N 1
ATOM 3074 C CA . GLY A 1 393 ? 3.104 14.673 -9.904 1.00 73.25 393 GLY A CA 1
ATOM 3075 C C . GLY A 1 393 ? 2.818 14.393 -11.379 1.00 73.25 393 GLY A C 1
ATOM 3076 O O . GLY A 1 393 ? 3.264 15.133 -12.256 1.00 73.25 393 GLY A O 1
ATOM 3077 N N . ALA A 1 394 ? 2.031 13.347 -11.639 1.00 64.06 394 ALA A N 1
ATOM 3078 C CA . ALA A 1 394 ? 1.631 12.959 -12.994 1.00 64.06 394 ALA A CA 1
ATOM 3079 C C . ALA A 1 394 ? 0.917 14.098 -13.750 1.00 64.06 394 ALA A C 1
ATOM 3081 O O . ALA A 1 394 ? 1.135 14.277 -14.943 1.00 64.06 394 ALA A O 1
ATOM 3082 N N . ASP A 1 395 ? 0.165 14.936 -13.030 1.00 63.09 395 ASP A N 1
ATOM 3083 C CA . ASP A 1 395 ? -0.575 16.081 -13.582 1.00 63.09 395 ASP A CA 1
ATOM 3084 C C . ASP A 1 395 ? 0.316 17.324 -13.809 1.00 63.09 395 ASP A C 1
ATOM 3086 O O . ASP A 1 395 ? -0.174 18.436 -14.001 1.00 63.09 395 ASP A O 1
ATOM 3090 N N . GLY A 1 396 ? 1.641 17.185 -13.684 1.00 66.31 396 GLY A N 1
ATOM 3091 C CA . GLY A 1 396 ? 2.611 18.281 -13.777 1.00 66.31 396 GLY A CA 1
ATOM 3092 C C . GLY A 1 396 ? 2.688 19.181 -12.536 1.00 66.31 396 GLY A C 1
ATOM 3093 O O . GLY A 1 396 ? 3.595 20.008 -12.432 1.00 66.31 396 GLY A O 1
ATOM 3094 N N . GLY A 1 397 ? 1.783 19.012 -11.567 1.00 75.69 397 GLY A N 1
ATOM 3095 C CA . GLY A 1 397 ? 1.778 19.751 -10.304 1.00 75.69 397 GLY A CA 1
ATOM 3096 C C . GLY A 1 397 ? 2.857 19.289 -9.318 1.00 75.69 397 GLY A C 1
ATOM 3097 O O . GLY A 1 397 ? 3.246 18.127 -9.296 1.00 75.69 397 GLY A O 1
ATOM 3098 N N . ALA A 1 398 ? 3.327 20.185 -8.446 1.00 80.69 398 ALA A N 1
ATOM 3099 C CA . ALA A 1 398 ? 4.273 19.818 -7.390 1.00 80.69 398 ALA A CA 1
ATOM 3100 C C . ALA A 1 398 ? 3.587 19.024 -6.258 1.00 80.69 398 ALA A C 1
ATOM 3102 O O . ALA A 1 398 ? 2.600 19.476 -5.675 1.00 80.69 398 ALA A O 1
ATOM 3103 N N . LEU A 1 399 ? 4.152 17.876 -5.902 1.00 87.88 399 LEU A N 1
ATOM 3104 C CA . LEU A 1 399 ? 3.705 16.960 -4.857 1.00 87.88 399 LEU A CA 1
ATOM 3105 C C . LEU A 1 399 ? 4.784 16.859 -3.773 1.00 87.88 399 LEU A C 1
ATOM 3107 O O . LEU A 1 399 ? 5.934 16.591 -4.087 1.00 87.88 399 LEU A O 1
ATOM 3111 N N . GLN A 1 400 ? 4.436 17.035 -2.496 1.00 90.00 400 GLN A N 1
ATOM 3112 C CA . GLN A 1 400 ? 5.345 16.664 -1.404 1.00 90.00 400 GLN A CA 1
ATOM 3113 C C . GLN A 1 400 ? 5.124 15.184 -1.086 1.00 90.00 400 GLN A C 1
ATOM 3115 O O . GLN A 1 400 ? 4.026 14.809 -0.667 1.00 90.00 400 GLN A O 1
ATOM 3120 N N . GLY A 1 401 ? 6.127 14.341 -1.300 1.00 93.06 401 GLY A N 1
ATOM 3121 C CA . GLY A 1 401 ? 5.933 12.903 -1.197 1.00 93.06 401 GLY A CA 1
ATOM 3122 C C . GLY A 1 401 ? 7.179 12.067 -1.402 1.00 93.06 401 GLY A C 1
ATOM 3123 O O . GLY A 1 401 ? 8.303 12.528 -1.190 1.00 93.06 401 GLY A O 1
ATOM 3124 N N . TYR A 1 402 ? 6.916 10.827 -1.792 1.00 94.19 402 TYR A N 1
ATOM 3125 C CA . TYR A 1 402 ? 7.897 9.798 -2.085 1.00 94.19 402 TYR A CA 1
ATOM 3126 C C . TYR A 1 402 ? 7.573 9.138 -3.424 1.00 94.19 402 TYR A C 1
ATOM 3128 O O . TYR A 1 402 ? 6.443 9.196 -3.918 1.00 94.19 402 TYR A O 1
ATOM 3136 N N . ASN A 1 403 ? 8.575 8.492 -3.995 1.00 93.81 403 ASN A N 1
ATOM 3137 C CA . ASN A 1 403 ? 8.473 7.747 -5.228 1.00 93.81 403 ASN A CA 1
ATOM 3138 C C . ASN A 1 403 ? 8.495 6.258 -4.878 1.00 93.81 403 ASN A C 1
ATOM 3140 O O . ASN A 1 403 ? 9.489 5.773 -4.350 1.00 93.81 403 ASN A O 1
ATOM 3144 N N . ALA A 1 404 ? 7.391 5.553 -5.097 1.00 95.06 404 ALA A N 1
ATOM 3145 C CA . ALA A 1 404 ? 7.303 4.121 -4.848 1.00 95.06 404 ALA A CA 1
ATOM 3146 C C . ALA A 1 404 ? 7.670 3.369 -6.129 1.00 95.06 404 ALA A C 1
ATOM 3148 O O . ALA A 1 404 ? 6.985 3.499 -7.138 1.00 95.06 404 ALA A O 1
ATOM 3149 N N . GLN A 1 405 ? 8.757 2.615 -6.086 1.00 95.31 405 GLN A N 1
ATOM 3150 C CA . GLN A 1 405 ? 9.212 1.730 -7.149 1.00 95.31 405 GLN A CA 1
ATOM 3151 C C . GLN A 1 405 ? 8.565 0.366 -6.952 1.00 95.31 405 GLN A C 1
ATOM 3153 O O . GLN A 1 405 ? 8.674 -0.194 -5.863 1.00 95.31 405 GLN A O 1
ATOM 3158 N N . LEU A 1 406 ? 7.907 -0.172 -7.975 1.00 96.19 406 LEU A N 1
ATOM 3159 C CA . LEU A 1 406 ? 7.303 -1.505 -7.934 1.00 96.19 406 LEU A CA 1
ATOM 3160 C C . LEU A 1 406 ? 7.910 -2.382 -9.023 1.00 96.19 406 LEU A C 1
ATOM 3162 O O . LEU A 1 406 ? 8.015 -1.935 -10.161 1.00 96.19 406 LEU A O 1
ATOM 3166 N N . ALA A 1 407 ? 8.240 -3.628 -8.688 1.00 96.00 407 ALA A N 1
ATOM 3167 C CA . ALA A 1 407 ? 8.541 -4.682 -9.652 1.00 96.00 407 ALA A CA 1
ATOM 3168 C C . ALA A 1 407 ? 7.360 -5.653 -9.718 1.00 96.00 407 ALA A C 1
ATOM 3170 O O . ALA A 1 407 ? 6.964 -6.232 -8.702 1.00 96.00 407 ALA A O 1
ATOM 3171 N N . VAL A 1 408 ? 6.780 -5.805 -10.906 1.00 96.75 408 VAL A N 1
ATOM 3172 C CA . VAL A 1 408 ? 5.509 -6.504 -11.108 1.00 96.75 408 VAL A CA 1
ATOM 3173 C C . VAL A 1 408 ? 5.653 -7.558 -12.205 1.00 96.75 408 VAL A C 1
ATOM 3175 O O . VAL A 1 408 ? 6.043 -7.234 -13.327 1.00 96.75 408 VAL A O 1
ATOM 3178 N N . GLY A 1 409 ? 5.327 -8.813 -11.887 1.00 94.12 409 GLY A N 1
ATOM 3179 C CA . GLY A 1 409 ? 5.312 -9.923 -12.850 1.00 94.12 409 GLY A CA 1
ATOM 3180 C C . GLY A 1 409 ? 4.131 -9.841 -13.822 1.00 94.12 409 GLY A C 1
ATOM 3181 O O . GLY A 1 409 ? 3.182 -9.098 -13.585 1.00 94.12 409 GLY A O 1
ATOM 3182 N N . ALA A 1 410 ? 4.153 -10.613 -14.911 1.00 91.31 410 ALA A N 1
ATOM 3183 C CA . ALA A 1 410 ? 3.171 -10.508 -16.004 1.00 91.31 410 ALA A CA 1
ATOM 3184 C C . ALA A 1 410 ? 1.698 -10.736 -15.591 1.00 91.31 410 ALA A C 1
ATOM 3186 O O . ALA A 1 410 ? 0.777 -10.253 -16.242 1.00 91.31 410 ALA A O 1
ATOM 3187 N N . ASP A 1 411 ? 1.462 -11.465 -14.504 1.00 91.94 411 ASP A N 1
ATOM 3188 C CA . ASP A 1 411 ? 0.157 -11.708 -13.875 1.00 91.94 411 ASP A CA 1
ATOM 3189 C C . ASP A 1 411 ? -0.263 -10.589 -12.888 1.00 91.94 411 ASP A C 1
ATOM 3191 O O . ASP A 1 411 ? -1.293 -10.638 -12.201 1.00 91.94 411 ASP A O 1
ATOM 3195 N N . GLY A 1 412 ? 0.536 -9.526 -12.821 1.00 92.94 412 GLY A N 1
ATOM 3196 C CA . GLY A 1 412 ? 0.351 -8.369 -11.961 1.00 92.94 412 GLY A CA 1
ATOM 3197 C C . GLY A 1 412 ? 0.720 -8.621 -10.498 1.00 92.94 412 GLY A C 1
ATOM 3198 O O . GLY A 1 412 ? 0.314 -7.829 -9.651 1.00 92.94 412 GLY A O 1
ATOM 3199 N N . LEU A 1 413 ? 1.401 -9.725 -10.172 1.00 95.31 413 LEU A N 1
ATOM 3200 C CA . LEU A 1 413 ? 1.900 -9.983 -8.820 1.00 95.31 413 LEU A CA 1
ATOM 3201 C C . LEU A 1 413 ? 3.032 -9.000 -8.498 1.00 95.31 413 LEU A C 1
ATOM 3203 O O . LEU A 1 413 ? 3.981 -8.876 -9.274 1.00 95.31 413 LEU A O 1
ATOM 3207 N N . ILE A 1 414 ? 2.941 -8.304 -7.364 1.00 96.94 414 ILE A N 1
ATOM 3208 C CA . ILE A 1 414 ? 4.005 -7.402 -6.910 1.00 96.94 414 ILE A CA 1
ATOM 3209 C C . ILE A 1 414 ? 5.086 -8.258 -6.257 1.00 96.94 414 ILE A C 1
ATOM 3211 O O . ILE A 1 414 ? 4.828 -8.886 -5.233 1.00 96.94 414 ILE A O 1
ATOM 3215 N N . MET A 1 415 ? 6.282 -8.273 -6.840 1.00 94.88 415 MET A N 1
ATOM 3216 C CA . MET A 1 415 ? 7.423 -9.067 -6.370 1.00 94.88 415 MET A CA 1
ATOM 3217 C C . MET A 1 415 ? 8.322 -8.272 -5.428 1.00 94.88 415 MET A C 1
ATOM 3219 O O . MET A 1 415 ? 8.810 -8.803 -4.438 1.00 94.88 415 MET A O 1
ATOM 3223 N N . ALA A 1 416 ? 8.519 -6.987 -5.717 1.00 95.12 416 ALA A N 1
ATOM 3224 C CA . ALA A 1 416 ? 9.317 -6.095 -4.890 1.00 95.12 416 ALA A CA 1
ATOM 3225 C C . ALA A 1 416 ? 8.726 -4.686 -4.887 1.00 95.12 416 ALA A C 1
ATOM 3227 O O . ALA A 1 416 ? 8.129 -4.248 -5.875 1.00 95.12 416 ALA A O 1
ATOM 3228 N N . CYS A 1 417 ? 8.913 -3.967 -3.780 1.00 95.56 417 CYS A N 1
ATOM 3229 C CA . CYS A 1 417 ? 8.554 -2.561 -3.689 1.00 95.56 417 CYS A CA 1
ATOM 3230 C C . CYS A 1 417 ? 9.535 -1.775 -2.810 1.00 95.56 417 CYS A C 1
ATOM 3232 O O . CYS A 1 417 ? 9.872 -2.200 -1.707 1.00 95.56 417 CYS A O 1
ATOM 3234 N N . GLU A 1 418 ? 9.971 -0.608 -3.282 1.00 94.62 418 GLU A N 1
ATOM 3235 C CA . GLU A 1 418 ? 10.868 0.277 -2.533 1.00 94.62 418 GLU A CA 1
ATOM 3236 C C . GLU A 1 418 ? 10.440 1.739 -2.616 1.00 94.62 418 GLU A C 1
ATOM 3238 O O . GLU A 1 418 ? 10.058 2.253 -3.666 1.00 94.62 418 GLU A O 1
ATOM 3243 N N . LEU A 1 419 ? 10.541 2.442 -1.493 1.00 94.25 419 LEU A N 1
ATOM 3244 C CA . LEU A 1 419 ? 10.176 3.840 -1.370 1.00 94.25 419 LEU A CA 1
ATOM 3245 C C . LEU A 1 419 ? 11.413 4.735 -1.397 1.00 94.25 419 LEU A C 1
ATOM 3247 O O . LEU A 1 419 ? 12.218 4.750 -0.462 1.00 94.25 419 LEU A O 1
ATOM 3251 N N . VAL A 1 420 ? 11.536 5.558 -2.433 1.00 92.44 420 VAL A N 1
ATOM 3252 C CA . VAL A 1 420 ? 12.706 6.409 -2.668 1.00 92.44 420 VAL A CA 1
ATOM 3253 C C . VAL A 1 420 ? 12.356 7.895 -2.595 1.00 92.44 420 VAL A C 1
ATOM 3255 O O . VAL A 1 420 ? 11.211 8.315 -2.776 1.00 92.44 420 VAL A O 1
ATOM 3258 N N . GLN A 1 421 ? 13.358 8.710 -2.266 1.00 89.62 421 GLN A N 1
ATOM 3259 C CA . GLN A 1 421 ? 13.222 10.165 -2.121 1.00 89.62 421 GLN A CA 1
ATOM 3260 C C . GLN A 1 421 ? 13.514 10.919 -3.427 1.00 89.62 421 GLN A C 1
ATOM 3262 O O . GLN A 1 421 ? 13.237 12.116 -3.521 1.00 89.62 421 GLN A O 1
ATOM 3267 N N . ASP A 1 422 ? 14.052 10.230 -4.433 1.00 86.19 422 ASP A N 1
ATOM 3268 C CA . ASP A 1 422 ? 14.390 10.826 -5.719 1.00 86.19 422 ASP A CA 1
ATOM 3269 C C . ASP A 1 422 ? 13.135 11.112 -6.547 1.00 86.19 422 ASP A C 1
ATOM 3271 O O . ASP A 1 422 ? 12.223 10.288 -6.669 1.00 86.19 422 ASP A O 1
ATOM 3275 N N . SER A 1 423 ? 13.097 12.305 -7.142 1.00 80.81 423 SER A N 1
ATOM 3276 C CA . SER A 1 423 ? 11.991 12.732 -7.998 1.00 80.81 423 SER A CA 1
ATOM 3277 C C . SER A 1 423 ? 11.987 12.021 -9.351 1.00 80.81 423 SER A C 1
ATOM 3279 O O . SER A 1 423 ? 10.907 11.794 -9.895 1.00 80.81 423 SER A O 1
ATOM 3281 N N . ASN A 1 424 ? 13.163 11.647 -9.864 1.00 83.62 424 ASN A N 1
ATOM 3282 C CA . ASN A 1 424 ? 13.343 10.960 -11.140 1.00 83.62 424 ASN A CA 1
ATOM 3283 C C . ASN A 1 424 ? 13.796 9.506 -10.933 1.00 83.62 424 ASN A C 1
ATOM 3285 O O . ASN A 1 424 ? 14.544 9.190 -10.006 1.00 83.62 424 ASN A O 1
ATOM 3289 N N . ASP A 1 425 ? 13.366 8.649 -11.846 1.00 86.88 425 ASP A N 1
ATOM 3290 C CA . ASP A 1 425 ? 13.553 7.205 -11.841 1.00 86.88 425 ASP A CA 1
ATOM 3291 C C . ASP A 1 425 ? 14.915 6.777 -12.423 1.00 86.88 425 ASP A C 1
ATOM 3293 O O . ASP A 1 425 ? 15.387 5.674 -12.162 1.00 86.88 425 ASP A O 1
ATOM 3297 N N . ARG A 1 426 ? 15.642 7.697 -13.079 1.00 86.94 426 ARG A N 1
ATOM 3298 C CA . ARG A 1 426 ? 16.969 7.456 -13.681 1.00 86.94 426 ARG A CA 1
ATOM 3299 C C . ARG A 1 426 ? 17.968 6.737 -12.767 1.00 86.94 426 ARG A C 1
ATOM 3301 O O . ARG A 1 426 ? 18.751 5.935 -13.255 1.00 86.94 426 ARG A O 1
ATOM 3308 N N . ARG A 1 427 ? 17.968 7.008 -11.460 1.00 87.06 427 ARG A N 1
ATOM 3309 C CA . ARG A 1 427 ? 18.911 6.392 -10.502 1.00 87.06 427 ARG A CA 1
ATOM 3310 C C . ARG A 1 427 ? 18.384 5.120 -9.837 1.00 87.06 427 ARG A C 1
ATOM 3312 O O . ARG A 1 427 ? 19.100 4.525 -9.040 1.00 87.06 427 ARG A O 1
ATOM 3319 N N . GLN A 1 428 ? 17.159 4.703 -10.152 1.00 90.62 428 GLN A N 1
ATOM 3320 C CA . GLN A 1 428 ? 16.471 3.632 -9.430 1.00 90.62 428 GLN A CA 1
ATOM 3321 C C . GLN A 1 428 ? 16.654 2.248 -10.056 1.00 90.62 428 GLN A C 1
ATOM 3323 O O . GLN A 1 428 ? 16.368 1.257 -9.395 1.00 90.62 428 GLN A O 1
ATOM 3328 N N . LEU A 1 429 ? 17.203 2.143 -11.274 1.00 90.19 429 LEU A N 1
ATOM 3329 C CA . LEU A 1 429 ? 17.482 0.839 -11.889 1.00 90.19 429 LEU A CA 1
ATOM 3330 C C . LEU A 1 429 ? 18.478 0.025 -11.052 1.00 90.19 429 LEU A C 1
ATOM 3332 O O . LEU A 1 429 ? 18.206 -1.124 -10.719 1.00 90.19 429 LEU A O 1
ATOM 3336 N N . LYS A 1 430 ? 19.610 0.631 -10.676 1.00 88.12 430 LYS A N 1
ATOM 3337 C CA . LYS A 1 430 ? 20.666 -0.028 -9.891 1.00 88.12 430 LYS A CA 1
ATOM 3338 C C . LYS A 1 430 ? 20.185 -0.583 -8.541 1.00 88.12 430 LYS A C 1
ATOM 3340 O O . LYS A 1 430 ? 20.495 -1.741 -8.282 1.00 88.12 430 LYS A O 1
ATOM 3345 N N . PRO A 1 431 ? 19.451 0.167 -7.691 1.00 89.12 431 PRO A N 1
ATOM 3346 C CA . PRO A 1 431 ? 18.932 -0.381 -6.436 1.00 89.12 431 PRO A CA 1
ATOM 3347 C C . PRO A 1 431 ? 17.782 -1.378 -6.640 1.00 89.12 431 PRO A C 1
ATOM 3349 O O . PRO A 1 431 ? 17.737 -2.384 -5.939 1.00 89.12 431 PRO A O 1
ATOM 3352 N N . MET A 1 432 ? 16.900 -1.174 -7.627 1.00 90.31 432 MET A N 1
ATOM 3353 C CA . MET A 1 432 ? 15.768 -2.084 -7.856 1.00 90.31 432 MET A CA 1
ATOM 3354 C C . MET A 1 432 ? 16.175 -3.434 -8.449 1.00 90.31 432 MET A C 1
ATOM 3356 O O . MET A 1 432 ? 15.495 -4.433 -8.209 1.00 90.31 432 MET A O 1
ATOM 3360 N N . MET A 1 433 ? 17.267 -3.488 -9.215 1.00 89.19 433 MET A N 1
ATOM 3361 C CA . MET A 1 433 ? 17.735 -4.709 -9.874 1.00 89.19 433 MET A CA 1
ATOM 3362 C C . MET A 1 433 ? 17.998 -5.871 -8.897 1.00 89.19 433 MET A C 1
ATOM 3364 O O . MET A 1 433 ? 17.353 -6.909 -9.050 1.00 89.19 433 MET A O 1
ATOM 3368 N N . PRO A 1 434 ? 18.876 -5.745 -7.878 1.00 88.44 434 PRO A N 1
ATOM 3369 C CA . PRO A 1 434 ? 19.166 -6.849 -6.963 1.00 88.44 434 PRO A CA 1
ATOM 3370 C C . PRO A 1 434 ? 17.933 -7.287 -6.171 1.00 88.44 434 PRO A C 1
ATOM 3372 O O . PRO A 1 434 ? 17.736 -8.481 -5.970 1.00 88.44 434 PRO A O 1
ATOM 3375 N N . VAL A 1 435 ? 17.072 -6.349 -5.768 1.00 89.19 435 VAL A N 1
ATOM 3376 C CA . VAL A 1 435 ? 15.848 -6.662 -5.014 1.00 89.19 435 VAL A CA 1
ATOM 3377 C C . VAL A 1 435 ? 14.855 -7.433 -5.883 1.00 89.19 435 VAL A C 1
ATOM 3379 O O . VAL A 1 435 ? 14.270 -8.414 -5.430 1.00 89.19 435 VAL A O 1
ATOM 3382 N N . THR A 1 436 ? 14.711 -7.043 -7.152 1.00 91.06 436 THR A N 1
ATOM 3383 C CA . THR A 1 436 ? 13.846 -7.742 -8.113 1.00 91.06 436 THR A CA 1
ATOM 3384 C C . THR A 1 436 ? 14.368 -9.144 -8.411 1.00 91.06 436 THR A C 1
ATOM 3386 O O . THR A 1 436 ? 13.592 -10.095 -8.407 1.00 91.06 436 THR A O 1
ATOM 3389 N N . VAL A 1 437 ? 15.679 -9.292 -8.627 1.00 89.69 437 VAL A N 1
ATOM 3390 C CA . VAL A 1 437 ? 16.305 -10.599 -8.880 1.00 89.69 437 VAL A CA 1
ATOM 3391 C C . VAL A 1 437 ? 16.192 -11.511 -7.659 1.00 89.69 437 VAL A C 1
ATOM 3393 O O . VAL A 1 437 ? 15.864 -12.683 -7.814 1.00 89.69 437 VAL A O 1
ATOM 3396 N N . ALA A 1 438 ? 16.392 -10.989 -6.447 1.00 88.50 438 ALA A N 1
ATOM 3397 C CA . ALA A 1 438 ? 16.224 -11.761 -5.217 1.00 88.50 438 ALA A CA 1
ATOM 3398 C C . ALA A 1 438 ? 14.770 -12.226 -5.021 1.00 88.50 438 ALA A C 1
ATOM 3400 O O . ALA A 1 438 ? 14.534 -13.386 -4.689 1.00 88.50 438 ALA A O 1
ATOM 3401 N N . ALA A 1 439 ? 13.790 -11.355 -5.279 1.00 90.00 439 ALA A N 1
ATOM 3402 C CA . ALA A 1 439 ? 12.377 -11.723 -5.215 1.00 90.00 439 ALA A CA 1
ATOM 3403 C C . ALA A 1 439 ? 12.007 -12.773 -6.277 1.00 90.00 439 ALA A C 1
ATOM 3405 O O . ALA A 1 439 ? 11.311 -13.739 -5.974 1.00 90.00 439 ALA A O 1
ATOM 3406 N N . ALA A 1 440 ? 12.511 -12.626 -7.505 1.00 89.50 440 ALA A N 1
ATOM 3407 C CA . ALA A 1 440 ? 12.332 -13.605 -8.573 1.00 89.50 440 ALA A CA 1
ATOM 3408 C C . ALA A 1 440 ? 12.962 -14.962 -8.228 1.00 89.50 440 ALA A C 1
ATOM 3410 O O . ALA A 1 440 ? 12.344 -15.998 -8.463 1.00 89.50 440 ALA A O 1
ATOM 3411 N N . LEU A 1 441 ? 14.152 -14.965 -7.617 1.00 86.50 441 LEU A N 1
ATOM 3412 C CA . LEU A 1 441 ? 14.796 -16.180 -7.119 1.00 86.50 441 LEU A CA 1
ATOM 3413 C C . LEU A 1 441 ? 13.919 -16.890 -6.089 1.00 86.50 441 LEU A C 1
ATOM 3415 O O . LEU A 1 441 ? 13.686 -18.088 -6.219 1.00 86.50 441 LEU A O 1
ATOM 3419 N N . ALA A 1 442 ? 13.382 -16.147 -5.122 1.00 86.31 442 ALA A N 1
ATOM 3420 C CA . ALA A 1 442 ? 12.503 -16.692 -4.095 1.00 86.31 442 ALA A CA 1
ATOM 3421 C C . ALA A 1 442 ? 11.210 -17.282 -4.695 1.00 86.31 442 ALA A C 1
ATOM 3423 O O . ALA A 1 442 ? 10.806 -18.389 -4.341 1.00 86.31 442 ALA A O 1
ATOM 3424 N N . VAL A 1 443 ? 10.595 -16.585 -5.659 1.00 88.06 443 VAL A N 1
ATOM 3425 C CA . VAL A 1 443 ? 9.416 -17.071 -6.400 1.00 88.06 443 VAL A CA 1
ATOM 3426 C C . VAL A 1 443 ? 9.737 -18.348 -7.178 1.00 88.06 443 VAL A C 1
ATOM 3428 O O . VAL A 1 443 ? 8.966 -19.306 -7.126 1.00 88.06 443 VAL A O 1
ATOM 3431 N N . HIS A 1 444 ? 10.877 -18.388 -7.870 1.00 86.56 444 HIS A N 1
ATOM 3432 C CA . HIS A 1 444 ? 11.303 -19.572 -8.606 1.00 86.56 444 HIS A CA 1
ATOM 3433 C C . HIS A 1 444 ? 11.553 -20.755 -7.664 1.00 86.56 444 HIS A C 1
ATOM 3435 O O . HIS A 1 444 ? 11.035 -21.843 -7.892 1.00 86.56 444 HIS A O 1
ATOM 3441 N N . GLN A 1 445 ? 12.297 -20.549 -6.575 1.00 82.31 445 GLN A N 1
ATOM 3442 C CA . GLN A 1 445 ? 12.588 -21.593 -5.588 1.00 82.31 445 GLN A CA 1
ATOM 3443 C C . GLN A 1 445 ? 11.317 -22.162 -4.951 1.00 82.31 445 GLN A C 1
ATOM 3445 O O . GLN A 1 445 ? 11.248 -23.366 -4.729 1.00 82.31 445 GLN A O 1
ATOM 3450 N N . ALA A 1 446 ? 10.298 -21.330 -4.715 1.00 83.31 446 ALA A N 1
ATOM 3451 C CA . ALA A 1 446 ? 9.007 -21.781 -4.198 1.00 83.31 446 ALA A CA 1
ATOM 3452 C C . ALA A 1 446 ? 8.235 -22.687 -5.174 1.00 83.31 446 ALA A C 1
ATOM 3454 O O . ALA A 1 446 ? 7.416 -23.493 -4.739 1.00 83.31 446 ALA A O 1
ATOM 3455 N N . ARG A 1 447 ? 8.473 -22.544 -6.484 1.00 80.62 447 ARG A N 1
ATOM 3456 C CA . ARG A 1 447 ? 7.792 -23.294 -7.556 1.00 80.62 447 ARG A CA 1
ATOM 3457 C C . ARG A 1 447 ? 8.613 -24.471 -8.082 1.00 80.62 447 ARG A C 1
ATOM 3459 O O . ARG A 1 447 ? 8.062 -25.403 -8.662 1.00 80.62 447 ARG A O 1
ATOM 3466 N N . CYS A 1 448 ? 9.929 -24.416 -7.923 1.00 80.12 448 CYS A N 1
ATOM 3467 C CA . CYS A 1 448 ? 10.860 -25.378 -8.483 1.00 80.12 448 CYS A CA 1
ATOM 3468 C C . CYS A 1 448 ? 10.753 -26.731 -7.770 1.00 80.12 448 CYS A C 1
ATOM 3470 O O . CYS A 1 448 ? 10.990 -26.840 -6.570 1.00 80.12 448 CYS A O 1
ATOM 3472 N N . LEU A 1 449 ? 10.490 -27.792 -8.536 1.00 73.75 449 LEU A N 1
ATOM 3473 C CA . LEU A 1 449 ? 10.445 -29.168 -8.027 1.00 73.75 449 LEU A CA 1
ATOM 3474 C C . LEU A 1 449 ? 11.839 -29.776 -7.785 1.00 73.75 449 LEU A C 1
ATOM 3476 O O . LEU A 1 449 ? 11.935 -30.921 -7.358 1.00 73.75 449 LEU A O 1
ATOM 3480 N N . ARG A 1 450 ? 12.923 -29.037 -8.078 1.00 68.06 450 ARG A N 1
ATOM 3481 C CA . ARG A 1 450 ? 14.333 -29.478 -7.985 1.00 68.06 450 ARG A CA 1
ATOM 3482 C C . ARG A 1 450 ? 14.663 -30.758 -8.771 1.00 68.06 450 ARG A C 1
ATOM 3484 O O . ARG A 1 450 ? 15.664 -31.408 -8.504 1.00 68.06 450 ARG A O 1
ATOM 3491 N N . GLN A 1 451 ? 13.869 -31.080 -9.788 1.00 65.94 451 GLN A N 1
ATOM 3492 C CA . GLN A 1 451 ? 14.048 -32.247 -10.661 1.00 65.94 451 GLN A CA 1
ATOM 3493 C C . GLN A 1 451 ? 14.767 -31.865 -11.967 1.00 65.94 451 GLN A C 1
ATOM 3495 O O . GLN A 1 451 ? 14.297 -32.181 -13.056 1.00 65.94 451 GLN A O 1
ATOM 3500 N N . CYS A 1 452 ? 15.874 -31.118 -11.882 1.00 64.31 452 CYS A N 1
ATOM 3501 C CA . CYS A 1 452 ? 16.642 -30.777 -13.082 1.00 64.31 452 CYS A CA 1
ATOM 3502 C C . CYS A 1 452 ? 17.340 -32.040 -13.620 1.00 64.31 452 CYS A C 1
ATOM 3504 O O . CYS A 1 452 ? 18.089 -32.652 -12.850 1.00 64.31 452 CYS A O 1
ATOM 3506 N N . PRO A 1 453 ? 17.149 -32.410 -14.903 1.00 59.66 453 PRO A N 1
ATOM 3507 C CA . PRO A 1 453 ? 17.726 -33.628 -15.478 1.00 59.66 453 PRO A CA 1
ATOM 3508 C C . PRO A 1 453 ? 19.254 -33.696 -15.370 1.00 59.66 453 PRO A C 1
ATOM 3510 O O . PRO A 1 453 ? 19.799 -34.773 -15.152 1.00 59.66 453 PRO A O 1
ATOM 3513 N N . ASP A 1 454 ? 19.928 -32.545 -15.474 1.00 59.84 454 ASP A N 1
ATOM 3514 C CA . ASP A 1 454 ? 21.389 -32.476 -15.610 1.00 59.84 454 ASP A CA 1
ATOM 3515 C C . ASP A 1 454 ? 22.135 -32.348 -14.268 1.00 59.84 454 ASP A C 1
ATOM 3517 O O . ASP A 1 454 ? 23.269 -32.798 -14.144 1.00 59.84 454 ASP A O 1
ATOM 3521 N N . LEU A 1 455 ? 21.524 -31.726 -13.251 1.00 61.69 455 LEU A N 1
ATOM 3522 C CA . LEU A 1 455 ? 22.218 -31.318 -12.014 1.00 61.69 455 LEU A CA 1
ATOM 3523 C C . LEU A 1 455 ? 21.678 -31.984 -10.739 1.00 61.69 455 LEU A C 1
ATOM 3525 O O . LEU A 1 455 ? 22.244 -31.781 -9.667 1.00 61.69 455 LEU A O 1
ATOM 3529 N N . GLY A 1 456 ? 20.558 -32.718 -10.804 1.00 59.19 456 GLY A N 1
ATOM 3530 C CA . GLY A 1 456 ? 19.905 -33.292 -9.615 1.00 59.19 456 GLY A CA 1
ATOM 3531 C C . GLY A 1 456 ? 19.419 -32.251 -8.585 1.00 59.19 456 GLY A C 1
ATOM 3532 O O . GLY A 1 456 ? 19.057 -32.612 -7.467 1.00 59.19 456 GLY A O 1
ATOM 3533 N N . GLY A 1 457 ? 19.423 -30.960 -8.951 1.00 66.50 457 GLY A N 1
ATOM 3534 C CA . GLY A 1 457 ? 19.087 -29.800 -8.119 1.00 66.50 457 GLY A CA 1
ATOM 3535 C C . GLY A 1 457 ? 18.734 -28.562 -8.961 1.00 66.50 457 GLY A C 1
ATOM 3536 O O . GLY A 1 457 ? 18.622 -28.645 -10.182 1.00 66.50 457 GLY A O 1
ATOM 3537 N N . CYS A 1 458 ? 18.513 -27.395 -8.342 1.00 69.31 458 CYS A N 1
ATOM 3538 C CA . CYS A 1 458 ? 18.096 -26.188 -9.071 1.00 69.31 458 CYS A CA 1
ATOM 3539 C C . CYS A 1 458 ? 19.271 -25.516 -9.810 1.00 69.31 458 CYS A C 1
ATOM 3541 O O . CYS A 1 458 ? 20.202 -25.024 -9.177 1.00 69.31 458 CYS A O 1
ATOM 3543 N N . CYS A 1 459 ? 19.200 -25.404 -11.142 1.00 69.38 459 CYS A N 1
ATOM 3544 C CA . CYS A 1 459 ? 20.252 -24.773 -11.954 1.00 69.38 459 CYS A CA 1
ATOM 3545 C C . CYS A 1 459 ? 20.371 -23.247 -11.763 1.00 69.38 459 CYS A C 1
ATOM 3547 O O . CYS A 1 459 ? 21.374 -22.656 -12.152 1.00 69.38 459 CYS A O 1
ATOM 3549 N N . ILE A 1 460 ? 19.371 -22.599 -11.158 1.00 68.88 460 ILE A N 1
ATOM 3550 C CA . ILE A 1 460 ? 19.372 -21.148 -10.912 1.00 68.88 460 ILE A CA 1
ATOM 3551 C C . ILE A 1 460 ? 20.172 -20.790 -9.651 1.00 68.88 460 ILE A C 1
ATOM 3553 O O . ILE A 1 460 ? 20.709 -19.696 -9.554 1.00 68.88 460 ILE A O 1
ATOM 3557 N N . GLU A 1 461 ? 20.352 -21.707 -8.698 1.00 57.50 461 GLU A N 1
ATOM 3558 C CA . GLU A 1 461 ? 21.159 -21.423 -7.497 1.00 57.50 461 GLU A CA 1
ATOM 3559 C C . GLU A 1 461 ? 22.652 -21.224 -7.834 1.00 57.50 461 GLU A C 1
ATOM 3561 O O . GLU A 1 461 ? 23.334 -20.422 -7.194 1.00 57.50 461 GLU A O 1
ATOM 3566 N N . ALA A 1 462 ? 23.144 -21.854 -8.907 1.00 50.84 462 ALA A N 1
ATOM 3567 C CA . ALA A 1 462 ? 24.486 -21.621 -9.449 1.00 50.84 462 ALA A CA 1
ATOM 3568 C C . ALA A 1 462 ? 24.635 -20.254 -10.165 1.00 50.84 462 ALA A C 1
ATOM 3570 O O . ALA A 1 462 ? 25.749 -19.751 -10.303 1.00 50.84 462 ALA A O 1
ATOM 3571 N N . PHE A 1 463 ? 23.525 -19.623 -10.577 1.00 50.88 463 PHE A N 1
ATOM 3572 C CA . PHE A 1 463 ? 23.467 -18.372 -11.355 1.00 50.88 463 PHE A CA 1
ATOM 3573 C C . PHE A 1 463 ? 23.825 -17.117 -10.535 1.00 50.88 463 PHE A C 1
ATOM 3575 O O . PHE A 1 463 ? 24.247 -16.111 -11.101 1.00 50.88 463 PHE A O 1
ATOM 3582 N N . THR A 1 464 ? 23.656 -17.147 -9.207 1.00 50.75 464 THR A N 1
ATOM 3583 C CA . THR A 1 464 ? 23.744 -15.957 -8.332 1.00 50.75 464 THR A CA 1
ATOM 3584 C C . THR A 1 464 ? 24.981 -15.914 -7.423 1.00 50.75 464 THR A C 1
ATOM 3586 O O . THR A 1 464 ? 25.024 -15.118 -6.484 1.00 50.75 464 THR A O 1
ATOM 3589 N N . SER A 1 465 ? 25.996 -16.754 -7.664 1.00 39.62 465 SER A N 1
ATOM 3590 C CA . SER A 1 465 ? 27.232 -16.747 -6.864 1.00 39.62 465 SER A CA 1
ATOM 3591 C C . SER A 1 465 ? 28.015 -15.425 -7.032 1.00 39.62 465 SER A C 1
ATOM 3593 O O . SER A 1 465 ? 28.193 -14.965 -8.162 1.00 39.62 465 SER A O 1
ATOM 3595 N N . PRO A 1 466 ? 28.558 -14.816 -5.954 1.00 37.03 466 PRO A N 1
ATOM 3596 C CA . PRO A 1 466 ? 29.151 -13.469 -5.990 1.00 37.03 466 PRO A CA 1
ATOM 3597 C C . PRO A 1 466 ? 30.409 -13.313 -6.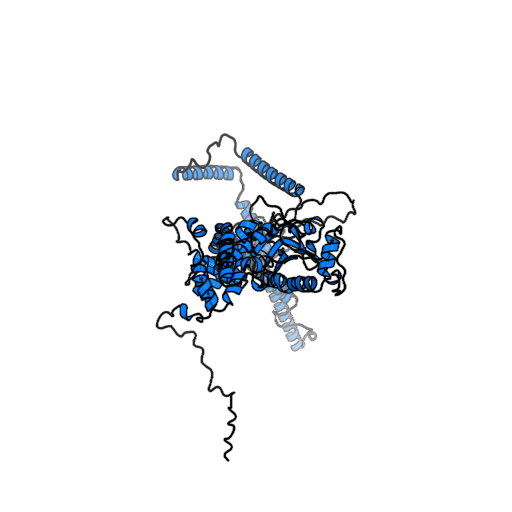863 1.00 37.03 466 PRO A C 1
ATOM 3599 O O . PRO A 1 466 ? 30.906 -12.200 -7.014 1.00 37.03 466 PRO A O 1
ATOM 3602 N N . LYS A 1 467 ? 30.969 -14.409 -7.394 1.00 33.00 467 LYS A N 1
ATOM 3603 C CA . LYS A 1 467 ? 32.243 -14.418 -8.135 1.00 33.00 467 LYS A CA 1
ATOM 3604 C C . LYS A 1 467 ? 32.108 -14.430 -9.667 1.00 33.00 467 LYS A C 1
ATOM 3606 O O . LYS A 1 467 ? 33.130 -14.508 -10.338 1.00 33.00 467 LYS A O 1
ATOM 3611 N N . GLY A 1 468 ? 30.904 -14.323 -10.231 1.00 34.06 468 GLY A N 1
ATOM 3612 C CA . GLY A 1 468 ? 30.688 -14.408 -11.681 1.00 34.06 468 GLY A CA 1
ATOM 3613 C C . GLY A 1 468 ? 29.926 -13.222 -12.259 1.00 34.06 468 GLY A C 1
ATOM 3614 O O . GLY A 1 468 ? 28.741 -13.330 -12.551 1.00 34.06 468 GLY A O 1
ATOM 3615 N N . ALA A 1 469 ? 30.597 -12.088 -12.459 1.00 33.78 469 ALA A N 1
ATOM 3616 C CA . ALA A 1 469 ? 30.127 -11.081 -13.404 1.00 33.78 469 ALA A CA 1
ATOM 3617 C C . ALA A 1 469 ? 30.405 -11.603 -14.821 1.00 33.78 469 ALA A C 1
ATOM 3619 O O . ALA A 1 469 ? 31.525 -11.503 -15.312 1.00 33.78 469 ALA A O 1
ATOM 3620 N N . GLY A 1 470 ? 29.409 -12.208 -15.457 1.00 32.31 470 GLY A N 1
ATOM 3621 C CA . GLY A 1 470 ? 29.567 -12.723 -16.808 1.00 32.31 470 GLY A CA 1
ATOM 3622 C C . GLY A 1 470 ? 28.285 -13.345 -17.323 1.00 32.31 470 GLY A C 1
ATOM 3623 O O . GLY A 1 470 ? 27.698 -14.214 -16.688 1.00 32.31 470 GLY A O 1
ATOM 3624 N N . ILE A 1 471 ? 27.862 -12.867 -18.484 1.00 38.47 471 ILE A N 1
ATOM 3625 C CA . ILE A 1 471 ? 26.983 -13.563 -19.417 1.00 38.47 471 ILE A CA 1
ATOM 3626 C C . ILE A 1 471 ? 27.327 -15.060 -19.422 1.00 38.47 471 ILE A C 1
ATOM 3628 O O . ILE A 1 471 ? 28.496 -15.405 -19.550 1.00 38.47 471 ILE A O 1
ATOM 3632 N N . LEU A 1 472 ? 26.299 -15.901 -19.266 1.00 43.44 472 LEU A N 1
ATOM 3633 C CA . LEU A 1 472 ? 26.219 -17.284 -19.743 1.00 43.44 472 LEU A CA 1
ATOM 3634 C C . LEU A 1 472 ? 27.573 -17.990 -19.964 1.00 43.44 472 LEU A C 1
ATOM 3636 O O . LEU A 1 472 ? 28.157 -17.889 -21.039 1.00 43.44 472 LEU A O 1
ATOM 3640 N N . SER A 1 473 ? 27.994 -18.828 -19.019 1.00 35.44 473 SER A N 1
ATOM 3641 C CA . SER A 1 473 ? 28.714 -20.042 -19.405 1.00 35.44 473 SER A CA 1
ATOM 3642 C C . SER A 1 473 ? 27.664 -21.126 -19.604 1.00 35.44 473 SER A C 1
ATOM 3644 O O . SER A 1 473 ? 27.237 -21.784 -18.660 1.00 35.44 473 SER A O 1
ATOM 3646 N N . THR A 1 474 ? 27.182 -21.265 -20.834 1.00 42.50 474 THR A N 1
ATOM 3647 C CA . THR A 1 474 ? 26.216 -22.283 -21.276 1.00 42.50 474 THR A CA 1
ATOM 3648 C C . THR A 1 474 ? 26.775 -23.711 -21.294 1.00 42.50 474 THR A C 1
ATOM 3650 O O . THR A 1 474 ? 26.251 -24.575 -21.987 1.00 42.50 474 THR A O 1
ATOM 3653 N N . SER A 1 475 ? 27.853 -23.984 -20.560 1.00 43.25 475 SER A N 1
ATOM 3654 C CA . SER A 1 475 ? 28.679 -25.175 -20.758 1.00 43.25 475 SER A CA 1
ATOM 3655 C C . SER A 1 475 ? 28.304 -26.395 -19.910 1.00 43.25 475 SER A C 1
ATOM 3657 O O . SER A 1 475 ? 28.904 -27.440 -20.121 1.00 43.25 475 SER A O 1
ATOM 3659 N N . GLU A 1 476 ? 27.347 -26.309 -18.975 1.00 47.06 476 GLU A N 1
ATOM 3660 C CA . GLU A 1 476 ? 27.051 -27.433 -18.053 1.00 47.06 476 GLU A CA 1
ATOM 3661 C C . GLU A 1 476 ? 25.567 -27.826 -17.936 1.00 47.06 476 GLU A C 1
ATOM 3663 O O . GLU A 1 476 ? 25.236 -28.756 -17.209 1.00 47.06 476 GLU A O 1
ATOM 3668 N N . CYS A 1 477 ? 24.654 -27.174 -18.661 1.00 50.62 477 CYS A N 1
ATOM 3669 C CA . CYS A 1 477 ? 23.253 -27.603 -18.728 1.00 50.62 477 CYS A CA 1
ATOM 3670 C C . CYS A 1 477 ? 22.809 -27.632 -20.192 1.00 50.62 477 CYS A C 1
ATOM 3672 O O . CYS A 1 477 ? 23.117 -26.719 -20.960 1.00 50.62 477 CYS A O 1
ATOM 3674 N N . SER A 1 478 ? 22.095 -28.679 -20.594 1.00 52.69 478 SER A N 1
ATOM 3675 C CA . SER A 1 478 ? 21.509 -28.827 -21.927 1.00 52.69 478 SER A CA 1
ATOM 3676 C C . SER A 1 478 ? 20.292 -27.886 -22.061 1.00 52.69 478 SER A C 1
ATOM 3678 O O . SER A 1 478 ? 19.121 -28.231 -21.926 1.00 52.69 478 SER A O 1
ATOM 3680 N N . GLN A 1 479 ? 20.609 -26.604 -22.241 1.00 55.16 479 GLN A N 1
ATOM 3681 C CA . GLN A 1 479 ? 19.822 -25.430 -21.843 1.00 55.16 479 GLN A CA 1
ATOM 3682 C C . GLN A 1 479 ? 18.489 -25.151 -22.553 1.00 55.16 479 GLN A C 1
ATOM 3684 O O . GLN A 1 479 ? 17.796 -24.213 -22.160 1.00 55.16 479 GLN A O 1
ATOM 3689 N N . THR A 1 480 ? 18.079 -25.912 -23.565 1.00 54.38 480 THR A N 1
ATOM 3690 C CA . THR A 1 480 ? 16.890 -25.558 -24.366 1.00 54.38 480 THR A CA 1
ATOM 3691 C C . THR A 1 480 ? 15.568 -26.085 -23.806 1.00 54.38 480 THR A C 1
ATOM 3693 O O . THR A 1 480 ? 14.513 -25.610 -24.217 1.00 54.38 480 THR A O 1
ATOM 3696 N N . SER A 1 481 ? 15.596 -27.036 -22.866 1.00 59.38 481 SER A N 1
ATOM 3697 C CA . SER A 1 481 ? 14.380 -27.686 -22.339 1.00 59.38 481 SER A CA 1
ATOM 3698 C C . SER A 1 481 ? 14.262 -27.699 -20.812 1.00 59.38 481 SER A C 1
ATOM 3700 O O . SER A 1 481 ? 13.293 -28.242 -20.282 1.00 59.38 481 SER A O 1
ATOM 3702 N N . CYS A 1 482 ? 15.206 -27.087 -20.087 1.00 67.94 482 CYS A N 1
ATOM 3703 C CA . CYS A 1 482 ? 15.146 -27.050 -18.629 1.00 67.94 482 CYS A CA 1
ATOM 3704 C C . CYS A 1 482 ? 13.934 -26.214 -18.162 1.00 67.94 482 CYS A C 1
ATOM 3706 O O . CYS A 1 482 ? 13.853 -25.021 -18.473 1.00 67.94 482 CYS A O 1
ATOM 3708 N N . PRO A 1 483 ? 13.004 -26.784 -17.369 1.00 72.88 483 PRO A N 1
ATOM 3709 C CA . PRO A 1 483 ? 11.844 -26.046 -16.867 1.00 72.88 483 PRO A CA 1
ATOM 3710 C C . PRO A 1 483 ? 12.230 -24.800 -16.062 1.00 72.88 483 PRO A C 1
ATOM 3712 O O . PRO A 1 483 ? 11.500 -23.813 -16.056 1.00 72.88 483 PRO A O 1
ATOM 3715 N N . CYS A 1 484 ? 13.394 -24.821 -15.408 1.00 74.25 484 CYS A N 1
ATOM 3716 C CA . CYS A 1 484 ? 13.857 -23.712 -14.589 1.00 74.25 484 CYS A CA 1
ATOM 3717 C C . CYS A 1 484 ? 14.299 -22.503 -15.419 1.00 74.25 484 CYS A C 1
ATOM 3719 O O . CYS A 1 484 ? 13.966 -21.379 -15.061 1.00 74.25 484 CYS A O 1
ATOM 3721 N N . THR A 1 485 ? 15.006 -22.703 -16.536 1.00 72.69 485 THR A N 1
ATOM 3722 C CA . THR A 1 485 ? 15.425 -21.585 -17.399 1.00 72.69 485 THR A CA 1
ATOM 3723 C C . THR A 1 485 ? 14.238 -20.961 -18.128 1.00 72.69 485 THR A C 1
ATOM 3725 O O . THR A 1 485 ? 14.199 -19.743 -18.282 1.00 72.69 485 THR A O 1
ATOM 3728 N N . LEU A 1 486 ? 13.238 -21.766 -18.503 1.00 73.56 486 LEU A N 1
ATOM 3729 C CA . LEU A 1 486 ? 11.983 -21.282 -19.091 1.00 73.56 486 LEU A CA 1
ATOM 3730 C C . LEU A 1 486 ? 11.129 -20.477 -18.100 1.00 73.56 486 LEU A C 1
ATOM 3732 O O . LEU A 1 486 ? 10.419 -19.557 -18.504 1.00 73.56 486 LEU A O 1
ATOM 3736 N N . ASP A 1 487 ? 11.197 -20.815 -16.813 1.00 76.31 487 ASP A N 1
ATOM 3737 C CA . ASP A 1 487 ? 10.481 -20.112 -15.746 1.00 76.31 487 ASP A CA 1
ATOM 3738 C C . ASP A 1 487 ? 11.266 -18.923 -15.165 1.00 76.31 487 ASP A C 1
ATOM 3740 O O . ASP A 1 487 ? 10.769 -18.263 -14.259 1.00 76.31 487 ASP A O 1
ATOM 3744 N N . TRP A 1 488 ? 12.478 -18.634 -15.652 1.00 84.81 488 TRP A N 1
ATOM 3745 C CA . TRP A 1 488 ? 13.326 -17.557 -15.131 1.00 84.81 488 TRP A CA 1
ATOM 3746 C C . TRP A 1 488 ? 12.965 -16.168 -15.684 1.00 84.81 488 TRP A C 1
ATOM 3748 O O . TRP A 1 488 ? 12.072 -16.007 -16.518 1.00 84.81 488 TRP A O 1
ATOM 3758 N N . ILE A 1 489 ? 13.658 -15.132 -15.191 1.00 83.12 489 ILE A N 1
ATOM 3759 C CA . ILE A 1 489 ? 13.498 -13.756 -15.670 1.00 83.12 489 ILE A CA 1
ATOM 3760 C C . ILE A 1 489 ? 13.867 -13.695 -17.154 1.00 83.12 489 ILE A C 1
ATOM 3762 O O . ILE A 1 489 ? 15.033 -13.871 -17.504 1.00 83.12 489 ILE A O 1
ATOM 3766 N N . GLY A 1 490 ? 12.883 -13.398 -18.004 1.00 83.94 490 GLY A N 1
ATOM 3767 C CA . GLY A 1 490 ? 13.108 -13.165 -19.431 1.00 83.94 490 GLY A CA 1
ATOM 3768 C C . GLY A 1 490 ? 13.565 -11.732 -19.685 1.00 83.94 490 GLY A C 1
ATOM 3769 O O . GLY A 1 490 ? 14.758 -11.473 -19.799 1.00 83.94 490 GLY A O 1
ATOM 3770 N N . THR A 1 491 ? 12.625 -10.784 -19.732 1.00 90.88 491 THR A N 1
ATOM 3771 C CA . THR A 1 491 ? 12.926 -9.370 -20.022 1.00 90.88 491 THR A CA 1
ATOM 3772 C C . THR A 1 491 ? 12.304 -8.426 -18.994 1.00 90.88 491 THR A C 1
ATOM 3774 O O . THR A 1 491 ? 11.113 -8.510 -18.677 1.00 90.88 491 THR A O 1
ATOM 3777 N N . LEU A 1 492 ? 13.104 -7.475 -18.508 1.00 93.06 492 LEU A N 1
ATOM 3778 C CA . LEU A 1 492 ? 12.664 -6.385 -17.641 1.00 93.06 492 LEU A CA 1
ATOM 3779 C C . LEU A 1 492 ? 12.179 -5.183 -18.460 1.00 93.06 492 LEU A C 1
ATOM 3781 O O . LEU A 1 492 ? 12.870 -4.725 -19.367 1.00 93.06 492 LEU A O 1
ATOM 3785 N N . LEU A 1 493 ? 11.011 -4.636 -18.131 1.00 94.56 493 LEU A N 1
ATOM 3786 C CA . LEU A 1 493 ? 10.389 -3.526 -18.858 1.00 94.56 493 LEU A CA 1
ATOM 3787 C C . LEU A 1 493 ? 10.414 -2.255 -18.011 1.00 94.56 493 LEU A C 1
ATOM 3789 O O . LEU A 1 493 ? 9.852 -2.237 -16.917 1.00 94.56 493 LEU A O 1
ATOM 3793 N N . PHE A 1 494 ? 11.006 -1.187 -18.540 1.00 93.75 494 PHE A N 1
ATOM 3794 C CA . PHE A 1 494 ? 11.153 0.097 -17.855 1.00 93.75 494 PHE A CA 1
ATOM 3795 C C . PHE A 1 494 ? 10.487 1.244 -18.619 1.00 93.75 494 PHE A C 1
ATOM 3797 O O . PHE A 1 494 ? 10.307 1.210 -19.839 1.00 93.75 494 PHE A O 1
ATOM 3804 N N . ASP A 1 495 ? 10.120 2.288 -17.888 1.00 91.25 495 ASP A N 1
ATOM 3805 C CA . ASP A 1 495 ? 9.603 3.526 -18.464 1.00 91.25 495 ASP A CA 1
ATOM 3806 C C . ASP A 1 495 ? 10.729 4.426 -19.017 1.00 91.25 495 ASP A C 1
ATOM 3808 O O . ASP A 1 495 ? 11.921 4.126 -18.896 1.00 91.25 495 ASP A O 1
ATOM 3812 N N . SER A 1 496 ? 10.354 5.553 -19.625 1.00 89.75 496 SER A N 1
ATOM 3813 C CA . SER A 1 496 ? 11.327 6.517 -20.153 1.00 89.75 496 SER A CA 1
ATOM 3814 C C . SER A 1 496 ? 12.127 7.260 -19.082 1.00 89.75 496 SER A C 1
ATOM 3816 O O . SER A 1 496 ? 13.183 7.816 -19.378 1.00 89.75 496 SER A O 1
ATOM 3818 N N . GLY A 1 497 ? 11.655 7.283 -17.833 1.00 87.94 497 GLY A N 1
ATOM 3819 C CA . GLY A 1 497 ? 12.374 7.871 -16.705 1.00 87.94 497 GLY A CA 1
ATOM 3820 C C . GLY A 1 497 ? 13.699 7.162 -16.412 1.00 87.94 497 GLY A C 1
ATOM 3821 O O . GLY A 1 497 ? 14.631 7.797 -15.911 1.00 87.94 497 GLY A O 1
ATOM 3822 N N . TYR A 1 498 ? 13.830 5.885 -16.790 1.00 90.88 498 TYR A N 1
ATOM 3823 C CA . TYR A 1 498 ? 15.075 5.117 -16.666 1.00 90.88 498 TYR A CA 1
ATOM 3824 C C . TYR A 1 498 ? 16.039 5.293 -17.847 1.00 90.88 498 TYR A C 1
ATOM 3826 O O . TYR A 1 498 ? 17.145 4.751 -17.797 1.00 90.88 498 TYR A O 1
ATOM 3834 N N . TRP A 1 499 ? 15.689 6.042 -18.896 1.00 92.19 499 TRP A N 1
ATOM 3835 C CA . TRP A 1 499 ? 16.563 6.194 -20.060 1.00 92.19 499 TRP A CA 1
ATOM 3836 C C . TRP A 1 499 ? 17.855 6.947 -19.714 1.00 92.19 499 TRP A C 1
ATOM 3838 O O . TRP A 1 499 ? 17.851 8.138 -19.389 1.00 92.19 499 TRP A O 1
ATOM 3848 N N . SER A 1 500 ? 18.987 6.242 -19.770 1.00 91.75 500 SER A N 1
ATOM 3849 C CA . SER A 1 500 ? 20.330 6.824 -19.707 1.00 91.75 500 SER A CA 1
ATOM 3850 C C . SER A 1 500 ? 21.391 5.815 -20.136 1.00 91.75 500 SER A C 1
ATOM 3852 O O . SER A 1 500 ? 21.215 4.622 -19.904 1.00 91.75 500 SER A O 1
ATOM 3854 N N . GLU A 1 501 ? 22.515 6.296 -20.674 1.00 88.88 501 GLU A N 1
ATOM 3855 C CA . GLU A 1 501 ? 23.685 5.470 -21.029 1.00 88.88 501 GLU A CA 1
ATOM 3856 C C . GLU A 1 501 ? 24.102 4.509 -19.908 1.00 88.88 501 GLU A C 1
ATOM 3858 O O . GLU A 1 501 ? 24.337 3.326 -20.134 1.00 88.88 501 GLU A O 1
ATOM 3863 N N . GLU A 1 502 ? 24.123 4.996 -18.667 1.00 89.94 502 GLU A N 1
ATOM 3864 C CA . GLU A 1 502 ? 24.485 4.197 -17.494 1.00 89.94 502 GLU A CA 1
ATOM 3865 C C . GLU A 1 502 ? 23.519 3.026 -17.253 1.00 89.94 502 GLU A C 1
ATOM 3867 O O . GLU A 1 502 ? 23.949 1.938 -16.880 1.00 89.94 502 GLU A O 1
ATOM 3872 N N . ASN A 1 503 ? 22.221 3.233 -17.481 1.00 91.38 503 ASN A N 1
ATOM 3873 C CA . ASN A 1 503 ? 21.191 2.212 -17.286 1.00 91.38 503 ASN A CA 1
ATOM 3874 C C . ASN A 1 503 ? 21.121 1.220 -18.448 1.00 91.38 503 ASN A C 1
ATOM 3876 O O . ASN A 1 503 ? 20.865 0.038 -18.226 1.00 91.38 503 ASN A O 1
ATOM 3880 N N . LEU A 1 504 ? 21.360 1.690 -19.674 1.00 90.12 504 LEU A N 1
ATOM 3881 C CA . LEU A 1 504 ? 21.412 0.842 -20.863 1.00 90.12 504 LEU A CA 1
ATOM 3882 C C . LEU A 1 504 ? 22.590 -0.140 -20.789 1.00 90.12 504 LEU A C 1
ATOM 3884 O O . LEU A 1 504 ? 22.433 -1.305 -21.147 1.00 90.12 504 LEU A O 1
ATOM 3888 N N . ASN A 1 505 ? 23.728 0.307 -20.249 1.00 89.31 505 ASN A N 1
ATOM 3889 C CA . ASN A 1 505 ? 24.945 -0.494 -20.088 1.00 89.31 505 ASN A CA 1
ATOM 3890 C C . ASN A 1 505 ? 25.082 -1.172 -18.709 1.00 89.31 505 ASN A C 1
ATOM 3892 O O . ASN A 1 505 ? 26.100 -1.806 -18.434 1.00 89.31 505 ASN A O 1
ATOM 3896 N N . ALA A 1 506 ? 24.098 -1.037 -17.812 1.00 87.69 506 ALA A N 1
ATOM 3897 C CA . ALA A 1 506 ? 24.160 -1.661 -16.490 1.00 87.69 506 ALA A CA 1
ATOM 3898 C C . ALA A 1 506 ? 24.209 -3.202 -16.603 1.00 87.69 506 ALA A C 1
ATOM 3900 O O . ALA A 1 506 ? 23.598 -3.755 -17.519 1.00 87.69 506 ALA A O 1
ATOM 3901 N N . PRO A 1 507 ? 24.884 -3.918 -15.682 1.00 84.94 507 PRO A N 1
ATOM 3902 C CA . PRO A 1 507 ? 24.844 -5.379 -15.632 1.00 84.94 507 PRO A CA 1
ATOM 3903 C C . PRO A 1 507 ? 23.487 -5.888 -15.114 1.00 84.94 507 PRO A C 1
ATOM 3905 O O . PRO A 1 507 ? 22.746 -5.161 -14.451 1.00 84.94 507 PRO A O 1
ATOM 3908 N N . GLY A 1 508 ? 23.176 -7.158 -15.380 1.00 80.25 508 GLY A N 1
ATOM 3909 C CA . GLY A 1 508 ? 21.961 -7.835 -14.907 1.00 80.25 508 GLY A CA 1
ATOM 3910 C C . GLY A 1 508 ? 21.085 -8.374 -16.045 1.00 80.25 508 GLY A C 1
ATOM 3911 O O . GLY A 1 508 ? 21.511 -8.303 -17.199 1.00 80.25 508 GLY A O 1
ATOM 3912 N N . PRO A 1 509 ? 19.874 -8.882 -15.732 1.00 84.12 509 PRO A N 1
ATOM 3913 C CA . PRO A 1 509 ? 18.957 -9.501 -16.693 1.00 84.12 509 PRO A CA 1
ATOM 3914 C C . PRO A 1 509 ? 18.658 -8.625 -17.905 1.00 84.12 509 PRO A C 1
ATOM 3916 O O . PRO A 1 509 ? 18.796 -7.402 -17.837 1.00 84.12 509 PRO A O 1
ATOM 3919 N N . ASP A 1 510 ? 18.205 -9.242 -18.990 1.00 88.62 510 ASP A N 1
ATOM 3920 C CA . ASP A 1 510 ? 17.820 -8.523 -20.197 1.00 88.62 510 ASP A CA 1
ATOM 3921 C C . ASP A 1 510 ? 16.731 -7.467 -19.921 1.00 88.62 510 ASP A C 1
ATOM 3923 O O . ASP A 1 510 ? 15.887 -7.629 -19.034 1.00 88.62 510 ASP A O 1
ATOM 3927 N N . ARG A 1 511 ? 16.767 -6.346 -20.649 1.00 92.19 511 ARG A N 1
ATOM 3928 C CA . ARG A 1 511 ? 15.927 -5.174 -20.369 1.00 92.19 511 ARG A CA 1
ATOM 3929 C C . ARG A 1 511 ? 15.497 -4.434 -21.631 1.00 92.19 511 ARG A C 1
ATOM 3931 O O . ARG A 1 511 ? 16.249 -4.363 -22.596 1.00 92.19 511 ARG A O 1
ATOM 3938 N N . LEU A 1 512 ? 14.325 -3.807 -21.570 1.00 94.00 512 LEU A N 1
ATOM 3939 C CA . LEU A 1 512 ? 13.836 -2.820 -22.529 1.00 94.00 512 LEU A CA 1
ATOM 3940 C C . LEU A 1 512 ? 13.510 -1.518 -21.795 1.00 94.00 512 LEU A C 1
ATOM 3942 O O . LEU A 1 512 ? 12.736 -1.515 -20.836 1.00 94.00 512 LEU A O 1
ATOM 3946 N N . ILE A 1 513 ? 14.096 -0.412 -22.253 1.00 94.06 513 ILE A N 1
ATOM 3947 C CA . ILE A 1 513 ? 13.892 0.928 -21.690 1.00 94.06 513 ILE A CA 1
ATOM 3948 C C . ILE A 1 513 ? 13.398 1.838 -22.808 1.00 94.06 513 ILE A C 1
ATOM 3950 O O . ILE A 1 513 ? 14.041 1.920 -23.852 1.00 94.06 513 ILE A O 1
ATOM 3954 N N . ALA A 1 514 ? 12.277 2.530 -22.605 1.00 92.19 514 ALA A N 1
ATOM 3955 C CA . ALA A 1 514 ? 11.774 3.448 -23.622 1.00 92.19 514 ALA A CA 1
ATOM 3956 C C . ALA A 1 514 ? 12.641 4.714 -23.743 1.00 92.19 514 ALA A C 1
ATOM 3958 O O . ALA A 1 514 ? 13.004 5.291 -22.721 1.00 92.19 514 ALA A O 1
ATOM 3959 N N . PRO A 1 515 ? 12.906 5.212 -24.963 1.00 89.50 515 PRO A N 1
ATOM 3960 C CA . PRO A 1 515 ? 13.603 6.482 -25.186 1.00 89.50 515 PRO A CA 1
ATOM 3961 C C . PRO A 1 515 ? 12.792 7.717 -24.775 1.00 89.50 515 PRO A C 1
ATOM 3963 O O . PRO A 1 515 ? 13.358 8.779 -24.522 1.00 89.50 515 PRO A O 1
ATOM 3966 N N . GLY A 1 516 ? 11.464 7.601 -24.706 1.00 88.56 516 GLY A N 1
ATOM 3967 C CA . GLY A 1 516 ? 10.571 8.724 -24.451 1.00 88.56 516 GLY A CA 1
ATOM 3968 C C . GLY A 1 516 ? 9.113 8.296 -24.315 1.00 88.56 516 GLY A C 1
ATOM 3969 O O . GLY A 1 516 ? 8.809 7.169 -23.921 1.00 88.56 516 GLY A O 1
ATOM 3970 N N . LYS A 1 517 ? 8.194 9.211 -24.632 1.00 84.94 517 LYS A N 1
ATOM 3971 C CA . LYS A 1 517 ? 6.752 8.932 -24.608 1.00 84.94 517 LYS A CA 1
ATOM 3972 C C . LYS A 1 517 ? 6.362 8.036 -25.784 1.00 84.94 517 LYS A C 1
ATOM 3974 O O . LYS A 1 517 ? 7.148 7.810 -26.691 1.00 84.94 517 LYS A O 1
ATOM 3979 N N . ALA A 1 518 ? 5.102 7.597 -25.823 1.00 80.38 518 ALA A N 1
ATOM 3980 C CA . ALA A 1 518 ? 4.587 6.714 -26.876 1.00 80.38 518 ALA A CA 1
ATOM 3981 C C . ALA A 1 518 ? 4.873 7.197 -28.315 1.00 80.38 518 ALA A C 1
ATOM 3983 O O . ALA A 1 518 ? 5.120 6.382 -29.191 1.00 80.38 518 ALA A O 1
ATOM 3984 N N . ARG A 1 519 ? 4.874 8.516 -28.551 1.00 81.88 519 ARG A N 1
ATOM 3985 C CA . ARG A 1 519 ? 5.193 9.124 -29.858 1.00 81.88 519 ARG A CA 1
ATOM 3986 C C . ARG A 1 519 ? 6.682 9.088 -30.227 1.00 81.88 519 ARG A C 1
ATOM 3988 O O . ARG A 1 519 ? 7.014 9.260 -31.389 1.00 81.88 519 ARG A O 1
ATOM 3995 N N . ASP A 1 520 ? 7.543 8.948 -29.224 1.00 84.31 520 ASP A N 1
ATOM 3996 C CA . ASP A 1 520 ? 8.998 8.915 -29.360 1.00 84.31 520 ASP A CA 1
ATOM 3997 C C . ASP A 1 520 ? 9.496 7.458 -29.488 1.00 84.31 520 ASP A C 1
ATOM 3999 O O . ASP A 1 520 ? 10.692 7.220 -29.643 1.00 84.31 520 ASP A O 1
ATOM 4003 N N . LEU A 1 521 ? 8.589 6.472 -29.397 1.00 86.62 521 LEU A N 1
ATOM 4004 C CA . LEU A 1 521 ? 8.900 5.070 -29.653 1.00 86.62 521 LEU A CA 1
ATOM 4005 C C . LEU A 1 521 ? 9.089 4.843 -31.159 1.00 86.62 521 LEU A C 1
ATOM 4007 O O . LEU A 1 521 ? 8.302 5.370 -31.953 1.00 86.62 521 LEU A O 1
ATOM 4011 N N . PRO A 1 522 ? 10.085 4.036 -31.561 1.00 86.94 522 PRO A N 1
ATOM 4012 C CA . PRO A 1 522 ? 10.244 3.663 -32.957 1.00 86.94 522 PRO A CA 1
ATOM 4013 C C . PRO A 1 522 ? 9.008 2.902 -33.451 1.00 86.94 522 PRO A C 1
ATOM 4015 O O . PRO A 1 522 ? 8.401 2.117 -32.715 1.00 86.94 522 PRO A O 1
ATOM 4018 N N . GLN A 1 523 ? 8.623 3.153 -34.702 1.00 86.44 523 GLN A N 1
ATOM 4019 C CA . GLN A 1 523 ? 7.576 2.370 -35.348 1.00 86.44 523 GLN A CA 1
ATOM 4020 C C . GLN A 1 523 ? 8.081 0.955 -35.618 1.00 86.44 523 GLN A C 1
ATOM 4022 O O . GLN A 1 523 ? 9.273 0.748 -35.842 1.00 86.44 523 GLN A O 1
ATOM 4027 N N . VAL A 1 524 ? 7.159 -0.006 -35.576 1.00 87.31 524 VAL A N 1
ATOM 4028 C CA . VAL A 1 524 ? 7.485 -1.393 -35.898 1.00 87.31 524 VAL A CA 1
ATOM 4029 C C . VAL A 1 524 ? 7.839 -1.481 -37.374 1.00 87.31 524 VAL A C 1
ATOM 4031 O O . VAL A 1 524 ? 7.045 -1.061 -38.215 1.00 87.31 524 VAL A O 1
ATOM 4034 N N . ASP A 1 525 ? 9.009 -2.035 -37.668 1.00 85.69 525 ASP A N 1
ATOM 4035 C CA . ASP A 1 525 ? 9.482 -2.276 -39.026 1.00 85.69 525 ASP A CA 1
ATOM 4036 C C . ASP A 1 525 ? 9.949 -3.733 -39.149 1.00 85.69 525 ASP A C 1
ATOM 4038 O O . ASP A 1 525 ? 10.885 -4.167 -38.476 1.00 85.69 525 ASP A O 1
ATOM 4042 N N . HIS A 1 526 ? 9.282 -4.502 -40.013 1.00 80.69 526 HIS A N 1
ATOM 4043 C CA . HIS A 1 526 ? 9.605 -5.912 -40.252 1.00 80.69 526 HIS A CA 1
ATOM 4044 C C . HIS A 1 526 ? 10.930 -6.097 -41.015 1.00 80.69 526 HIS A C 1
ATOM 4046 O O . HIS A 1 526 ? 11.485 -7.191 -41.010 1.00 80.69 526 HIS A O 1
ATOM 4052 N N . ASN A 1 527 ? 11.449 -5.039 -41.649 1.00 84.62 527 ASN A N 1
ATOM 4053 C CA . ASN A 1 527 ? 12.694 -5.052 -42.422 1.00 84.62 527 ASN A CA 1
ATOM 4054 C C . ASN A 1 527 ? 13.833 -4.287 -41.733 1.00 84.62 527 ASN A C 1
ATOM 4056 O O . ASN A 1 527 ? 14.845 -3.968 -42.371 1.00 84.62 527 ASN A O 1
ATOM 4060 N N . VAL A 1 528 ? 13.688 -3.980 -40.442 1.00 85.38 528 VAL A N 1
ATOM 4061 C CA . VAL A 1 528 ? 14.695 -3.226 -39.701 1.00 85.38 528 VAL A CA 1
ATOM 4062 C C . VAL A 1 528 ? 15.992 -4.046 -39.620 1.00 85.38 528 VAL A C 1
ATOM 4064 O O . VAL A 1 528 ? 16.002 -5.208 -39.212 1.00 85.38 528 VAL A O 1
ATOM 4067 N N . LYS A 1 529 ? 17.106 -3.468 -40.078 1.00 86.62 529 LYS A N 1
ATOM 4068 C CA . LYS A 1 529 ? 18.394 -4.175 -40.151 1.00 86.62 529 LYS A CA 1
ATOM 4069 C C . LYS A 1 529 ? 19.096 -4.167 -38.792 1.00 86.62 529 LYS A C 1
ATOM 4071 O O . LYS A 1 529 ? 19.056 -3.133 -38.120 1.00 86.62 529 LYS A O 1
ATOM 4076 N N . PRO A 1 530 ? 19.764 -5.269 -38.399 1.00 87.56 530 PRO A N 1
ATOM 4077 C CA . PRO A 1 530 ? 20.522 -5.310 -37.158 1.00 87.56 530 PRO A CA 1
ATOM 4078 C C . PRO A 1 530 ? 21.613 -4.233 -37.164 1.00 87.56 530 PRO A C 1
ATOM 4080 O O . PRO A 1 530 ? 22.265 -4.028 -38.194 1.00 87.56 530 PRO A O 1
ATOM 4083 N N . PRO A 1 531 ? 21.802 -3.520 -36.042 1.00 89.06 531 PRO A N 1
ATOM 4084 C CA . PRO A 1 531 ? 22.843 -2.518 -35.936 1.00 89.06 531 PRO A CA 1
ATOM 4085 C C . PRO A 1 531 ? 24.227 -3.188 -35.978 1.00 89.06 531 PRO A C 1
ATOM 4087 O O . PRO A 1 531 ? 24.343 -4.364 -35.621 1.00 89.06 531 PRO A O 1
ATOM 4090 N N . PRO A 1 532 ? 25.275 -2.450 -36.382 1.00 88.31 532 PRO A N 1
ATOM 4091 C CA . PRO A 1 532 ? 26.660 -2.905 -36.273 1.00 88.31 532 PRO A CA 1
ATOM 4092 C C . PRO A 1 532 ? 27.009 -3.388 -34.855 1.00 88.31 532 PRO A C 1
ATOM 4094 O O . PRO A 1 532 ? 26.439 -2.902 -33.875 1.00 88.31 532 PRO A O 1
ATOM 4097 N N . GLU A 1 533 ? 27.952 -4.327 -34.723 1.00 82.62 533 GLU A N 1
ATOM 4098 C CA . GLU A 1 533 ? 28.349 -4.876 -33.411 1.00 82.62 533 GLU A CA 1
ATOM 4099 C C . GLU A 1 533 ? 28.894 -3.796 -32.456 1.00 82.62 533 GLU A C 1
ATOM 4101 O O . GLU A 1 533 ? 28.660 -3.854 -31.246 1.00 82.62 533 GLU A O 1
ATOM 4106 N N . ASP A 1 534 ? 29.551 -2.773 -33.006 1.00 86.38 534 ASP A N 1
ATOM 4107 C CA . ASP A 1 534 ? 30.116 -1.618 -32.306 1.00 86.38 534 ASP A CA 1
ATOM 4108 C C . ASP A 1 534 ? 29.103 -0.492 -32.035 1.00 86.38 534 ASP A C 1
ATOM 4110 O O . ASP A 1 534 ? 29.465 0.529 -31.447 1.00 86.38 534 ASP A O 1
ATOM 4114 N N . ALA A 1 535 ? 27.831 -0.669 -32.412 1.00 86.50 535 ALA A N 1
ATOM 4115 C CA . ALA A 1 535 ? 26.794 0.321 -32.155 1.00 86.50 535 ALA A CA 1
ATOM 4116 C C . ALA A 1 535 ? 26.674 0.642 -30.658 1.00 86.50 535 ALA A C 1
ATOM 4118 O O . ALA A 1 535 ? 26.845 -0.209 -29.781 1.00 86.50 535 ALA A O 1
ATOM 4119 N N . ASP A 1 536 ? 26.329 1.884 -30.346 1.00 89.75 536 ASP A N 1
ATOM 4120 C CA . ASP A 1 536 ? 26.083 2.319 -28.981 1.00 89.75 536 ASP A CA 1
ATOM 4121 C C . ASP A 1 536 ? 24.836 1.6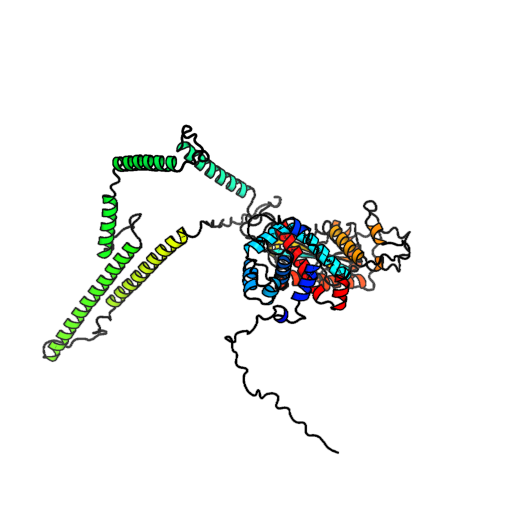37 -28.384 1.00 89.75 536 ASP A C 1
ATOM 4123 O O . ASP A 1 536 ? 23.956 1.107 -29.078 1.00 89.75 536 ASP A O 1
ATOM 4127 N N . ALA A 1 537 ? 24.750 1.624 -27.053 1.00 88.75 537 ALA A N 1
ATOM 4128 C CA . ALA A 1 537 ? 23.683 0.916 -26.352 1.00 88.75 537 ALA A CA 1
ATOM 4129 C C . ALA A 1 537 ? 22.291 1.496 -26.643 1.00 88.75 537 ALA A C 1
ATOM 4131 O O . ALA A 1 537 ? 21.314 0.742 -26.668 1.00 88.75 537 ALA A O 1
ATOM 4132 N N . ALA A 1 538 ? 22.196 2.805 -26.900 1.00 90.31 538 ALA A N 1
ATOM 4133 C CA . ALA A 1 538 ? 20.944 3.443 -27.278 1.00 90.31 538 ALA A CA 1
ATOM 4134 C C . ALA A 1 538 ? 20.474 2.982 -28.664 1.00 90.31 538 ALA A C 1
ATOM 4136 O O . ALA A 1 538 ? 19.319 2.574 -28.791 1.00 90.31 538 ALA A O 1
ATOM 4137 N N . THR A 1 539 ? 21.354 2.941 -29.670 1.00 90.25 539 THR A N 1
ATOM 4138 C CA . THR A 1 539 ? 21.012 2.416 -31.006 1.00 90.25 539 THR A CA 1
ATOM 4139 C C . THR A 1 539 ? 20.568 0.955 -30.951 1.00 90.25 539 THR A C 1
ATOM 4141 O O . THR A 1 539 ? 19.540 0.602 -31.536 1.00 90.25 539 THR A O 1
ATOM 4144 N N . ARG A 1 540 ? 21.261 0.103 -30.180 1.00 90.81 540 ARG A N 1
ATOM 4145 C CA . ARG A 1 540 ? 20.833 -1.294 -29.972 1.00 90.81 540 ARG A CA 1
ATOM 4146 C C . ARG A 1 540 ? 19.450 -1.391 -29.323 1.00 90.81 540 ARG A C 1
ATOM 4148 O O . ARG A 1 540 ? 18.647 -2.232 -29.722 1.00 90.81 540 ARG A O 1
ATOM 4155 N N . MET A 1 541 ? 19.149 -0.533 -28.347 1.00 93.19 541 MET A N 1
ATOM 4156 C CA . MET A 1 541 ? 17.839 -0.500 -27.688 1.00 93.19 541 MET A CA 1
ATOM 4157 C C . MET A 1 541 ? 16.727 -0.039 -28.636 1.00 93.19 541 MET A C 1
ATOM 4159 O O . MET A 1 541 ? 15.661 -0.651 -28.675 1.00 93.19 541 MET A O 1
ATOM 4163 N N . LEU A 1 542 ? 16.976 1.010 -29.425 1.00 91.75 542 LEU A N 1
ATOM 4164 C CA . LEU A 1 542 ? 16.026 1.516 -30.418 1.00 91.75 542 LEU A CA 1
ATOM 4165 C C . LEU A 1 542 ? 15.721 0.466 -31.486 1.00 91.75 542 LEU A C 1
ATOM 4167 O O . LEU A 1 542 ? 14.551 0.241 -31.782 1.00 91.75 542 LEU A O 1
ATOM 4171 N N . TYR A 1 543 ? 16.748 -0.224 -31.992 1.00 92.62 543 TYR A N 1
ATOM 4172 C CA . TYR A 1 543 ? 16.573 -1.359 -32.896 1.00 92.62 543 TYR A CA 1
ATOM 4173 C C . TYR A 1 543 ? 15.653 -2.420 -32.283 1.00 92.62 543 TYR A C 1
ATOM 4175 O O . TYR A 1 543 ? 14.657 -2.800 -32.890 1.00 92.62 543 TYR A O 1
ATOM 4183 N N . ARG A 1 544 ? 15.925 -2.846 -31.041 1.00 92.06 544 ARG A N 1
ATOM 4184 C CA . ARG A 1 544 ? 15.103 -3.854 -30.354 1.00 92.06 544 ARG A CA 1
ATOM 4185 C C . ARG A 1 544 ? 13.665 -3.403 -30.130 1.00 92.06 544 ARG A C 1
ATOM 4187 O O . ARG A 1 544 ? 12.774 -4.232 -30.186 1.00 92.06 544 ARG A O 1
ATOM 4194 N N . LEU A 1 545 ? 13.418 -2.122 -29.872 1.00 92.56 545 LEU A N 1
ATOM 4195 C CA . LEU A 1 545 ? 12.056 -1.595 -29.739 1.00 92.56 545 LEU A CA 1
ATOM 4196 C C . LEU A 1 545 ? 11.326 -1.481 -31.088 1.00 92.56 545 LEU A C 1
ATOM 4198 O O . LEU A 1 545 ? 10.095 -1.486 -31.097 1.00 92.56 545 LEU A O 1
ATOM 4202 N N . ALA A 1 546 ? 12.067 -1.375 -32.195 1.00 91.75 546 ALA A N 1
ATOM 4203 C CA . ALA A 1 546 ? 11.530 -1.320 -33.553 1.00 91.75 546 ALA A CA 1
ATOM 4204 C C . ALA A 1 546 ? 11.168 -2.706 -34.115 1.00 91.75 546 ALA A C 1
ATOM 4206 O O . ALA A 1 546 ? 10.357 -2.795 -35.034 1.00 91.75 546 ALA A O 1
ATOM 4207 N N . THR A 1 547 ? 11.729 -3.793 -33.572 1.00 93.06 547 THR A N 1
ATOM 4208 C CA . THR A 1 547 ? 11.327 -5.146 -33.977 1.00 93.06 547 THR A CA 1
ATOM 4209 C C . THR A 1 547 ? 9.908 -5.471 -33.504 1.00 93.06 547 THR A C 1
ATOM 4211 O O . THR A 1 547 ? 9.424 -4.950 -32.493 1.00 93.06 547 THR A O 1
ATOM 4214 N N . GLU A 1 548 ? 9.231 -6.366 -34.226 1.00 91.88 548 GLU A N 1
ATOM 4215 C CA . GLU A 1 548 ? 7.873 -6.809 -33.890 1.00 91.88 548 GLU A CA 1
ATOM 4216 C C . GLU A 1 548 ? 7.803 -7.414 -32.478 1.00 91.88 548 GLU A C 1
ATOM 4218 O O . GLU A 1 548 ? 6.993 -6.978 -31.654 1.00 91.88 548 GLU A O 1
ATOM 4223 N N . ASP A 1 549 ? 8.725 -8.326 -32.157 1.00 89.56 549 ASP A N 1
ATOM 4224 C CA . ASP A 1 549 ? 8.802 -8.993 -30.854 1.00 89.56 549 ASP A CA 1
ATOM 4225 C C . ASP A 1 549 ? 9.082 -8.026 -29.699 1.00 89.56 549 ASP A C 1
ATOM 4227 O O . ASP A 1 549 ? 8.481 -8.128 -28.620 1.00 89.56 549 ASP A O 1
ATOM 4231 N N . GLY A 1 550 ? 9.995 -7.071 -29.902 1.00 89.81 550 GLY A N 1
ATOM 4232 C CA . GLY A 1 550 ? 10.367 -6.110 -28.870 1.00 89.81 550 GLY A CA 1
ATOM 4233 C C . GLY A 1 550 ? 9.271 -5.081 -28.623 1.00 89.81 550 GLY A C 1
ATOM 4234 O O . GLY A 1 550 ? 8.947 -4.802 -27.467 1.00 89.81 550 GLY A O 1
ATOM 4235 N N . SER A 1 551 ? 8.616 -4.595 -29.681 1.00 90.00 551 SER A N 1
ATOM 4236 C CA . SER A 1 551 ? 7.441 -3.728 -29.562 1.00 90.00 551 SER A CA 1
ATOM 4237 C C . SER A 1 551 ? 6.274 -4.444 -28.878 1.00 90.00 551 SER A C 1
ATOM 4239 O O . SER A 1 551 ? 5.670 -3.898 -27.950 1.00 90.00 551 SER A O 1
ATOM 4241 N N . ALA A 1 552 ? 5.975 -5.688 -29.269 1.00 91.56 552 ALA A N 1
ATOM 4242 C CA . ALA A 1 552 ? 4.936 -6.502 -28.638 1.00 91.56 552 ALA A CA 1
ATOM 4243 C C . ALA A 1 552 ? 5.238 -6.755 -27.153 1.00 91.56 552 ALA A C 1
ATOM 4245 O O . ALA A 1 552 ? 4.361 -6.605 -26.298 1.00 91.56 552 ALA A O 1
ATOM 4246 N N . THR A 1 553 ? 6.493 -7.066 -26.823 1.00 91.12 553 THR A N 1
ATOM 4247 C CA . THR A 1 553 ? 6.927 -7.273 -25.439 1.00 91.12 553 THR A CA 1
ATOM 4248 C C . THR A 1 553 ? 6.852 -5.986 -24.622 1.00 91.12 553 THR A C 1
ATOM 4250 O O . THR A 1 553 ? 6.331 -6.016 -23.508 1.00 91.12 553 THR A O 1
ATOM 4253 N N . TYR A 1 554 ? 7.271 -4.846 -25.177 1.00 91.94 554 TYR A N 1
ATOM 4254 C CA . TYR A 1 554 ? 7.188 -3.553 -24.499 1.00 91.94 554 TYR A CA 1
ATOM 4255 C C . TYR A 1 554 ? 5.740 -3.113 -24.249 1.00 91.94 554 TYR A C 1
ATOM 4257 O O . TYR A 1 554 ? 5.418 -2.652 -23.151 1.00 91.94 554 TYR A O 1
ATOM 4265 N N . LYS A 1 555 ? 4.831 -3.332 -25.211 1.00 90.81 555 LYS A N 1
ATOM 4266 C CA . LYS A 1 555 ? 3.391 -3.045 -25.057 1.00 90.81 555 LYS A CA 1
ATOM 4267 C C . LYS A 1 555 ? 2.777 -3.749 -23.842 1.00 90.81 555 LYS A C 1
ATOM 4269 O O . LYS A 1 555 ? 1.868 -3.194 -23.225 1.00 90.81 555 LYS A O 1
ATOM 4274 N N . ARG A 1 556 ? 3.300 -4.917 -23.434 1.00 89.81 556 ARG A N 1
ATOM 4275 C CA . ARG A 1 556 ? 2.838 -5.619 -22.220 1.00 89.81 556 ARG A CA 1
ATOM 4276 C C . ARG A 1 556 ? 3.053 -4.812 -20.938 1.00 89.81 556 ARG A C 1
ATOM 4278 O O . ARG A 1 556 ? 2.269 -4.981 -20.011 1.00 89.81 556 ARG A O 1
ATOM 4285 N N . ARG A 1 557 ? 4.018 -3.880 -20.882 1.00 91.06 557 ARG A N 1
ATOM 4286 C CA . ARG A 1 557 ? 4.268 -3.030 -19.698 1.00 91.06 557 ARG A CA 1
ATOM 4287 C C . ARG A 1 557 ? 2.992 -2.327 -19.220 1.00 91.06 557 ARG A C 1
ATOM 4289 O O . ARG A 1 557 ? 2.701 -2.355 -18.024 1.00 91.06 557 ARG A O 1
ATOM 4296 N N . ALA A 1 558 ? 2.216 -1.762 -20.148 1.00 87.19 558 ALA A N 1
ATOM 4297 C CA . ALA A 1 558 ? 0.974 -1.050 -19.844 1.00 87.19 558 ALA A CA 1
ATOM 4298 C C . ALA A 1 558 ? -0.123 -1.968 -19.276 1.00 87.19 558 ALA A C 1
ATOM 4300 O O . ALA A 1 558 ? -0.934 -1.529 -18.472 1.00 87.19 558 ALA A O 1
ATOM 4301 N N . ALA A 1 559 ? -0.138 -3.254 -19.639 1.00 87.50 559 ALA A N 1
ATOM 4302 C CA . ALA A 1 559 ? -1.067 -4.238 -19.078 1.00 87.50 559 ALA A CA 1
ATOM 4303 C C . ALA A 1 559 ? -0.586 -4.829 -17.737 1.00 87.50 559 ALA A C 1
ATOM 4305 O O . ALA A 1 559 ? -1.387 -5.399 -16.998 1.00 87.50 559 ALA A O 1
ATOM 4306 N N . THR A 1 560 ? 0.701 -4.677 -17.411 1.00 91.00 560 THR A N 1
ATOM 4307 C CA . THR A 1 560 ? 1.323 -5.271 -16.222 1.00 91.00 560 THR A CA 1
ATOM 4308 C C . THR A 1 560 ? 1.351 -4.309 -15.033 1.00 91.00 560 THR A C 1
ATOM 4310 O O . THR A 1 560 ? 0.666 -4.533 -14.035 1.00 91.00 560 THR A O 1
ATOM 4313 N N . VAL A 1 561 ? 2.135 -3.228 -15.110 1.00 91.44 561 VAL A N 1
ATOM 4314 C CA . VAL A 1 561 ? 2.449 -2.394 -13.931 1.00 91.44 561 VAL A CA 1
ATOM 4315 C C . VAL A 1 561 ? 1.472 -1.238 -13.730 1.00 91.44 561 VAL A C 1
ATOM 4317 O O . VAL A 1 561 ? 1.123 -0.910 -12.597 1.00 91.44 561 VAL A O 1
ATOM 4320 N N . GLU A 1 562 ? 0.953 -0.652 -14.808 1.00 91.62 562 GLU A N 1
ATOM 4321 C CA . GLU A 1 562 ? 0.035 0.492 -14.728 1.00 91.62 562 GLU A CA 1
ATOM 4322 C C . GLU A 1 562 ? -1.298 0.151 -14.034 1.00 91.62 562 GLU A C 1
ATOM 4324 O O . GLU A 1 562 ? -1.725 0.922 -13.166 1.00 91.62 562 GLU A O 1
ATOM 4329 N N . PRO A 1 563 ? -1.935 -1.015 -14.282 1.00 93.94 563 PRO A N 1
ATOM 4330 C CA . PRO A 1 563 ? -3.145 -1.405 -13.569 1.00 93.94 563 PRO A CA 1
ATOM 4331 C C . PRO A 1 563 ? -2.870 -1.658 -12.089 1.00 93.94 563 PRO A C 1
ATOM 4333 O O . PRO A 1 563 ? -3.717 -1.354 -11.251 1.00 93.94 563 PRO A O 1
ATOM 4336 N N . VAL A 1 564 ? -1.687 -2.175 -11.748 1.00 94.88 564 VAL A N 1
ATOM 4337 C CA . VAL A 1 564 ? -1.268 -2.395 -10.358 1.00 94.88 564 VAL A CA 1
ATOM 4338 C C . VAL A 1 564 ? -1.036 -1.064 -9.646 1.00 94.88 564 VAL A C 1
ATOM 4340 O O . VAL A 1 564 ? -1.557 -0.867 -8.549 1.00 94.88 564 VAL A O 1
ATOM 4343 N N . ASN A 1 565 ? -0.375 -0.105 -10.297 1.00 93.62 565 ASN A N 1
ATOM 4344 C CA . ASN A 1 565 ? -0.247 1.270 -9.809 1.00 93.62 565 ASN A CA 1
ATOM 4345 C C . ASN A 1 565 ? -1.619 1.930 -9.594 1.00 93.62 565 ASN A C 1
ATOM 4347 O O . ASN A 1 565 ? -1.834 2.604 -8.580 1.00 93.62 565 ASN A O 1
ATOM 4351 N N . GLY A 1 566 ? -2.563 1.709 -10.514 1.00 93.31 566 GLY A N 1
ATOM 4352 C CA . GLY A 1 566 ? -3.954 2.143 -10.382 1.00 93.31 566 GLY A CA 1
ATOM 4353 C C . GLY A 1 566 ? -4.659 1.488 -9.193 1.00 93.31 566 GLY A C 1
ATOM 4354 O O . GLY A 1 566 ? -5.250 2.178 -8.368 1.00 93.31 566 GLY A O 1
ATOM 4355 N N . GLN A 1 567 ? -4.544 0.168 -9.027 1.00 93.25 567 GLN A N 1
ATOM 4356 C CA . GLN A 1 567 ? -5.121 -0.558 -7.889 1.00 93.25 567 GLN A CA 1
ATOM 4357 C C . GLN A 1 567 ? -4.531 -0.097 -6.551 1.00 93.25 567 GLN A C 1
ATOM 4359 O O . GLN A 1 567 ? -5.278 0.112 -5.595 1.00 93.25 567 GLN A O 1
ATOM 4364 N N . LEU A 1 568 ? -3.222 0.137 -6.489 1.00 94.06 568 LEU A N 1
ATOM 4365 C CA . LEU A 1 568 ? -2.555 0.679 -5.309 1.00 94.06 568 LEU A CA 1
ATOM 4366 C C . LEU A 1 568 ? -3.084 2.079 -4.960 1.00 94.06 568 LEU A C 1
ATOM 4368 O O . LEU A 1 568 ? -3.319 2.407 -3.801 1.00 94.06 568 LEU A O 1
ATOM 4372 N N . LYS A 1 569 ? -3.331 2.928 -5.958 1.00 91.56 569 LYS A N 1
ATOM 4373 C CA . LYS A 1 569 ? -3.855 4.277 -5.715 1.00 91.56 569 LYS A CA 1
ATOM 4374 C C . LYS A 1 569 ? -5.349 4.298 -5.405 1.00 91.56 569 LYS A C 1
ATOM 4376 O O . LYS A 1 569 ? -5.754 5.069 -4.540 1.00 91.56 569 LYS A O 1
ATOM 4381 N N . ASP A 1 570 ? -6.151 3.469 -6.064 1.00 90.44 570 ASP A N 1
ATOM 4382 C CA . ASP A 1 570 ? -7.613 3.597 -6.061 1.00 90.44 570 ASP A CA 1
ATOM 4383 C C . ASP A 1 570 ? -8.332 2.525 -5.253 1.00 90.44 570 ASP A C 1
ATOM 4385 O O . ASP A 1 570 ? -9.312 2.837 -4.578 1.00 90.44 570 ASP A O 1
ATOM 4389 N N . ARG A 1 571 ? -7.843 1.278 -5.255 1.00 88.56 571 ARG A N 1
ATOM 4390 C CA . ARG A 1 571 ? -8.448 0.195 -4.464 1.00 88.56 571 ARG A CA 1
ATOM 4391 C C . ARG A 1 571 ? -8.018 0.274 -3.006 1.00 88.56 571 ARG A C 1
ATOM 4393 O O . ARG A 1 571 ? -8.879 0.379 -2.145 1.00 88.56 571 ARG A O 1
ATOM 4400 N N . THR A 1 572 ? -6.715 0.325 -2.725 1.00 88.25 572 THR A N 1
ATOM 4401 C CA . THR A 1 572 ? -6.223 0.505 -1.340 1.00 88.25 572 THR A CA 1
ATOM 4402 C C . THR A 1 572 ? -6.225 1.976 -0.898 1.00 88.25 572 THR A C 1
ATOM 4404 O O . THR A 1 572 ? -5.923 2.305 0.252 1.00 88.25 572 THR A O 1
ATOM 4407 N N . ARG A 1 573 ? -6.597 2.891 -1.808 1.00 89.19 573 ARG A N 1
ATOM 4408 C CA . ARG A 1 573 ? -6.648 4.345 -1.597 1.00 89.19 573 ARG A CA 1
ATOM 4409 C C . ARG A 1 573 ? -5.304 4.949 -1.170 1.00 89.19 573 ARG A C 1
ATOM 4411 O O . ARG A 1 573 ? -5.290 5.961 -0.460 1.00 89.19 573 ARG A O 1
ATOM 4418 N N . LEU A 1 574 ? -4.164 4.378 -1.579 1.00 91.38 574 LEU A N 1
ATOM 4419 C CA . LEU A 1 574 ? -2.816 4.837 -1.205 1.00 91.38 574 LEU A CA 1
ATOM 4420 C C . LEU A 1 574 ? -2.335 6.024 -2.067 1.00 91.38 574 LEU A C 1
ATOM 4422 O O . LEU A 1 574 ? -1.251 6.023 -2.639 1.00 91.38 574 LEU A O 1
ATOM 4426 N N . ARG A 1 575 ? -3.140 7.089 -2.156 1.00 90.62 575 ARG A N 1
ATOM 4427 C CA . ARG A 1 575 ? -2.725 8.359 -2.797 1.00 90.62 575 ARG A CA 1
ATOM 4428 C C . ARG A 1 575 ? -1.893 9.248 -1.867 1.00 90.62 575 ARG A C 1
ATOM 4430 O O . ARG A 1 575 ? -1.170 10.131 -2.327 1.00 90.62 575 ARG A O 1
ATOM 4437 N N . ARG A 1 576 ? -1.991 9.008 -0.556 1.00 90.25 576 ARG A N 1
ATOM 4438 C CA . ARG A 1 576 ? -1.234 9.687 0.502 1.00 90.25 576 ARG A CA 1
ATOM 4439 C C . ARG A 1 576 ? -0.935 8.719 1.637 1.00 90.25 576 ARG A C 1
ATOM 4441 O O . ARG A 1 576 ? -1.875 8.076 2.098 1.00 90.25 576 ARG A O 1
ATOM 4448 N N . PHE A 1 577 ? 0.294 8.662 2.133 1.00 91.56 577 PHE A N 1
ATOM 4449 C CA . PHE A 1 577 ? 0.632 7.870 3.320 1.00 91.56 577 PHE A CA 1
ATOM 4450 C C . PHE A 1 577 ? -0.111 8.365 4.565 1.00 91.56 577 PHE A C 1
ATOM 4452 O O . PHE A 1 577 ? -0.345 9.563 4.721 1.00 91.56 577 PHE A O 1
ATOM 4459 N N . ALA A 1 578 ? -0.514 7.453 5.449 1.00 86.25 578 ALA A N 1
ATOM 4460 C CA . ALA A 1 578 ? -1.102 7.827 6.734 1.00 86.25 578 ALA A CA 1
ATOM 4461 C C . ALA A 1 578 ? -0.019 8.210 7.758 1.00 86.25 578 ALA A C 1
ATOM 4463 O O . ALA A 1 578 ? -0.250 9.063 8.619 1.00 86.25 578 ALA A O 1
ATOM 4464 N N . ARG A 1 579 ? 1.166 7.596 7.651 1.00 87.69 579 ARG A N 1
ATOM 4465 C CA . ARG A 1 579 ? 2.311 7.814 8.547 1.00 87.69 579 ARG A CA 1
ATOM 4466 C C . ARG A 1 579 ? 3.348 8.779 7.957 1.00 87.69 579 ARG A C 1
ATOM 4468 O O . ARG A 1 579 ? 3.202 9.247 6.829 1.00 87.69 579 ARG A O 1
ATOM 4475 N N . ARG A 1 580 ? 4.346 9.132 8.770 1.00 86.75 580 ARG A N 1
ATOM 4476 C CA . ARG A 1 580 ? 5.442 10.067 8.456 1.00 86.75 580 ARG A CA 1
ATOM 4477 C C . ARG A 1 580 ? 6.784 9.376 8.676 1.00 86.75 580 ARG A C 1
ATOM 4479 O O . ARG A 1 580 ? 6.867 8.496 9.532 1.00 86.75 580 ARG A O 1
ATOM 4486 N N . GLY A 1 581 ? 7.810 9.808 7.948 1.00 87.19 581 GLY A N 1
ATOM 4487 C CA . GLY A 1 581 ? 9.127 9.173 7.936 1.00 87.19 581 GLY A CA 1
ATOM 4488 C C . GLY A 1 581 ? 9.214 8.020 6.936 1.00 87.19 581 GLY A C 1
ATOM 4489 O O . GLY A 1 581 ? 8.236 7.303 6.692 1.00 87.19 581 GLY A O 1
ATOM 4490 N N . ARG A 1 582 ? 10.398 7.833 6.341 1.00 91.06 582 ARG A N 1
ATOM 4491 C CA . ARG A 1 582 ? 10.593 6.879 5.237 1.00 91.06 582 ARG A CA 1
ATOM 4492 C C . ARG A 1 582 ? 10.262 5.438 5.637 1.00 91.06 582 ARG A C 1
ATOM 4494 O O . ARG A 1 582 ? 9.541 4.776 4.901 1.00 91.06 582 ARG A O 1
ATOM 4501 N N . THR A 1 583 ? 10.721 4.969 6.798 1.00 91.06 583 THR A N 1
ATOM 4502 C CA . THR A 1 583 ? 10.512 3.582 7.269 1.00 91.06 583 THR A CA 1
ATOM 4503 C C . THR A 1 583 ? 9.034 3.254 7.494 1.00 91.06 583 THR A C 1
ATOM 4505 O O . THR A 1 583 ? 8.537 2.204 7.083 1.00 91.06 583 THR A O 1
ATOM 4508 N N . ALA A 1 584 ? 8.287 4.184 8.090 1.00 89.25 584 ALA A N 1
ATOM 4509 C CA . ALA A 1 584 ? 6.860 4.003 8.328 1.00 89.25 584 ALA A CA 1
ATOM 4510 C C . ALA A 1 584 ? 6.044 4.063 7.021 1.00 89.25 584 ALA A C 1
ATOM 4512 O O . ALA A 1 584 ? 5.025 3.382 6.888 1.00 89.25 584 ALA A O 1
ATOM 4513 N N . CYS A 1 585 ? 6.472 4.869 6.047 1.00 93.81 585 CYS A N 1
ATOM 4514 C CA . CYS A 1 585 ? 5.855 4.898 4.721 1.00 93.81 585 CYS A CA 1
ATOM 4515 C C . CYS A 1 585 ? 6.202 3.641 3.902 1.00 93.81 585 CYS A C 1
ATOM 4517 O O . CYS A 1 585 ? 5.314 3.098 3.250 1.00 93.81 585 CYS A O 1
ATOM 4519 N N . GLN A 1 586 ? 7.441 3.139 3.982 1.00 95.38 586 GLN A N 1
ATOM 4520 C CA . GLN A 1 586 ? 7.878 1.893 3.334 1.00 95.38 586 GLN A CA 1
ATOM 4521 C C . GLN A 1 586 ? 7.029 0.706 3.797 1.00 95.38 586 GLN A C 1
ATOM 4523 O O . GLN A 1 586 ? 6.414 0.036 2.980 1.00 95.38 586 GLN A O 1
ATOM 4528 N N . SER A 1 587 ? 6.890 0.511 5.105 1.00 94.62 587 SER A N 1
ATOM 4529 C CA . SER A 1 587 ? 6.057 -0.575 5.642 1.00 94.62 587 SER A CA 1
ATOM 4530 C C . SER A 1 587 ? 4.560 -0.397 5.343 1.00 94.62 587 SER A C 1
ATOM 4532 O O . SER A 1 587 ? 3.813 -1.367 5.288 1.00 94.62 587 SER A O 1
ATOM 4534 N N . GLU A 1 588 ? 4.078 0.833 5.115 1.00 94.44 588 GLU A N 1
ATOM 4535 C CA . GLU A 1 588 ? 2.706 1.053 4.629 1.00 94.44 588 GLU A CA 1
ATOM 4536 C C . GLU A 1 588 ? 2.553 0.679 3.144 1.00 94.44 588 GLU A C 1
ATOM 4538 O O . GLU A 1 588 ? 1.507 0.155 2.758 1.00 94.44 588 GLU A O 1
ATOM 4543 N N . LEU A 1 589 ? 3.587 0.914 2.329 1.00 96.62 589 LEU A N 1
ATOM 4544 C CA . LEU A 1 589 ? 3.654 0.468 0.937 1.00 96.62 589 LEU A CA 1
ATOM 4545 C C . LEU A 1 589 ? 3.707 -1.064 0.849 1.00 96.62 589 LEU A C 1
ATOM 4547 O O . LEU A 1 589 ? 2.925 -1.641 0.099 1.00 96.62 589 LEU A O 1
ATOM 4551 N N . GLU A 1 590 ? 4.561 -1.710 1.644 1.00 96.38 590 GLU A N 1
ATOM 4552 C CA . GLU A 1 590 ? 4.683 -3.174 1.713 1.00 96.38 590 GLU A CA 1
ATOM 4553 C C . GLU A 1 590 ? 3.372 -3.825 2.157 1.00 96.38 590 GLU A C 1
ATOM 4555 O O . GLU A 1 590 ? 2.912 -4.769 1.518 1.00 96.38 590 GLU A O 1
ATOM 4560 N N . LEU A 1 591 ? 2.701 -3.275 3.179 1.00 95.69 591 LEU A N 1
ATOM 4561 C CA . LEU A 1 591 ? 1.383 -3.758 3.600 1.00 95.69 591 LEU A CA 1
ATOM 4562 C C . LEU A 1 591 ? 0.346 -3.622 2.476 1.00 95.69 591 LEU A C 1
ATOM 4564 O O . LEU A 1 591 ? -0.456 -4.525 2.253 1.00 95.69 591 LEU A O 1
ATOM 4568 N N . ALA A 1 592 ? 0.349 -2.505 1.745 1.00 96.12 592 ALA A N 1
ATOM 4569 C CA . ALA A 1 592 ? -0.564 -2.318 0.622 1.00 96.12 592 ALA A CA 1
ATOM 4570 C C . ALA A 1 592 ? -0.253 -3.270 -0.549 1.00 96.12 592 ALA A C 1
ATOM 4572 O O . ALA A 1 592 ? -1.184 -3.772 -1.180 1.00 96.12 592 ALA A O 1
ATOM 4573 N N . ALA A 1 593 ? 1.024 -3.548 -0.821 1.00 96.62 593 ALA A N 1
ATOM 4574 C CA . ALA A 1 593 ? 1.448 -4.522 -1.822 1.00 96.62 593 ALA A CA 1
ATOM 4575 C C . ALA A 1 593 ? 1.039 -5.951 -1.428 1.00 96.62 593 ALA A C 1
ATOM 4577 O O . ALA A 1 593 ? 0.451 -6.666 -2.241 1.00 96.62 593 ALA A O 1
ATOM 4578 N N . LEU A 1 594 ? 1.247 -6.322 -0.160 1.00 96.25 594 LEU A N 1
ATOM 4579 C CA . LEU A 1 594 ? 0.791 -7.580 0.436 1.00 96.25 594 LEU A CA 1
ATOM 4580 C C . LEU A 1 594 ? -0.717 -7.754 0.231 1.00 96.25 594 LEU A C 1
ATOM 4582 O O . LEU A 1 594 ? -1.164 -8.780 -0.274 1.00 96.25 594 LEU A O 1
ATOM 4586 N N . VAL A 1 595 ? -1.506 -6.727 0.551 1.00 96.00 595 VAL A N 1
ATOM 4587 C CA . VAL A 1 595 ? -2.967 -6.739 0.387 1.00 96.00 595 VAL A CA 1
ATOM 4588 C C . VAL A 1 595 ? -3.375 -6.949 -1.073 1.00 96.00 595 VAL A C 1
ATOM 4590 O O . VAL A 1 595 ? -4.304 -7.707 -1.349 1.00 96.00 595 VAL A O 1
ATOM 4593 N N . LEU A 1 596 ? -2.706 -6.299 -2.030 1.00 95.81 596 LEU A N 1
ATOM 4594 C CA . LEU A 1 596 ? -3.005 -6.487 -3.453 1.00 95.81 596 LEU A CA 1
ATOM 4595 C C . LEU A 1 596 ? -2.669 -7.903 -3.935 1.00 95.81 596 LEU A C 1
ATOM 4597 O O . LEU A 1 596 ? -3.455 -8.480 -4.693 1.00 95.81 596 LEU A O 1
ATOM 4601 N N . ASN A 1 597 ? -1.561 -8.475 -3.461 1.00 96.00 597 ASN A N 1
ATOM 4602 C CA . ASN A 1 597 ? -1.195 -9.861 -3.740 1.00 96.00 597 ASN A CA 1
ATOM 4603 C C . ASN A 1 597 ? -2.232 -10.830 -3.150 1.00 96.00 597 ASN A C 1
ATOM 4605 O O . ASN A 1 597 ? -2.752 -11.674 -3.877 1.00 96.00 597 ASN A O 1
ATOM 4609 N N . LEU A 1 598 ? -2.649 -10.638 -1.893 1.00 94.38 598 LEU A N 1
ATOM 4610 C CA . LEU A 1 598 ? -3.709 -11.447 -1.279 1.00 94.38 598 LEU A CA 1
ATOM 4611 C C . LEU A 1 598 ? -5.038 -11.338 -2.022 1.00 94.38 598 LEU A C 1
ATOM 4613 O O . LEU A 1 598 ? -5.711 -12.338 -2.233 1.00 94.38 598 LEU A O 1
ATOM 4617 N N . ARG A 1 599 ? -5.418 -10.151 -2.502 1.00 93.12 599 ARG A N 1
ATOM 4618 C CA . ARG A 1 599 ? -6.634 -10.003 -3.319 1.00 93.12 599 ARG A CA 1
ATOM 4619 C C . ARG A 1 599 ? -6.566 -10.795 -4.624 1.00 93.12 599 ARG A C 1
ATOM 4621 O O . ARG A 1 599 ? -7.611 -11.215 -5.115 1.00 93.12 599 ARG A O 1
ATOM 4628 N N . LYS A 1 600 ? -5.377 -10.966 -5.209 1.00 92.50 600 LYS A N 1
ATOM 4629 C CA . LYS A 1 600 ? -5.173 -11.827 -6.384 1.00 92.50 600 LYS A CA 1
ATOM 4630 C C . LYS A 1 600 ? -5.251 -13.294 -5.991 1.00 92.50 600 LYS A C 1
ATOM 4632 O O . LYS A 1 600 ? -6.007 -14.025 -6.621 1.00 92.50 600 LYS A O 1
ATOM 4637 N N . PHE A 1 601 ? -4.569 -13.679 -4.916 1.00 92.06 601 PHE A N 1
ATOM 4638 C CA . PHE A 1 601 ? -4.634 -15.024 -4.355 1.00 92.06 601 PHE A CA 1
ATOM 4639 C C . PHE A 1 601 ? -6.078 -15.449 -4.055 1.00 92.06 601 PHE A C 1
ATOM 4641 O O . PHE A 1 601 ? -6.519 -16.487 -4.531 1.00 92.06 601 PHE A O 1
ATOM 4648 N N . CYS A 1 602 ? -6.873 -14.610 -3.383 1.00 89.25 602 CYS A N 1
ATOM 4649 C CA . CYS A 1 602 ? -8.264 -14.918 -3.047 1.00 89.25 602 CYS A CA 1
ATOM 4650 C C . CYS A 1 602 ? -9.181 -15.082 -4.270 1.00 89.25 602 CYS A C 1
ATOM 4652 O O . CYS A 1 602 ? -10.256 -15.653 -4.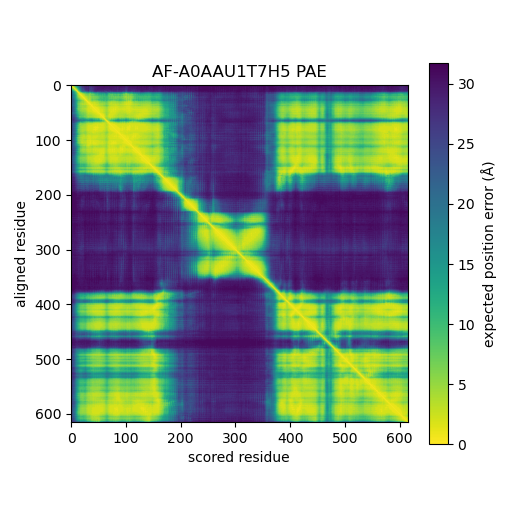118 1.00 89.25 602 CYS A O 1
ATOM 4654 N N . ARG A 1 603 ? -8.789 -14.599 -5.456 1.00 88.94 603 ARG A N 1
ATOM 4655 C CA . ARG A 1 603 ? -9.540 -14.773 -6.713 1.00 88.94 603 ARG A CA 1
ATOM 4656 C C . ARG A 1 603 ? -9.176 -16.049 -7.472 1.00 88.94 603 ARG A C 1
ATOM 4658 O O . ARG A 1 603 ? -9.820 -16.333 -8.478 1.00 88.94 603 ARG A O 1
ATOM 4665 N N . LEU A 1 604 ? -8.136 -16.765 -7.046 1.00 88.44 604 LEU A N 1
ATOM 4666 C CA . LEU A 1 604 ? -7.774 -18.049 -7.637 1.00 88.44 604 LEU A CA 1
ATOM 4667 C C . LEU A 1 604 ? -8.828 -19.112 -7.328 1.00 88.44 604 LEU A C 1
ATOM 4669 O O . LEU A 1 604 ? -9.588 -18.993 -6.363 1.00 88.44 604 LEU A O 1
ATOM 4673 N N . ASP A 1 605 ? -8.821 -20.174 -8.135 1.00 86.50 605 ASP A N 1
ATOM 4674 C CA . ASP A 1 605 ? -9.607 -21.377 -7.876 1.00 86.50 605 ASP A CA 1
ATOM 4675 C C . ASP A 1 605 ? -9.337 -21.876 -6.438 1.00 86.50 605 ASP A C 1
ATOM 4677 O O . ASP A 1 605 ? -8.167 -22.009 -6.050 1.00 86.50 605 ASP A O 1
ATOM 4681 N N . PRO A 1 606 ? -10.381 -22.160 -5.634 1.00 84.25 606 PRO A N 1
ATOM 4682 C CA . PRO A 1 606 ? -10.239 -22.722 -4.296 1.00 84.25 606 PRO A CA 1
ATOM 4683 C C . PRO A 1 606 ? -9.276 -23.910 -4.198 1.00 84.25 606 PRO A C 1
ATOM 4685 O O . PRO A 1 606 ? -8.558 -24.008 -3.206 1.00 84.25 606 PRO A O 1
ATOM 4688 N N . ARG A 1 607 ? -9.197 -24.765 -5.228 1.00 84.50 607 ARG A N 1
ATOM 4689 C CA . ARG A 1 607 ? -8.275 -25.911 -5.273 1.00 84.50 607 ARG A CA 1
ATOM 4690 C C . ARG A 1 607 ? -6.814 -25.470 -5.273 1.00 84.50 607 ARG A C 1
ATOM 4692 O O . ARG A 1 607 ? -6.028 -25.994 -4.494 1.00 84.50 607 ARG A O 1
ATOM 4699 N N . LEU A 1 608 ? -6.466 -24.469 -6.087 1.00 85.19 608 LEU A N 1
ATOM 4700 C CA . LEU A 1 608 ? -5.103 -23.928 -6.152 1.00 85.19 608 LEU A CA 1
ATOM 4701 C C . LEU A 1 608 ? -4.703 -23.260 -4.833 1.00 85.19 608 LEU A C 1
ATOM 4703 O O . LEU A 1 608 ? -3.572 -23.418 -4.380 1.00 85.19 608 LEU A O 1
ATOM 4707 N N . ARG A 1 609 ? -5.644 -22.552 -4.193 1.00 86.50 609 ARG A N 1
ATOM 4708 C CA . ARG A 1 609 ? -5.421 -21.939 -2.874 1.00 86.50 609 ARG A CA 1
ATOM 4709 C C . ARG A 1 609 ? -5.162 -23.002 -1.805 1.00 86.50 609 ARG A C 1
ATOM 4711 O O . ARG A 1 609 ? -4.199 -22.875 -1.059 1.00 86.50 609 ARG A O 1
ATOM 4718 N N . ALA A 1 610 ? -5.974 -24.059 -1.771 1.00 82.44 610 ALA A N 1
ATOM 4719 C CA . ALA A 1 610 ? -5.827 -25.149 -0.809 1.00 82.44 610 ALA A CA 1
ATOM 4720 C C . ALA A 1 610 ? -4.491 -25.891 -0.976 1.00 82.44 610 ALA A C 1
ATOM 4722 O O . ALA A 1 610 ? -3.796 -26.122 0.009 1.00 82.44 610 ALA A O 1
ATOM 4723 N N . THR A 1 611 ? -4.086 -26.203 -2.213 1.00 82.25 611 THR A N 1
ATOM 4724 C CA . THR A 1 611 ? -2.778 -26.824 -2.482 1.00 82.25 611 THR A CA 1
ATOM 4725 C C . THR A 1 611 ? -1.620 -25.934 -2.031 1.00 82.25 611 THR A C 1
ATOM 4727 O O . THR A 1 611 ? -0.660 -26.437 -1.460 1.00 82.25 611 THR A O 1
ATOM 4730 N N . ALA A 1 612 ? -1.714 -24.620 -2.251 1.00 81.00 612 ALA A N 1
ATOM 4731 C CA . ALA A 1 612 ? -0.666 -23.682 -1.861 1.00 81.00 612 ALA A CA 1
ATOM 4732 C C . ALA A 1 612 ? -0.542 -23.489 -0.342 1.00 81.00 612 ALA A C 1
ATOM 4734 O O . ALA A 1 612 ? 0.562 -23.254 0.131 1.00 81.00 612 ALA A O 1
ATOM 4735 N N . LEU A 1 613 ? -1.649 -23.571 0.406 1.00 79.19 613 LEU A N 1
ATOM 4736 C CA . LEU A 1 613 ? -1.653 -23.459 1.873 1.00 79.19 613 LEU A CA 1
ATOM 4737 C C . LEU A 1 613 ? -1.268 -24.769 2.576 1.00 79.19 613 LEU A C 1
ATOM 4739 O O . LEU A 1 613 ? -0.790 -24.739 3.705 1.00 79.19 613 LEU A O 1
ATOM 4743 N N . ALA A 1 614 ? -1.463 -25.913 1.915 1.00 73.31 614 ALA A N 1
ATOM 4744 C CA . ALA A 1 614 ? -1.075 -27.223 2.436 1.00 73.31 614 ALA A CA 1
ATOM 4745 C C . ALA A 1 614 ? 0.425 -27.536 2.275 1.00 73.31 614 ALA A C 1
ATOM 4747 O O . ALA A 1 614 ? 0.924 -28.455 2.925 1.00 73.31 614 ALA A O 1
ATOM 4748 N N . ALA A 1 615 ? 1.118 -26.814 1.390 1.00 57.00 615 ALA A N 1
ATOM 4749 C CA . ALA A 1 615 ? 2.515 -27.026 1.022 1.00 57.00 615 ALA A CA 1
ATOM 4750 C C . ALA A 1 615 ? 3.437 -26.004 1.676 1.00 57.00 615 ALA A C 1
ATOM 4752 O O . ALA A 1 615 ? 4.612 -26.358 1.921 1.00 57.00 615 ALA A O 1
#

Secondary structure (DSSP, 8-state):
----------TT--S------SS---SSPPPGGGSS-TT-HHHHHHHHHHTS--HHHHTT--TTSSSPPPPPHHHHHHHHHHHHHTT---HHHHHHHHHH-HHHHHHTTT----HHHHHHHHHHTGGGHHHHHHHHHHHHHHTT----SEEEEEEEEEE-SS-TT-EEEHHHHHHHHHHHHHHHHHHHHHHHHHS-TT----TTS---HHHHHHHHHHHHHHHHHHHHHTT--HHHHHHHHHHHHHHHHTT-TT--SPPTT--HHHHHHHHHHHHHHHHHHHHHHHHHHHHHHHHHHHHHHTT-SPPP--SS--S-TT-SHHHHHHHHHHHHHHHHHHHHHHHHHHHHHHSSS---PPPPP-----------TTPPPPPEEESS-TT-EEEE-TTS-EEEEEEEEEEEETT--EEEEEEE--SSGGGTHHHHHHHHHHHHHHHHHHH-----TTTSS-TTGGGG-TT--SS--TTSS-TTS-HHHHTS--EEEE-GGG-SHHHHT-SSS-EEE-SSSGGGSPPP-TTPPPPPTT--HHHHHHHHHHSHHHHHHHHHHHHHHHHHHHHHHHTS-TTB-SS-SHHHHHHHHHHHHHHHHHHHHTTS-HHHHHHHHH-